Protein 3WUY (pdb70)

Structure (mmCIF, N/CA/C/O backbone):
data_3WUY
#
_entry.id   3WUY
#
_cell.length_a   113.545
_cell.length_b   113.545
_cell.length_c   161.009
_cell.angle_alpha   90.00
_cell.angle_beta   90.00
_cell.angle_gamma   120.00
#
_symmetry.space_group_name_H-M   'P 65'
#
loop_
_entity.id
_entity.type
_entity.pdbx_description
1 polymer Nitrilase
2 water water
#
loop_
_atom_site.group_PDB
_atom_site.id
_atom_site.type_symbol
_atom_site.label_atom_id
_atom_site.label_alt_id
_atom_site.label_comp_id
_atom_site.label_asym_id
_atom_site.label_entity_id
_atom_site.label_seq_id
_atom_site.pdbx_PDB_ins_code
_atom_site.Cartn_x
_atom_site.Cartn_y
_atom_site.Cartn_z
_atom_site.occupancy
_atom_site.B_iso_or_equiv
_atom_site.auth_seq_id
_atom_site.auth_comp_id
_atom_site.auth_asym_id
_atom_site.auth_atom_id
_atom_site.pdbx_PDB_model_num
ATOM 1 N N . ILE A 1 8 ? -18.856 -32.954 -31.044 1.00 129.87 5 ILE A N 1
ATOM 2 C CA . ILE A 1 8 ? -20.130 -32.200 -30.779 1.00 139.87 5 ILE A CA 1
ATOM 3 C C . ILE A 1 8 ? -20.074 -31.447 -29.397 1.00 142.24 5 ILE A C 1
ATOM 4 O O . ILE A 1 8 ? -18.995 -30.955 -28.993 1.00 123.43 5 ILE A O 1
ATOM 9 N N . MET A 1 9 ? -21.221 -31.297 -28.714 1.00 144.62 6 MET A N 1
ATOM 10 C CA . MET A 1 9 ? -21.275 -30.842 -27.299 1.00 138.58 6 MET A CA 1
ATOM 11 C C . MET A 1 9 ? -21.801 -32.039 -26.460 1.00 123.61 6 MET A C 1
ATOM 12 O O . MET A 1 9 ? -22.254 -33.062 -27.024 1.00 101.49 6 MET A O 1
ATOM 17 N N . LEU A 1 10 ? -21.792 -31.854 -25.131 1.00 113.13 7 LEU A N 1
ATOM 18 C CA . LEU A 1 10 ? -21.676 -32.923 -24.111 1.00 100.49 7 LEU A CA 1
ATOM 19 C C . LEU A 1 10 ? -22.973 -33.633 -23.736 1.00 93.94 7 LEU A C 1
ATOM 20 O O . LEU A 1 10 ? -23.881 -33.051 -23.175 1.00 101.21 7 LEU A O 1
ATOM 25 N N . ASN A 1 11 ? -23.012 -34.926 -23.951 1.00 87.19 8 ASN A N 1
ATOM 26 C CA . ASN A 1 11 ? -24.255 -35.638 -23.946 1.00 87.26 8 ASN A CA 1
ATOM 27 C C . ASN A 1 11 ? -24.079 -36.992 -23.263 1.00 80.93 8 ASN A C 1
ATOM 28 O O . ASN A 1 11 ? -23.167 -37.722 -23.576 1.00 78.75 8 ASN A O 1
ATOM 33 N N . TYR A 1 12 ? -24.981 -37.299 -22.335 1.00 79.50 9 TYR A N 1
ATOM 34 C CA . TYR A 1 12 ? -24.919 -38.485 -21.479 1.00 73.38 9 TYR A CA 1
ATOM 35 C C . TYR A 1 12 ? -26.008 -39.531 -21.775 1.00 73.71 9 TYR A C 1
ATOM 36 O O . TYR A 1 12 ? -26.369 -40.317 -20.911 1.00 75.33 9 TYR A O 1
ATOM 45 N N . THR A 1 13 ? -26.532 -39.542 -22.986 1.00 74.18 10 THR A N 1
ATOM 46 C CA . THR A 1 13 ? -27.617 -40.465 -23.338 1.00 75.49 10 THR A CA 1
ATOM 47 C C . THR A 1 13 ? -27.080 -41.622 -24.196 1.00 72.08 10 THR A C 1
ATOM 48 O O . THR A 1 13 ? -27.784 -42.591 -24.503 1.00 67.23 10 THR A O 1
ATOM 52 N N . LYS A 1 14 ? -25.811 -41.505 -24.566 1.00 70.54 11 LYS A N 1
ATOM 53 C CA . LYS A 1 14 ? -25.165 -42.492 -25.395 1.00 71.26 11 LYS A CA 1
ATOM 54 C C . LYS A 1 14 ? -24.971 -43.786 -24.660 1.00 68.72 11 LYS A C 1
ATOM 55 O O . LYS A 1 14 ? -24.962 -43.849 -23.448 1.00 71.15 11 LYS A O 1
ATOM 61 N N . ASN A 1 15 ? -24.813 -44.831 -25.443 1.00 67.80 12 ASN A N 1
ATOM 62 C CA . ASN A 1 15 ? -24.363 -46.091 -24.962 1.00 64.38 12 ASN A CA 1
ATOM 63 C C . ASN A 1 15 ? -23.430 -46.673 -26.023 1.00 60.65 12 ASN A C 1
ATOM 64 O O . ASN A 1 15 ? -23.793 -46.859 -27.167 1.00 63.12 12 ASN A O 1
ATOM 69 N N . ILE A 1 16 ? -22.212 -46.949 -25.627 1.00 59.33 13 ILE A N 1
ATOM 70 C CA . ILE A 1 16 ? -21.148 -47.125 -26.577 1.00 59.68 13 ILE A CA 1
ATOM 71 C C . ILE A 1 16 ? -20.410 -48.415 -26.367 1.00 57.49 13 ILE A C 1
ATOM 72 O O . ILE A 1 16 ? -20.092 -48.778 -25.238 1.00 59.78 13 ILE A O 1
ATOM 77 N N . ARG A 1 17 ? -20.144 -49.101 -27.472 1.00 54.16 14 ARG A N 1
ATOM 78 C CA . ARG A 1 17 ? -19.458 -50.350 -27.389 1.00 52.40 14 ARG A CA 1
ATOM 79 C C . ARG A 1 17 ? -17.988 -50.106 -27.621 1.00 48.12 14 ARG A C 1
ATOM 80 O O . ARG A 1 17 ? -17.566 -49.716 -28.726 1.00 43.96 14 ARG A O 1
ATOM 88 N N . ALA A 1 18 ? -17.210 -50.352 -26.573 1.00 47.47 15 ALA A N 1
ATOM 89 C CA . ALA A 1 18 ? -15.785 -50.083 -26.628 1.00 50.97 15 ALA A CA 1
ATOM 90 C C . ALA A 1 18 ? -14.993 -51.353 -26.499 1.00 53.17 15 ALA A C 1
ATOM 91 O O . ALA A 1 18 ? -15.483 -52.342 -25.930 1.00 56.91 15 ALA A O 1
ATOM 93 N N . ALA A 1 19 ? -13.765 -51.306 -27.014 1.00 50.52 16 ALA A N 1
ATOM 94 C CA . ALA A 1 19 ? -12.853 -52.412 -26.917 1.00 50.18 16 ALA A CA 1
ATOM 95 C C . ALA A 1 19 ? -11.427 -52.003 -26.592 1.00 51.60 16 ALA A C 1
ATOM 96 O O . ALA A 1 19 ? -10.870 -51.027 -27.136 1.00 49.88 16 ALA A O 1
ATOM 98 N N . ALA A 1 20 ? -10.822 -52.806 -25.732 1.00 51.76 17 ALA A N 1
ATOM 99 C CA . ALA A 1 20 ? -9.405 -52.693 -25.421 1.00 48.77 17 ALA A CA 1
ATOM 100 C C . ALA A 1 20 ? -8.728 -53.900 -26.043 1.00 45.70 17 ALA A C 1
ATOM 101 O O . ALA A 1 20 ? -9.145 -55.021 -25.826 1.00 44.17 17 ALA A O 1
ATOM 103 N N . ALA A 1 21 ? -7.686 -53.670 -26.821 1.00 45.58 18 ALA A N 1
ATOM 104 C CA . ALA A 1 21 ? -6.990 -54.750 -27.545 1.00 46.21 18 ALA A CA 1
ATOM 105 C C . ALA A 1 21 ? -5.623 -55.072 -26.934 1.00 47.62 18 ALA A C 1
ATOM 106 O O . ALA A 1 21 ? -4.712 -54.252 -27.018 1.00 43.41 18 ALA A O 1
ATOM 108 N N . GLN A 1 22 ? -5.494 -5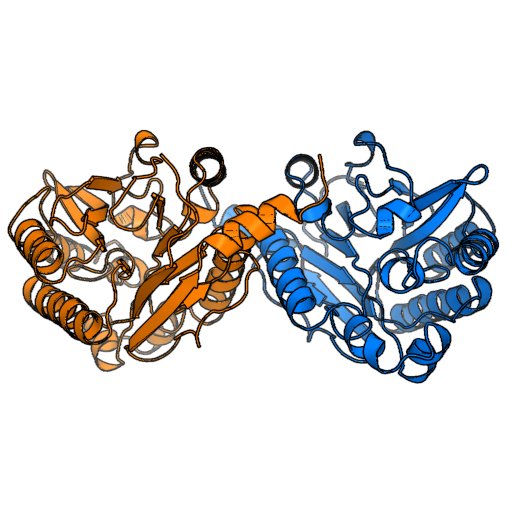6.268 -26.355 1.00 51.72 19 GLN A N 1
ATOM 109 C CA . GLN A 1 22 ? -4.189 -56.862 -26.067 1.00 52.85 19 GLN A CA 1
ATOM 110 C C . GLN A 1 22 ? -3.757 -57.687 -27.262 1.00 53.70 19 GLN A C 1
ATOM 111 O O . GLN A 1 22 ? -4.316 -58.751 -27.532 1.00 48.91 19 GLN A O 1
ATOM 117 N N . ILE A 1 23 ? -2.750 -57.200 -27.976 1.00 54.88 20 ILE A N 1
ATOM 118 C CA . ILE A 1 23 ? -2.127 -58.024 -28.997 1.00 58.49 20 ILE A CA 1
ATOM 119 C C . ILE A 1 23 ? -0.631 -57.981 -28.937 1.00 56.63 20 ILE A C 1
ATOM 120 O O . ILE A 1 23 ? -0.056 -57.084 -28.355 1.00 55.82 20 ILE A O 1
ATOM 125 N N . SER A 1 24 ? -0.020 -58.958 -29.590 1.00 56.79 21 SER A N 1
ATOM 126 C CA . SER A 1 24 ? 1.419 -58.986 -29.738 1.00 54.12 21 SER A CA 1
ATOM 127 C C . SER A 1 24 ? 1.763 -58.342 -31.094 1.00 49.76 21 SER A C 1
ATOM 128 O O . SER A 1 24 ? 1.063 -58.521 -32.066 1.00 47.06 21 SER A O 1
ATOM 131 N N . PRO A 1 25 ? 2.817 -57.543 -31.149 1.00 50.28 22 PRO A N 1
ATOM 132 C CA . PRO A 1 25 ? 3.235 -56.921 -32.411 1.00 52.02 22 PRO A CA 1
ATOM 133 C C . PRO A 1 25 ? 4.009 -57.914 -33.227 1.00 52.58 22 PRO A C 1
ATOM 134 O O . PRO A 1 25 ? 4.092 -59.051 -32.823 1.00 53.19 22 PRO A O 1
ATOM 138 N N . VAL A 1 26 ? 4.532 -57.491 -34.374 1.00 54.97 23 VAL A N 1
ATOM 139 C CA . VAL A 1 26 ? 5.414 -58.316 -35.188 1.00 57.65 23 VAL A CA 1
ATOM 140 C C . VAL A 1 26 ? 6.798 -57.772 -35.072 1.00 58.25 23 VAL A C 1
ATOM 141 O O . VAL A 1 26 ? 7.037 -56.625 -35.438 1.00 52.55 23 VAL A O 1
ATOM 145 N N . LEU A 1 27 ? 7.708 -58.620 -34.598 1.00 65.44 24 LEU A N 1
ATOM 146 C CA . LEU A 1 27 ? 9.007 -58.137 -34.163 1.00 64.63 24 LEU A CA 1
ATOM 147 C C . LEU A 1 27 ? 9.955 -57.975 -35.316 1.00 64.18 24 LEU A C 1
ATOM 148 O O . LEU A 1 27 ? 10.540 -58.907 -35.828 1.00 56.58 24 LEU A O 1
ATOM 153 N N . PHE A 1 28 ? 9.750 -56.768 -35.815 1.00 65.26 25 PHE A N 1
ATOM 154 C CA . PHE A 1 28 ? 10.683 -55.735 -36.215 1.00 61.80 25 PHE A CA 1
ATOM 155 C C . PHE A 1 28 ? 10.177 -55.179 -37.541 1.00 59.96 25 PHE A C 1
ATOM 156 O O . PHE A 1 28 ? 10.937 -54.761 -38.398 1.00 69.59 25 PHE A O 1
ATOM 164 N N . SER A 1 29 ? 8.856 -55.130 -37.643 1.00 55.04 26 SER A N 1
ATOM 165 C CA . SER A 1 29 ? 8.187 -54.835 -38.874 1.00 57.36 26 SER A CA 1
ATOM 166 C C . SER A 1 29 ? 6.983 -53.945 -38.640 1.00 57.33 26 SER A C 1
ATOM 167 O O . SER A 1 29 ? 5.925 -54.378 -38.144 1.00 54.69 26 SER A O 1
ATOM 170 N N . GLN A 1 30 ? 7.154 -52.683 -39.002 1.00 58.47 27 GLN A N 1
ATOM 171 C CA . GLN A 1 30 ? 6.049 -51.752 -38.959 1.00 56.84 27 GLN A CA 1
ATOM 172 C C . GLN A 1 30 ? 4.863 -52.344 -39.709 1.00 54.96 27 GLN A C 1
ATOM 173 O O . GLN A 1 30 ? 3.764 -52.357 -39.218 1.00 50.38 27 GLN A O 1
ATOM 179 N N . GLN A 1 31 ? 5.131 -52.839 -40.897 1.00 58.24 28 GLN A N 1
ATOM 180 C CA . GLN A 1 31 ? 4.111 -53.377 -41.748 1.00 62.22 28 GLN A CA 1
ATOM 181 C C . GLN A 1 31 ? 3.399 -54.610 -41.175 1.00 63.27 28 GLN A C 1
ATOM 182 O O . GLN A 1 31 ? 2.163 -54.723 -41.299 1.00 66.67 28 GLN A O 1
ATOM 188 N N . GLY A 1 32 ? 4.160 -55.522 -40.576 1.00 58.11 29 GLY A N 1
ATOM 189 C CA . GLY A 1 32 ? 3.576 -56.700 -40.026 1.00 56.91 29 GLY A CA 1
ATOM 190 C C . GLY A 1 32 ? 2.674 -56.316 -38.881 1.00 58.01 29 GLY A C 1
ATOM 191 O O . GLY A 1 32 ? 1.568 -56.819 -38.731 1.00 66.26 29 GLY A O 1
ATOM 192 N N . THR A 1 33 ? 3.143 -55.426 -38.037 1.00 58.83 30 THR A N 1
ATOM 193 C CA . THR A 1 33 ? 2.350 -54.999 -36.887 1.00 57.41 30 THR A CA 1
ATOM 194 C C . THR A 1 33 ? 1.079 -54.253 -37.336 1.00 57.67 30 THR A C 1
ATOM 195 O O . THR A 1 33 ? -0.019 -54.449 -36.833 1.00 56.21 30 THR A O 1
ATOM 199 N N . MET A 1 34 ? 1.263 -53.395 -38.311 1.00 58.35 31 MET A N 1
ATOM 200 C CA . MET A 1 34 ? 0.185 -52.690 -38.895 1.00 58.59 31 MET A CA 1
ATOM 201 C C . MET A 1 34 ? -0.882 -53.670 -39.437 1.00 58.03 31 MET A C 1
ATOM 202 O O . MET A 1 34 ? -2.083 -53.376 -39.350 1.00 55.26 31 MET A O 1
ATOM 207 N N . GLU A 1 35 ? -0.479 -54.825 -39.981 1.00 59.82 32 GLU A N 1
ATOM 208 C CA . GLU A 1 35 ? -1.488 -55.789 -40.470 1.00 62.33 32 GLU A CA 1
ATOM 209 C C . GLU A 1 35 ? -2.308 -56.280 -39.301 1.00 61.00 32 GLU A C 1
ATOM 210 O O . GLU A 1 35 ? -3.529 -56.353 -39.383 1.00 60.04 32 GLU A O 1
ATOM 216 N N . LYS A 1 36 ? -1.667 -56.539 -38.174 1.00 59.27 33 LYS A N 1
ATOM 217 C CA . LYS A 1 36 ? -2.430 -56.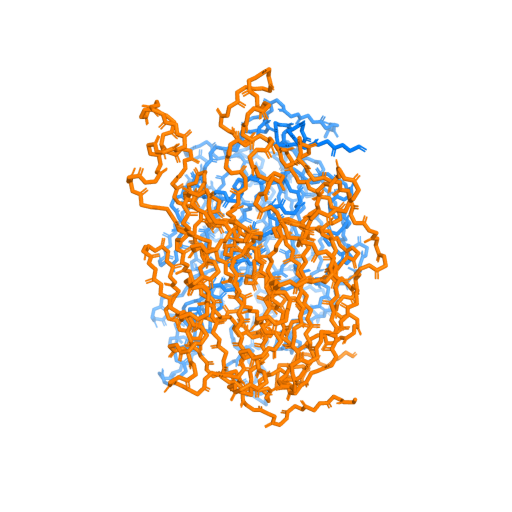998 -36.996 1.00 60.52 33 LYS A CA 1
ATOM 218 C C . LYS A 1 36 ? -3.407 -55.948 -36.467 1.00 58.01 33 LYS A C 1
ATOM 219 O O . LYS A 1 36 ? -4.526 -56.264 -36.080 1.00 57.68 33 LYS A O 1
ATOM 225 N N . VAL A 1 37 ? -2.969 -54.700 -36.448 1.00 54.81 34 VAL A N 1
ATOM 226 C CA . VAL A 1 37 ? -3.832 -53.613 -36.061 1.00 53.96 34 VAL A CA 1
ATOM 227 C C . VAL A 1 37 ? -5.103 -53.505 -36.916 1.00 53.65 34 VAL A C 1
ATOM 228 O O . VAL A 1 37 ? -6.220 -53.388 -36.405 1.00 48.88 34 VAL A O 1
ATOM 232 N N . LEU A 1 38 ? -4.922 -53.563 -38.223 1.00 54.50 35 LEU A N 1
ATOM 233 C CA . LEU A 1 38 ? -6.051 -53.417 -39.109 1.00 55.98 35 LEU A CA 1
ATOM 234 C C . LEU A 1 38 ? -6.986 -54.619 -38.935 1.00 58.90 35 LEU A C 1
ATOM 235 O O . LEU A 1 38 ? -8.232 -54.504 -38.951 1.00 58.52 35 LEU A O 1
ATOM 240 N N . ASP A 1 39 ? -6.381 -55.772 -38.710 1.00 57.42 36 ASP A N 1
ATOM 241 C CA . ASP A 1 39 ? -7.155 -56.951 -38.486 1.00 58.86 36 ASP A CA 1
ATOM 242 C C . ASP A 1 39 ? -7.978 -56.849 -37.217 1.00 59.35 36 ASP A C 1
ATOM 243 O O . ASP A 1 39 ? -9.119 -57.348 -37.136 1.00 62.48 36 ASP A O 1
ATOM 248 N N . ALA A 1 40 ? -7.364 -56.253 -36.200 1.00 53.16 37 ALA A N 1
ATOM 249 C CA . ALA A 1 40 ? -8.016 -56.072 -34.929 1.00 50.12 37 ALA A CA 1
ATOM 250 C C . ALA A 1 40 ? -9.240 -55.186 -35.108 1.00 51.72 37 ALA A C 1
ATOM 251 O O . ALA A 1 40 ? -10.335 -55.459 -34.606 1.00 53.82 37 ALA A O 1
ATOM 253 N N . ILE A 1 41 ? -9.069 -54.117 -35.853 1.00 52.99 38 ILE A N 1
ATOM 254 C CA . ILE A 1 41 ? -10.154 -53.180 -36.014 1.00 54.50 38 ILE A CA 1
ATOM 255 C C . ILE A 1 41 ? -11.296 -53.887 -36.675 1.00 57.89 38 ILE A C 1
ATOM 256 O O . ILE A 1 41 ? -12.441 -53.774 -36.267 1.00 62.10 38 ILE A O 1
ATOM 261 N N . ALA A 1 42 ? -10.960 -54.617 -37.722 1.00 60.77 39 ALA A N 1
ATOM 262 C CA . ALA A 1 42 ? -11.935 -55.333 -38.478 1.00 62.05 39 ALA A CA 1
ATOM 263 C C . ALA A 1 42 ? -12.605 -56.386 -37.610 1.00 61.92 39 ALA A C 1
ATOM 264 O O . ALA A 1 42 ? -13.821 -56.501 -37.603 1.00 65.51 39 ALA A O 1
ATOM 266 N N . ASN A 1 43 ? -11.845 -57.174 -36.880 1.00 62.99 40 ASN A N 1
ATOM 267 C CA . ASN A 1 43 ? -12.509 -58.160 -36.039 1.00 71.57 40 ASN A CA 1
ATOM 268 C C . ASN A 1 43 ? -13.475 -57.503 -35.088 1.00 64.32 40 ASN A C 1
ATOM 269 O O . ASN A 1 43 ? -14.536 -58.052 -34.784 1.00 65.30 40 ASN A O 1
ATOM 274 N N . ALA A 1 44 ? -13.082 -56.353 -34.587 1.00 53.70 41 ALA A N 1
ATOM 275 C CA . ALA A 1 44 ? -13.895 -55.691 -33.621 1.00 52.32 41 ALA A CA 1
ATOM 276 C C . ALA A 1 44 ? -15.162 -55.118 -34.262 1.00 52.92 41 ALA A C 1
ATOM 277 O O . ALA A 1 44 ? -16.223 -55.099 -33.638 1.00 53.87 41 ALA A O 1
ATOM 279 N N . ALA A 1 45 ? -15.029 -54.583 -35.465 1.00 51.21 42 ALA A N 1
ATOM 280 C CA . ALA A 1 45 ? -16.166 -54.099 -36.186 1.00 52.69 42 ALA A CA 1
ATOM 281 C C . ALA A 1 45 ? -17.203 -55.186 -36.265 1.00 55.12 42 ALA A C 1
ATOM 282 O O . ALA A 1 45 ? -18.378 -54.905 -36.100 1.00 54.98 42 ALA A O 1
ATOM 284 N N . LYS A 1 46 ? -16.764 -56.434 -36.459 1.00 57.53 43 LYS A N 1
ATOM 285 C CA . LYS A 1 46 ? -17.683 -57.576 -36.487 1.00 59.38 43 LYS A CA 1
ATOM 286 C C . LYS A 1 46 ? -18.595 -57.630 -35.304 1.00 59.20 43 LYS A C 1
ATOM 287 O O . LYS A 1 46 ? -19.649 -58.170 -35.415 1.00 61.74 43 LYS A O 1
ATOM 293 N N . LYS A 1 47 ? -18.194 -57.079 -34.172 1.00 59.83 44 LYS A N 1
ATOM 294 C CA . LYS A 1 47 ? -19.015 -57.119 -32.979 1.00 61.67 44 LYS A CA 1
ATOM 295 C C . LYS A 1 47 ? -19.621 -55.775 -32.631 1.00 62.77 44 LYS A C 1
ATOM 296 O O . LYS A 1 47 ? -20.119 -55.590 -31.511 1.00 61.04 44 LYS A O 1
ATOM 302 N N . GLY A 1 48 ? -19.614 -54.849 -33.595 1.00 64.16 45 GLY A N 1
ATOM 303 C CA . GLY A 1 48 ? -20.214 -53.524 -33.419 1.00 63.48 45 GLY A CA 1
ATOM 304 C C . GLY A 1 48 ? -19.462 -52.656 -32.429 1.00 62.09 45 GLY A C 1
ATOM 305 O O . GLY A 1 48 ? -20.056 -51.962 -31.644 1.00 66.39 45 GLY A O 1
ATOM 306 N N . VAL A 1 49 ? -18.152 -52.744 -32.414 1.00 59.77 46 VAL A N 1
ATOM 307 C CA . VAL A 1 49 ? -17.365 -51.882 -31.587 1.00 59.11 46 VAL A CA 1
ATOM 308 C C . VAL A 1 49 ? -17.306 -50.520 -32.264 1.00 61.62 46 VAL A C 1
ATOM 309 O O . VAL A 1 49 ? -17.129 -50.463 -33.481 1.00 64.10 46 VAL A O 1
ATOM 313 N N . GLU A 1 50 ? -17.451 -49.432 -31.495 1.00 58.89 47 GLU A N 1
ATOM 314 C CA . GLU A 1 50 ? -17.402 -48.079 -32.060 1.00 57.96 47 GLU A CA 1
ATOM 315 C C . GLU A 1 50 ? -16.200 -47.308 -31.553 1.00 57.86 47 GLU A C 1
ATOM 316 O O . GLU A 1 50 ? -15.934 -46.197 -32.014 1.00 65.81 47 GLU A O 1
ATOM 322 N N . LEU A 1 51 ? -15.469 -47.883 -30.607 1.00 56.07 48 LEU A N 1
ATOM 323 C CA . LEU A 1 51 ? -14.224 -47.285 -30.121 1.00 54.52 48 LEU A CA 1
ATOM 324 C C . LEU A 1 51 ? -13.224 -48.318 -29.643 1.00 54.54 48 LEU A C 1
ATOM 325 O O . LEU A 1 51 ? -13.577 -49.262 -28.903 1.00 54.04 48 LEU A O 1
ATOM 330 N N . ILE A 1 52 ? -11.966 -48.112 -30.012 1.00 52.26 49 ILE A N 1
ATOM 331 C CA . ILE A 1 52 ? -10.959 -49.089 -29.708 1.00 50.89 49 ILE A CA 1
ATOM 332 C C . ILE A 1 52 ? -9.677 -48.408 -29.326 1.00 46.98 49 ILE A C 1
ATOM 333 O O . ILE A 1 52 ? -9.259 -47.434 -29.948 1.00 48.82 49 ILE A O 1
ATOM 338 N N . VAL A 1 53 ? -9.011 -49.021 -28.370 1.00 46.31 50 VAL A N 1
ATOM 339 C CA . VAL A 1 53 ? -7.767 -48.542 -27.801 1.00 45.69 50 VAL A CA 1
ATOM 340 C C . VAL A 1 53 ? -6.696 -49.634 -27.856 1.00 45.16 50 VAL A C 1
ATOM 341 O O . VAL A 1 53 ? -6.892 -50.762 -27.366 1.00 47.20 50 VAL A O 1
ATOM 345 N N . PHE A 1 54 ? -5.552 -49.291 -28.416 1.00 44.31 51 PHE A N 1
ATOM 346 C CA . PHE A 1 54 ? -4.446 -50.220 -28.539 1.00 43.18 51 PHE A CA 1
ATOM 347 C C . PHE A 1 54 ? -3.408 -49.998 -27.456 1.00 45.27 51 PHE A C 1
ATOM 348 O O . PHE A 1 54 ? -3.480 -48.995 -26.708 1.00 43.40 51 PHE A O 1
ATOM 356 N N . PRO A 1 55 ? -2.417 -50.899 -27.364 1.00 44.19 52 PRO A N 1
ATOM 357 C CA . PRO A 1 55 ? -1.414 -50.700 -26.337 1.00 44.60 52 PRO A CA 1
ATOM 358 C C . PRO A 1 55 ? -0.472 -49.497 -26.567 1.00 44.82 52 PRO A C 1
ATOM 359 O O . PRO A 1 55 ? -0.504 -48.874 -27.655 1.00 46.76 52 PRO A O 1
ATOM 363 N N . GLU A 1 56 ? 0.307 -49.191 -25.513 1.00 44.82 53 GLU A N 1
ATOM 364 C CA . GLU A 1 56 ? 1.330 -48.145 -25.504 1.00 45.50 53 GLU A CA 1
ATOM 365 C C . GLU A 1 56 ? 2.333 -48.408 -26.638 1.00 46.35 53 GLU A C 1
ATOM 366 O O . GLU A 1 56 ? 2.935 -49.480 -26.744 1.00 48.53 53 GLU A O 1
ATOM 372 N N . THR A 1 57 ? 2.443 -47.426 -27.523 1.00 48.67 54 THR A N 1
ATOM 373 C CA . THR A 1 57 ? 3.517 -47.353 -28.491 1.00 44.47 54 THR A CA 1
ATOM 374 C C . THR A 1 57 ? 3.613 -48.645 -29.269 1.00 43.38 54 THR A C 1
ATOM 375 O O . THR A 1 57 ? 4.684 -49.160 -29.574 1.00 47.02 54 THR A O 1
ATOM 379 N N . PHE A 1 58 ? 2.464 -49.175 -29.625 1.00 41.74 55 PHE A N 1
ATOM 380 C CA . PHE A 1 58 ? 2.401 -50.512 -30.173 1.00 43.58 55 PHE A CA 1
ATOM 381 C C . PHE A 1 58 ? 2.976 -50.625 -31.545 1.00 48.17 55 PHE A C 1
ATOM 382 O O . PHE A 1 58 ? 3.251 -51.720 -31.999 1.00 54.79 55 PHE A O 1
ATOM 390 N N . VAL A 1 59 ? 3.160 -49.505 -32.213 1.00 51.55 56 VAL A N 1
ATOM 391 C CA . VAL A 1 59 ? 3.566 -49.546 -33.589 1.00 53.40 56 VAL A CA 1
ATOM 392 C C . VAL A 1 59 ? 4.926 -48.969 -33.968 1.00 57.40 56 VAL A C 1
ATOM 393 O O . VAL A 1 59 ? 5.102 -47.736 -33.958 1.00 63.90 56 VAL A O 1
ATOM 397 N N . PRO A 1 60 ? 5.936 -49.818 -33.938 1.00 55.76 57 PRO A N 1
ATOM 398 C CA . PRO A 1 60 ? 5.981 -50.994 -34.746 1.00 55.17 57 PRO A CA 1
ATOM 399 C C . PRO A 1 60 ? 5.988 -52.011 -33.628 1.00 50.20 57 PRO A C 1
ATOM 400 O O . PRO A 1 60 ? 5.582 -53.120 -33.807 1.00 49.52 57 PRO A O 1
ATOM 404 N N . TYR A 1 61 ? 6.351 -51.555 -32.441 1.00 46.38 58 TYR A N 1
ATOM 405 C CA . TYR A 1 61 ? 6.541 -52.419 -31.316 1.00 47.67 58 TYR A CA 1
ATOM 406 C C . TYR A 1 61 ? 7.018 -51.533 -30.147 1.00 45.28 58 TYR A C 1
ATOM 407 O O . TYR A 1 61 ? 7.611 -50.510 -30.367 1.00 48.23 58 TYR A O 1
ATOM 416 N N . TYR A 1 62 ? 6.727 -51.892 -28.908 1.00 43.84 59 TYR A N 1
ATOM 417 C CA . TYR A 1 62 ? 7.258 -51.133 -27.772 1.00 42.61 59 TYR A CA 1
ATOM 418 C C . TYR A 1 62 ? 8.750 -51.370 -27.697 1.00 41.60 59 TYR A C 1
ATOM 419 O O . TYR A 1 62 ? 9.194 -52.424 -28.030 1.00 41.41 59 TYR A O 1
ATOM 428 N N . PRO A 1 63 ? 9.536 -50.403 -27.224 1.00 41.36 60 PRO A N 1
ATOM 429 C CA . PRO A 1 63 ? 10.987 -50.620 -27.192 1.00 40.96 60 PRO A CA 1
ATOM 430 C C . PRO A 1 63 ? 11.469 -51.386 -25.981 1.00 41.49 60 PRO A C 1
ATOM 431 O O . PRO A 1 63 ? 12.222 -50.858 -25.140 1.00 40.10 60 PRO A O 1
ATOM 435 N N . TYR A 1 64 ? 11.113 -52.665 -25.949 1.00 43.24 61 TYR A N 1
ATOM 436 C CA . TYR A 1 64 ? 11.631 -53.574 -24.936 1.00 44.95 61 TYR A CA 1
ATOM 437 C C . TYR A 1 64 ? 13.187 -53.547 -24.856 1.00 46.48 61 TYR A C 1
ATOM 438 O O . TYR A 1 64 ? 13.787 -53.612 -23.778 1.00 42.55 61 TYR A O 1
ATOM 447 N N . PHE A 1 65 ? 13.837 -53.354 -25.996 1.00 50.38 62 PHE A N 1
ATOM 448 C CA . PHE A 1 65 ? 15.295 -53.347 -26.020 1.00 52.41 62 PHE A CA 1
ATOM 449 C C . PHE A 1 65 ? 15.895 -52.370 -25.071 1.00 51.64 62 PHE A C 1
ATOM 450 O O . PHE A 1 65 ? 17.002 -52.611 -24.552 1.00 54.00 62 PHE A O 1
ATOM 458 N N . SER A 1 66 ? 15.220 -51.247 -24.864 1.00 49.86 63 SER A N 1
ATOM 459 C CA . SER A 1 66 ? 15.818 -50.222 -23.995 1.00 52.82 63 SER A CA 1
ATOM 460 C C . SER A 1 66 ? 15.840 -50.646 -22.534 1.00 55.21 63 SER A C 1
ATOM 461 O O . SER A 1 66 ? 16.603 -50.107 -21.772 1.00 54.52 63 SER A O 1
ATOM 464 N N . PHE A 1 67 ? 14.958 -51.576 -22.146 1.00 56.07 64 PHE A N 1
ATOM 465 C CA . PHE A 1 67 ? 14.891 -52.058 -20.778 1.00 56.20 64 PHE A CA 1
ATOM 466 C C . PHE A 1 67 ? 15.996 -53.062 -20.491 1.00 59.42 64 PHE A C 1
ATOM 467 O O . PHE A 1 67 ? 16.518 -53.136 -19.387 1.00 60.15 64 PHE A O 1
ATOM 475 N N . VAL A 1 68 ? 16.404 -53.752 -21.538 1.00 60.07 65 VAL A N 1
ATOM 476 C CA . VAL A 1 68 ? 17.018 -55.062 -21.458 1.00 62.73 65 VAL A CA 1
ATOM 477 C C . VAL A 1 68 ? 18.490 -55.103 -21.952 1.00 63.01 65 VAL A C 1
ATOM 478 O O . VAL A 1 68 ? 19.288 -55.890 -21.456 1.00 66.95 65 VAL A O 1
ATOM 482 N N . GLU A 1 69 ? 18.831 -54.288 -22.947 1.00 59.52 66 GLU A N 1
ATOM 483 C CA . GLU A 1 69 ? 20.198 -54.190 -23.456 1.00 57.59 66 GLU A CA 1
ATOM 484 C C . GLU A 1 69 ? 20.982 -53.091 -22.742 1.00 56.47 66 GLU A C 1
ATOM 485 O O . GLU A 1 69 ? 20.449 -52.012 -22.454 1.00 57.45 66 GLU A O 1
ATOM 491 N N . PRO A 1 70 ? 22.264 -53.326 -22.504 1.00 58.68 67 PRO A N 1
ATOM 492 C CA . PRO A 1 70 ? 23.130 -52.221 -22.038 1.00 62.23 67 PRO A CA 1
ATOM 493 C C . PRO A 1 70 ? 23.199 -51.077 -23.052 1.00 65.66 67 PRO A C 1
ATOM 494 O O . PRO A 1 70 ? 23.019 -51.318 -24.273 1.00 63.94 67 PRO A O 1
ATOM 498 N N . PRO A 1 71 ? 23.441 -49.833 -22.560 1.00 66.08 68 PRO A N 1
ATOM 499 C CA . PRO A 1 71 ? 23.290 -48.735 -23.463 1.00 60.93 68 PRO A CA 1
ATOM 500 C C . PRO A 1 71 ? 24.274 -48.804 -24.514 1.00 58.22 68 PRO A C 1
ATOM 501 O O . PRO A 1 71 ? 24.006 -48.390 -25.624 1.00 56.10 68 PRO A O 1
ATOM 505 N N . VAL A 1 72 ? 25.446 -49.277 -24.157 1.00 60.98 69 VAL A N 1
ATOM 506 C CA . VAL A 1 72 ? 26.557 -49.242 -25.102 1.00 62.13 69 VAL A CA 1
ATOM 507 C C . VAL A 1 72 ? 26.232 -50.102 -26.306 1.00 63.52 69 VAL A C 1
ATOM 508 O O . VAL A 1 72 ? 26.739 -49.849 -27.366 1.00 61.30 69 VAL A O 1
ATOM 512 N N . LEU A 1 73 ? 25.301 -51.063 -26.171 1.00 65.95 70 LEU A N 1
ATOM 513 C CA . LEU A 1 73 ? 24.916 -51.932 -27.299 1.00 64.11 70 LEU A CA 1
ATOM 514 C C . LEU A 1 73 ? 23.538 -51.688 -27.847 1.00 64.20 70 LEU A C 1
ATOM 515 O O . LEU A 1 73 ? 23.059 -52.504 -28.575 1.00 70.75 70 LEU A O 1
ATOM 520 N N . MET A 1 74 ? 22.888 -50.577 -27.517 1.00 64.01 71 MET A N 1
ATOM 521 C CA . MET A 1 74 ? 21.525 -50.323 -27.996 1.00 60.46 71 MET A CA 1
ATOM 522 C C . MET A 1 74 ? 21.412 -49.813 -29.435 1.00 59.60 71 MET A C 1
ATOM 523 O O . MET A 1 74 ? 20.300 -49.719 -29.966 1.00 57.67 71 MET A O 1
ATOM 528 N N . GLY A 1 75 ? 22.542 -49.468 -30.057 1.00 60.51 72 GLY A N 1
ATOM 529 C CA . GLY A 1 75 ? 22.547 -48.822 -31.362 1.00 60.31 72 GLY A CA 1
ATOM 530 C C . GLY A 1 75 ? 21.778 -49.551 -32.438 1.00 61.34 72 GLY A C 1
ATOM 531 O O . GLY A 1 75 ? 20.932 -48.931 -33.079 1.00 62.68 72 GLY A O 1
ATOM 532 N N . LYS A 1 76 ? 22.041 -50.848 -32.640 1.00 61.65 73 LYS A N 1
ATOM 533 C CA . LYS A 1 76 ? 21.323 -51.588 -33.680 1.00 62.28 73 LYS A CA 1
ATOM 534 C C . LYS A 1 76 ? 19.885 -51.616 -33.386 1.00 58.64 73 LYS A C 1
ATOM 535 O O . LYS A 1 76 ? 19.098 -51.374 -34.269 1.00 59.08 73 LYS A O 1
ATOM 541 N N . SER A 1 77 ? 19.506 -51.894 -32.155 1.00 57.50 74 SER A N 1
ATOM 542 C CA . SER A 1 77 ? 18.081 -51.878 -31.884 1.00 58.54 74 SER A CA 1
ATOM 543 C C . SER A 1 77 ? 17.505 -50.486 -32.062 1.00 57.48 74 SER A C 1
ATOM 544 O O . SER A 1 77 ? 16.397 -50.330 -32.576 1.00 55.02 74 SER A O 1
ATOM 547 N N . HIS A 1 78 ? 18.244 -49.469 -31.644 1.00 58.24 75 HIS A N 1
ATOM 548 C CA . HIS A 1 78 ? 17.714 -48.124 -31.785 1.00 61.53 75 HIS A CA 1
ATOM 549 C C . HIS A 1 78 ? 17.509 -47.760 -33.236 1.00 58.99 75 HIS A C 1
ATOM 550 O O . HIS A 1 78 ? 16.485 -47.218 -33.605 1.00 57.35 75 HIS A O 1
ATOM 557 N N . LEU A 1 79 ? 18.501 -48.049 -34.049 1.00 58.73 76 LEU A N 1
ATOM 558 C CA . LEU A 1 79 ? 18.415 -47.720 -35.445 1.00 61.53 76 LEU A CA 1
ATOM 559 C C . LEU A 1 79 ? 17.231 -48.370 -36.095 1.00 59.68 76 LEU A C 1
ATOM 560 O O . LEU A 1 79 ? 16.506 -47.754 -36.868 1.00 59.47 76 LEU A O 1
ATOM 565 N N . LYS A 1 80 ? 17.053 -49.636 -35.759 1.00 59.03 77 LYS A N 1
ATOM 566 C CA . LYS A 1 80 ? 16.045 -50.463 -36.351 1.00 56.30 77 LYS A CA 1
ATOM 567 C C . LYS A 1 80 ? 14.683 -49.884 -36.116 1.00 53.23 77 LYS A C 1
ATOM 568 O O . LYS A 1 80 ? 13.876 -49.737 -37.038 1.00 51.22 77 LYS A O 1
ATOM 574 N N . LEU A 1 81 ? 14.433 -49.568 -34.854 1.00 52.48 78 LEU A N 1
ATOM 575 C CA . LEU A 1 81 ? 13.198 -48.928 -34.459 1.00 50.35 78 LEU A CA 1
ATOM 576 C C . LEU A 1 81 ? 12.994 -47.667 -35.224 1.00 50.58 78 LEU A C 1
ATOM 577 O O . LEU A 1 81 ? 11.907 -47.416 -35.710 1.00 50.94 78 LEU A O 1
ATOM 582 N N . TYR A 1 82 ? 14.025 -46.856 -35.331 1.00 52.81 79 TYR A N 1
ATOM 583 C CA . TYR A 1 82 ? 13.865 -45.664 -36.108 1.00 58.30 79 TYR A CA 1
ATOM 584 C C . TYR A 1 82 ? 13.409 -46.032 -37.519 1.00 60.88 79 TYR A C 1
ATOM 585 O O . TYR A 1 82 ? 12.581 -45.347 -38.107 1.00 58.90 79 TYR A O 1
ATOM 594 N N . GLN A 1 83 ? 13.945 -47.107 -38.070 1.00 63.06 80 GLN A N 1
ATOM 595 C CA . GLN A 1 83 ? 13.593 -47.451 -39.412 1.00 66.85 80 GLN A CA 1
ATOM 596 C C . GLN A 1 83 ? 12.159 -47.893 -39.518 1.00 62.06 80 GLN A C 1
ATOM 597 O O . GLN A 1 83 ? 11.513 -47.607 -40.494 1.00 62.46 80 GLN A O 1
ATOM 603 N N . GLU A 1 84 ? 11.631 -48.538 -38.500 1.00 60.29 81 GLU A N 1
ATOM 604 C CA . GLU A 1 84 ? 10.234 -48.927 -38.519 1.00 61.29 81 GLU A CA 1
ATOM 605 C C . GLU A 1 84 ? 9.275 -47.927 -37.875 1.00 60.07 81 GLU A C 1
ATOM 606 O O . GLU A 1 84 ? 8.071 -48.189 -37.759 1.00 60.56 81 GLU A O 1
ATOM 612 N N . ALA A 1 85 ? 9.793 -46.794 -37.432 1.00 60.22 82 ALA A N 1
ATOM 613 C CA . ALA A 1 85 ? 8.957 -45.813 -36.738 1.00 60.05 82 ALA A CA 1
ATOM 614 C C . ALA A 1 85 ? 8.037 -45.109 -37.719 1.00 59.78 82 ALA A C 1
ATOM 615 O O . ALA A 1 85 ? 8.201 -45.232 -38.923 1.00 63.82 82 ALA A O 1
ATOM 617 N N . VAL A 1 86 ? 7.078 -44.377 -37.161 1.00 55.83 83 VAL A N 1
ATOM 618 C CA . VAL A 1 86 ? 5.955 -43.827 -37.887 1.00 53.64 83 VAL A CA 1
ATOM 619 C C . VAL A 1 86 ? 6.017 -42.337 -38.061 1.00 55.48 83 VAL A C 1
ATOM 620 O O . VAL A 1 86 ? 6.072 -41.618 -37.086 1.00 57.55 83 VAL A O 1
ATOM 624 N N . THR A 1 87 ? 5.917 -41.876 -39.299 1.00 58.96 84 THR A N 1
ATOM 625 C CA . THR A 1 87 ? 5.930 -40.465 -39.589 1.00 61.64 84 THR A CA 1
ATOM 626 C C . THR A 1 87 ? 4.658 -39.703 -39.286 1.00 69.90 84 THR A C 1
ATOM 627 O O . THR A 1 87 ? 3.559 -40.169 -39.617 1.00 58.59 84 THR A O 1
ATOM 631 N N . VAL A 1 88 ? 4.931 -38.501 -38.695 1.00 87.45 85 VAL A N 1
ATOM 632 C CA . VAL A 1 88 ? 4.051 -37.302 -38.434 1.00 87.32 85 VAL A CA 1
ATOM 633 C C . VAL A 1 88 ? 2.642 -37.627 -38.840 1.00 72.65 85 VAL A C 1
ATOM 634 O O . VAL A 1 88 ? 1.955 -38.175 -37.977 1.00 61.72 85 VAL A O 1
ATOM 638 N N . PRO A 1 89 ? 2.227 -37.302 -40.102 1.00 69.72 86 PRO A N 1
ATOM 639 C CA . PRO A 1 89 ? 1.287 -38.156 -40.894 1.00 72.19 86 PRO A CA 1
ATOM 640 C C . PRO A 1 89 ? 1.922 -38.904 -42.104 1.00 72.52 86 PRO A C 1
ATOM 641 O O . PRO A 1 89 ? 2.768 -38.329 -42.798 1.00 72.22 86 PRO A O 1
ATOM 645 N N . GLY A 1 90 ? 1.493 -40.144 -42.368 1.00 70.11 87 GLY A N 1
ATOM 646 C CA . GLY A 1 90 ? 1.940 -40.868 -43.570 1.00 70.87 87 GLY A CA 1
ATOM 647 C C . GLY A 1 90 ? 1.137 -42.111 -43.865 1.00 70.47 87 GLY A C 1
ATOM 648 O O . GLY A 1 90 ? -0.051 -42.177 -43.552 1.00 70.08 87 GLY A O 1
ATOM 649 N N . LYS A 1 91 ? 1.786 -43.088 -44.489 1.00 73.38 88 LYS A N 1
ATOM 650 C CA . LYS A 1 91 ? 1.146 -44.386 -44.812 1.00 77.14 88 LYS A CA 1
ATOM 651 C C . LYS A 1 91 ? 0.276 -44.869 -43.660 1.00 74.72 88 LYS A C 1
ATOM 652 O O . LYS A 1 91 ? -0.872 -45.239 -43.847 1.00 74.39 88 LYS A O 1
ATOM 658 N N . VAL A 1 92 ? 0.836 -44.844 -42.462 1.00 69.28 89 VAL A N 1
ATOM 659 C CA . VAL A 1 92 ? 0.166 -45.435 -41.308 1.00 67.53 89 VAL A CA 1
ATOM 660 C C . VAL A 1 92 ? -1.123 -44.706 -40.937 1.00 64.23 89 VAL A C 1
ATOM 661 O O . VAL A 1 92 ? -2.167 -45.277 -40.694 1.00 62.00 89 VAL A O 1
ATOM 665 N N . THR A 1 93 ? -0.976 -43.411 -40.851 1.00 66.63 90 THR A N 1
ATOM 666 C CA . THR A 1 93 ? -2.053 -42.486 -40.662 1.00 64.36 90 THR A CA 1
ATOM 667 C C . THR A 1 93 ? -3.187 -42.665 -41.629 1.00 65.21 90 THR A C 1
ATOM 668 O O . THR A 1 93 ? -4.347 -42.706 -41.206 1.00 62.42 90 THR A O 1
ATOM 672 N N . GLN A 1 94 ? -2.858 -42.770 -42.915 1.00 65.26 91 GLN A N 1
ATOM 673 C CA . GLN A 1 94 ? -3.899 -42.866 -43.912 1.00 69.02 91 GLN A CA 1
ATOM 674 C C . GLN A 1 94 ? -4.598 -44.189 -43.797 1.00 67.49 91 GLN A C 1
ATOM 675 O O . GLN A 1 94 ? -5.818 -44.268 -43.933 1.00 69.28 91 GLN A O 1
ATOM 681 N N . ALA A 1 95 ? -3.818 -45.228 -43.520 1.00 65.15 92 ALA A N 1
ATOM 682 C CA . ALA A 1 95 ? -4.341 -46.580 -43.434 1.00 62.14 92 ALA A CA 1
ATOM 683 C C . ALA A 1 95 ? -5.326 -46.660 -42.310 1.00 60.13 92 ALA A C 1
ATOM 684 O O . ALA A 1 95 ? -6.367 -47.323 -42.420 1.00 63.60 92 ALA A O 1
ATOM 686 N N . ILE A 1 96 ? -5.006 -45.978 -41.227 1.00 56.25 93 ILE A N 1
ATOM 687 C CA . ILE A 1 96 ? -5.862 -46.023 -40.078 1.00 58.29 93 ILE A CA 1
ATOM 688 C C . ILE A 1 96 ? -7.090 -45.134 -40.262 1.00 58.12 93 ILE A C 1
ATOM 689 O O . ILE A 1 96 ? -8.237 -45.537 -39.970 1.00 56.85 93 ILE A O 1
ATOM 694 N N . ALA A 1 97 ? -6.844 -43.925 -40.734 1.00 58.36 94 ALA A N 1
ATOM 695 C CA . ALA A 1 97 ? -7.913 -43.016 -41.071 1.00 60.03 94 ALA A CA 1
ATOM 696 C C . ALA A 1 97 ? -8.952 -43.751 -41.927 1.00 61.15 94 ALA A C 1
ATOM 697 O O . ALA A 1 97 ? -10.171 -43.600 -41.717 1.00 58.65 94 ALA A O 1
ATOM 699 N N . GLN A 1 98 ? -8.480 -44.606 -42.835 1.00 62.38 95 GLN A N 1
ATOM 700 C CA . GLN A 1 98 ? -9.419 -45.356 -43.631 1.00 67.65 95 GLN A CA 1
ATOM 701 C C . GLN A 1 98 ? -10.140 -46.491 -42.896 1.00 65.32 95 GLN A C 1
ATOM 702 O O . GLN A 1 98 ? -11.345 -46.684 -43.048 1.00 64.50 95 GLN A O 1
ATOM 708 N N . ALA A 1 99 ? -9.414 -47.274 -42.122 1.00 62.41 96 ALA A N 1
ATOM 709 C CA . ALA A 1 99 ? -10.088 -48.325 -41.383 1.00 61.87 96 ALA A CA 1
ATOM 710 C C . ALA A 1 99 ? -11.205 -47.675 -40.532 1.00 62.82 96 ALA A C 1
ATOM 711 O O . ALA A 1 99 ? -12.355 -48.145 -40.510 1.00 62.04 96 ALA A O 1
ATOM 713 N N . ALA A 1 100 ? -10.842 -46.576 -39.857 1.00 59.35 97 ALA A N 1
ATOM 714 C CA . ALA A 1 100 ? -11.743 -45.871 -38.990 1.00 57.44 97 ALA A CA 1
ATOM 715 C C . ALA A 1 100 ? -12.984 -45.410 -39.737 1.00 57.64 97 ALA A C 1
ATOM 716 O O . ALA A 1 100 ? -14.126 -45.610 -39.282 1.00 55.04 97 ALA A O 1
ATOM 718 N N . LYS A 1 101 ? -12.751 -44.769 -40.864 1.00 57.93 98 LYS A N 1
ATOM 719 C CA . LYS A 1 101 ? -13.859 -44.271 -41.649 1.00 63.47 98 LYS A CA 1
ATOM 720 C C . LYS A 1 101 ? -14.797 -45.392 -42.095 1.00 64.13 98 LYS A C 1
ATOM 721 O O . LYS A 1 101 ? -16.015 -45.270 -42.055 1.00 66.25 98 LYS A O 1
ATOM 727 N N . THR A 1 102 ? -14.179 -46.473 -42.523 1.00 65.03 99 THR A N 1
ATOM 728 C CA . THR A 1 102 ? -14.839 -47.609 -43.129 1.00 66.34 99 THR A CA 1
ATOM 729 C C . THR A 1 102 ? -15.705 -48.309 -42.116 1.00 65.03 99 THR A C 1
ATOM 730 O O . THR A 1 102 ? -16.805 -48.730 -42.431 1.00 68.79 99 THR A O 1
ATOM 734 N N . HIS A 1 103 ? -15.215 -48.436 -40.896 1.00 61.67 100 HIS A N 1
ATOM 735 C CA . HIS A 1 103 ? -15.928 -49.212 -39.905 1.00 62.92 100 HIS A CA 1
ATOM 736 C C . HIS A 1 103 ? -16.683 -48.307 -38.985 1.00 61.97 100 HIS A C 1
ATOM 737 O O . HIS A 1 103 ? -17.191 -48.750 -37.972 1.00 61.10 100 HIS A O 1
ATOM 744 N N . GLY A 1 104 ? -16.751 -47.031 -39.338 1.00 64.82 101 GLY A N 1
ATOM 745 C CA . GLY A 1 104 ? -17.283 -46.008 -38.447 1.00 64.98 101 GLY A CA 1
ATOM 746 C C . GLY A 1 104 ? -16.754 -46.145 -37.033 1.00 63.66 101 GLY A C 1
ATOM 747 O O . GLY A 1 104 ? -17.531 -46.177 -36.109 1.00 64.06 101 GLY A O 1
ATOM 748 N N . MET A 1 105 ? -15.436 -46.239 -36.860 1.00 62.49 102 MET A N 1
ATOM 749 C CA . MET A 1 105 ? -14.876 -46.510 -35.538 1.00 61.77 102 MET A CA 1
ATOM 750 C C . MET A 1 105 ? -13.950 -45.420 -35.075 1.00 60.22 102 MET A C 1
ATOM 751 O O . MET A 1 105 ? -13.259 -44.793 -35.874 1.00 64.18 102 MET A O 1
ATOM 756 N N . VAL A 1 106 ? -13.942 -45.200 -33.772 1.00 54.46 103 VAL A N 1
ATOM 757 C CA . VAL A 1 106 ? -13.020 -44.288 -33.208 1.00 51.27 103 VAL A CA 1
ATOM 758 C C . VAL A 1 106 ? -11.870 -45.147 -32.741 1.00 51.34 103 VAL A C 1
ATOM 759 O O . VAL A 1 106 ? -12.067 -46.190 -32.102 1.00 48.66 103 VAL A O 1
ATOM 763 N N . VAL A 1 107 ? -10.668 -44.692 -33.076 1.00 51.82 104 VAL A N 1
ATOM 764 C CA . VAL A 1 107 ? -9.479 -45.461 -32.870 1.00 53.68 104 VAL A CA 1
ATOM 765 C C . VAL A 1 107 ? -8.459 -44.674 -32.099 1.00 50.19 104 VAL A C 1
ATOM 766 O O . VAL A 1 107 ? -8.086 -43.561 -32.463 1.00 51.41 104 VAL A O 1
ATOM 770 N N . VAL A 1 108 ? -7.961 -45.304 -31.060 1.00 47.82 105 VAL A N 1
ATOM 771 C CA . VAL A 1 108 ? -6.937 -44.715 -30.273 1.00 50.54 105 VAL A CA 1
ATOM 772 C C . VAL A 1 108 ? -5.653 -45.542 -30.357 1.00 50.33 105 VAL A C 1
ATOM 773 O O . VAL A 1 108 ? -5.599 -46.675 -29.874 1.00 46.37 105 VAL A O 1
ATOM 777 N N . LEU A 1 109 ? -4.625 -44.932 -30.941 1.00 47.92 106 LEU A N 1
ATOM 778 C CA . LEU A 1 109 ? -3.479 -45.656 -31.305 1.00 47.67 106 LEU A CA 1
ATOM 779 C C . LEU A 1 109 ? -2.206 -44.983 -30.826 1.00 51.64 106 LEU A C 1
ATOM 780 O O . LEU A 1 109 ? -1.962 -43.829 -31.102 1.00 54.21 106 LEU A O 1
ATOM 785 N N . GLY A 1 110 ? -1.392 -45.745 -30.099 1.00 54.90 107 GLY A N 1
ATOM 786 C CA . GLY A 1 110 ? -0.074 -45.310 -29.763 1.00 53.37 107 GLY A CA 1
ATOM 787 C C . GLY A 1 110 ? 0.947 -45.846 -30.744 1.00 53.85 107 GLY A C 1
ATOM 788 O O . GLY A 1 110 ? 0.897 -47.000 -31.181 1.00 56.97 107 GLY A O 1
ATOM 789 N N . VAL A 1 111 ? 1.947 -45.015 -30.950 1.00 53.46 108 VAL A N 1
ATOM 790 C CA . VAL A 1 111 ? 2.859 -45.082 -32.042 1.00 52.78 108 VAL A CA 1
ATOM 791 C C . VAL A 1 111 ? 4.210 -44.410 -31.645 1.00 51.45 108 VAL A C 1
ATOM 792 O O . VAL A 1 111 ? 4.222 -43.317 -31.039 1.00 45.68 108 VAL A O 1
ATOM 796 N N . ASN A 1 112 ? 5.321 -45.077 -31.981 1.00 48.54 109 ASN A N 1
ATOM 797 C CA . ASN A 1 112 ? 6.639 -44.449 -31.940 1.00 47.53 109 ASN A CA 1
ATOM 798 C C . ASN A 1 112 ? 6.728 -43.547 -33.142 1.00 48.38 109 ASN A C 1
ATOM 799 O O . ASN A 1 112 ? 6.915 -43.995 -34.273 1.00 47.27 109 ASN A O 1
ATOM 804 N N . GLU A 1 113 ? 6.557 -42.261 -32.917 1.00 51.46 110 GLU A N 1
ATOM 805 C CA . GLU A 1 113 ? 6.590 -41.290 -34.016 1.00 50.34 110 GLU A CA 1
ATOM 806 C C . GLU A 1 113 ? 8.046 -40.896 -34.320 1.00 53.45 110 GLU A C 1
ATOM 807 O O . GLU A 1 113 ? 8.820 -40.583 -33.389 1.00 52.11 110 GLU A O 1
ATOM 813 N N . ARG A 1 114 ? 8.426 -40.876 -35.596 1.00 54.86 111 ARG A N 1
ATOM 814 C CA . ARG A 1 114 ? 9.644 -40.169 -35.954 1.00 57.58 111 ARG A CA 1
ATOM 815 C C . ARG A 1 114 ? 9.352 -38.794 -36.514 1.00 60.81 111 ARG A C 1
ATOM 816 O O . ARG A 1 114 ? 8.330 -38.553 -37.203 1.00 60.39 111 ARG A O 1
ATOM 824 N N . GLU A 1 115 ? 10.228 -37.879 -36.103 1.00 61.59 112 GLU A N 1
ATOM 825 C CA . GLU A 1 115 ? 10.348 -36.572 -36.684 1.00 66.31 112 GLU A CA 1
ATOM 826 C C . GLU A 1 115 ? 11.845 -36.178 -36.641 1.00 69.07 112 GLU A C 1
ATOM 827 O O . GLU A 1 115 ? 12.436 -36.163 -35.575 1.00 68.30 112 GLU A O 1
ATOM 833 N N . GLU A 1 116 ? 12.447 -35.921 -37.806 1.00 73.24 113 GLU A N 1
ATOM 834 C CA . GLU A 1 116 ? 13.800 -35.390 -37.902 1.00 79.40 113 GLU A CA 1
ATOM 835 C C . GLU A 1 116 ? 14.819 -36.109 -37.023 1.00 74.64 113 GLU A C 1
ATOM 836 O O . GLU A 1 116 ? 15.457 -35.483 -36.170 1.00 74.36 113 GLU A O 1
ATOM 842 N N . GLY A 1 117 ? 14.962 -37.418 -37.214 1.00 69.08 114 GLY A N 1
ATOM 843 C CA . GLY A 1 117 ? 15.920 -38.204 -36.432 1.00 66.47 114 GLY A CA 1
ATOM 844 C C . GLY A 1 117 ? 15.692 -38.218 -34.923 1.00 63.78 114 GLY A C 1
ATOM 845 O O . GLY A 1 117 ? 16.594 -38.528 -34.134 1.00 68.87 114 GLY A O 1
ATOM 846 N N . SER A 1 118 ? 14.484 -37.880 -34.511 1.00 61.18 115 SER A N 1
ATOM 847 C CA . SER A 1 118 ? 14.062 -38.047 -33.135 1.00 59.21 115 SER A CA 1
ATOM 848 C C . SER A 1 118 ? 12.828 -38.919 -33.035 1.00 55.74 115 SER A C 1
ATOM 849 O O . SER A 1 118 ? 12.058 -38.964 -33.956 1.00 56.00 115 SER A O 1
ATOM 852 N N . LEU A 1 119 ? 12.642 -39.576 -31.893 1.00 54.78 116 LEU A N 1
ATOM 853 C CA . LEU A 1 119 ? 11.472 -40.424 -31.644 1.00 52.30 116 LEU A CA 1
ATOM 854 C C . LEU A 1 119 ? 10.593 -39.952 -30.480 1.00 51.67 116 LEU A C 1
ATOM 855 O O . LEU A 1 119 ? 11.054 -39.440 -29.464 1.00 48.78 116 LEU A O 1
ATOM 860 N N . TYR A 1 120 ? 9.295 -40.139 -30.640 1.00 53.12 117 TYR A N 1
ATOM 861 C CA . TYR A 1 120 ? 8.378 -39.774 -29.593 1.00 52.14 117 TYR A CA 1
ATOM 862 C C . TYR A 1 120 ? 7.381 -40.868 -29.398 1.00 48.63 117 TYR A C 1
ATOM 863 O O . TYR A 1 120 ? 7.157 -41.678 -30.263 1.00 46.34 117 TYR A O 1
ATOM 872 N N . ASN A 1 121 ? 6.850 -40.919 -28.204 1.00 52.58 118 ASN A N 1
ATOM 873 C CA . ASN A 1 121 ? 5.689 -41.749 -27.897 1.00 52.70 118 ASN A CA 1
ATOM 874 C C . ASN A 1 121 ? 4.438 -40.882 -28.154 1.00 49.69 118 ASN A C 1
ATOM 875 O O . ASN A 1 121 ? 4.207 -39.880 -27.496 1.00 45.91 118 ASN A O 1
ATOM 880 N N . THR A 1 122 ? 3.649 -41.255 -29.134 1.00 47.00 119 THR A N 1
ATOM 881 C CA . THR A 1 122 ? 2.628 -40.356 -29.598 1.00 48.09 119 THR A CA 1
ATOM 882 C C . THR A 1 122 ? 1.303 -41.050 -29.599 1.00 45.34 119 THR A C 1
ATOM 883 O O . THR A 1 122 ? 1.179 -42.148 -30.100 1.00 47.84 119 THR A O 1
ATOM 887 N N . GLN A 1 123 ? 0.303 -40.419 -29.023 1.00 45.23 120 GLN A N 1
ATOM 888 C CA . GLN A 1 123 ? -1.020 -40.997 -29.010 1.00 45.54 120 GLN A CA 1
ATOM 889 C C . GLN A 1 123 ? -1.816 -40.310 -30.090 1.00 45.34 120 GLN A C 1
ATOM 890 O O . GLN A 1 123 ? -1.827 -39.084 -30.191 1.00 49.95 120 GLN A O 1
ATOM 896 N N . LEU A 1 124 ? -2.500 -41.097 -30.883 1.00 42.84 121 LEU A N 1
ATOM 897 C CA . LEU A 1 124 ? -3.273 -40.563 -31.962 1.00 46.53 121 LEU A CA 1
ATOM 898 C C . LEU A 1 124 ? -4.704 -40.990 -31.835 1.00 49.93 121 LEU A C 1
ATOM 899 O O . LEU A 1 124 ? -4.985 -42.165 -31.486 1.00 50.28 121 LEU A O 1
ATOM 904 N N . ILE A 1 125 ? -5.607 -40.046 -32.103 1.00 52.11 122 ILE A N 1
ATOM 905 C CA . ILE A 1 125 ? -7.015 -40.364 -32.075 1.00 52.86 122 ILE A CA 1
ATOM 906 C C . ILE A 1 125 ? -7.724 -40.017 -33.349 1.00 52.82 122 ILE A C 1
ATOM 907 O O . ILE A 1 125 ? -7.727 -38.868 -33.793 1.00 52.64 122 ILE A O 1
ATOM 912 N N . PHE A 1 126 ? -8.376 -41.037 -33.879 1.00 50.34 123 PHE A N 1
ATOM 913 C CA . PHE A 1 126 ? -9.108 -40.915 -35.091 1.00 53.96 123 PHE A CA 1
ATOM 914 C C . PHE A 1 126 ? -10.604 -40.997 -34.850 1.00 54.28 123 PHE A C 1
ATOM 915 O O . PHE A 1 126 ? -11.092 -41.900 -34.171 1.00 51.81 123 PHE A O 1
ATOM 923 N N . ASP A 1 127 ? -11.332 -40.059 -35.427 1.00 56.28 124 ASP A N 1
ATOM 924 C CA . ASP A 1 127 ? -12.766 -40.073 -35.295 1.00 60.12 124 ASP A CA 1
ATOM 925 C C . ASP A 1 127 ? -13.361 -41.038 -36.320 1.00 60.23 124 ASP A C 1
ATOM 926 O O . ASP A 1 127 ? -12.688 -41.429 -37.286 1.00 63.47 124 ASP A O 1
ATOM 931 N N . ALA A 1 128 ? -14.628 -41.409 -36.108 1.00 58.65 125 ALA A N 1
ATOM 932 C CA . ALA A 1 128 ? -15.339 -42.341 -36.980 1.00 56.91 125 ALA A CA 1
ATOM 933 C C . ALA A 1 128 ? -15.435 -41.896 -38.426 1.00 60.25 125 ALA A C 1
ATOM 934 O O . ALA A 1 128 ? -15.718 -42.712 -39.278 1.00 64.64 125 ALA A O 1
ATOM 936 N N . ASP A 1 129 ? -15.220 -40.618 -38.705 1.00 62.80 126 ASP A N 1
ATOM 937 C CA . ASP A 1 129 ? -15.155 -40.117 -40.089 1.00 67.89 126 ASP A CA 1
ATOM 938 C C . ASP A 1 129 ? -13.748 -40.246 -40.671 1.00 66.48 126 ASP A C 1
ATOM 939 O O . ASP A 1 129 ? -13.497 -39.910 -41.828 1.00 67.56 126 ASP A O 1
ATOM 944 N N . GLY A 1 130 ? -12.838 -40.749 -39.852 1.00 64.90 127 GLY A N 1
ATOM 945 C CA . GLY A 1 130 ? -11.472 -41.035 -40.281 1.00 64.26 127 GLY A CA 1
ATOM 946 C C . GLY A 1 130 ? -10.558 -39.863 -40.088 1.00 62.75 127 GLY A C 1
ATOM 947 O O . GLY A 1 130 ? -9.384 -39.947 -40.455 1.00 63.89 127 GLY A O 1
ATOM 948 N N . ALA A 1 131 ? -11.098 -38.767 -39.532 1.00 61.78 128 ALA A N 1
ATOM 949 C CA . ALA A 1 131 ? -10.303 -37.586 -39.178 1.00 60.39 128 ALA A CA 1
ATOM 950 C C . ALA A 1 131 ? -9.443 -37.841 -37.952 1.00 58.02 128 ALA A C 1
ATOM 951 O O . ALA A 1 131 ? -9.843 -38.524 -37.017 1.00 54.21 128 ALA A O 1
ATOM 953 N N . LEU A 1 132 ? -8.228 -37.313 -38.018 1.00 59.72 129 LEU A N 1
ATOM 954 C CA . LEU A 1 132 ? -7.275 -37.376 -36.939 1.00 55.67 129 LEU A CA 1
ATOM 955 C C . LEU A 1 132 ? -7.543 -36.157 -36.154 1.00 55.37 129 LEU A C 1
ATOM 956 O O . LEU A 1 132 ? -7.253 -35.067 -36.594 1.00 58.70 129 LEU A O 1
ATOM 961 N N . VAL A 1 133 ? -8.073 -36.340 -34.976 1.00 55.67 130 VAL A N 1
ATOM 962 C CA . VAL A 1 133 ? -8.611 -35.235 -34.197 1.00 57.91 130 VAL A CA 1
ATOM 963 C C . VAL A 1 133 ? -7.782 -34.988 -32.926 1.00 58.13 130 VAL A C 1
ATOM 964 O O . VAL A 1 133 ? -8.010 -34.025 -32.233 1.00 59.99 130 VAL A O 1
ATOM 968 N N . LEU A 1 134 ? -6.828 -35.861 -32.611 1.00 58.54 131 LEU A N 1
ATOM 969 C CA . LEU A 1 134 ? -5.886 -35.574 -31.538 1.00 58.34 131 LEU A CA 1
ATOM 970 C C . LEU A 1 134 ? -4.530 -36.194 -31.774 1.00 57.06 131 LEU A C 1
ATOM 971 O O . LEU A 1 134 ? -4.432 -37.371 -32.132 1.00 57.52 131 LEU A O 1
ATOM 976 N N . LYS A 1 135 ? -3.495 -35.393 -31.545 1.00 55.53 132 LYS A N 1
ATOM 977 C CA . LYS A 1 135 ? -2.119 -35.867 -31.534 1.00 53.80 132 LYS A CA 1
ATOM 978 C C . LYS A 1 135 ? -1.426 -35.330 -30.273 1.00 54.14 132 LYS A C 1
ATOM 979 O O . LYS A 1 135 ? -1.398 -34.142 -30.071 1.00 54.62 132 LYS A O 1
ATOM 985 N N . ARG A 1 136 ? -0.920 -36.204 -29.403 1.00 54.78 133 ARG A N 1
ATOM 986 C CA . ARG A 1 136 ? -0.090 -35.782 -28.248 1.00 54.37 133 ARG A CA 1
ATOM 987 C C . ARG A 1 136 ? 1.051 -36.774 -28.076 1.00 53.61 133 ARG A C 1
ATOM 988 O O . ARG A 1 136 ? 1.016 -37.915 -28.539 1.00 49.42 133 ARG A O 1
ATOM 996 N N . ARG A 1 137 ? 2.055 -36.281 -27.364 1.00 57.49 134 ARG A N 1
ATOM 997 C CA . ARG A 1 137 ? 3.262 -36.981 -27.011 1.00 50.34 134 ARG A CA 1
ATOM 998 C C . ARG A 1 137 ? 3.318 -37.172 -25.492 1.00 49.48 134 ARG A C 1
ATOM 999 O O . ARG A 1 137 ? 3.047 -36.273 -24.729 1.00 57.03 134 ARG A O 1
ATOM 1007 N N . LYS A 1 138 ? 3.627 -38.367 -25.046 1.00 52.32 135 LYS A N 1
ATOM 1008 C CA . LYS A 1 138 ? 3.937 -38.579 -23.640 1.00 51.63 135 LYS A CA 1
ATOM 1009 C C . LYS A 1 138 ? 4.926 -37.485 -23.196 1.00 52.41 135 LYS A C 1
ATOM 1010 O O . LYS A 1 138 ? 5.937 -37.198 -23.857 1.00 57.61 135 LYS A O 1
ATOM 1016 N N . ILE A 1 139 ? 4.634 -36.930 -22.040 1.00 50.51 136 ILE A N 1
ATOM 1017 C CA . ILE A 1 139 ? 5.344 -35.810 -21.525 1.00 51.95 136 ILE A CA 1
ATOM 1018 C C . ILE A 1 139 ? 6.633 -36.236 -20.854 1.00 54.11 136 ILE A C 1
ATOM 1019 O O . ILE A 1 139 ? 7.650 -35.574 -20.984 1.00 62.23 136 ILE A O 1
ATOM 1024 N N . THR A 1 140 ? 6.573 -37.295 -20.080 1.00 54.97 137 THR A N 1
ATOM 1025 C CA . THR A 1 140 ? 7.734 -37.787 -19.411 1.00 58.70 137 THR A CA 1
ATOM 1026 C C . THR A 1 140 ? 7.859 -39.259 -19.676 1.00 58.12 137 THR A C 1
ATOM 1027 O O . THR A 1 140 ? 7.205 -40.054 -19.027 1.00 59.73 137 THR A O 1
ATOM 1031 N N . PRO A 1 141 ? 8.696 -39.626 -20.631 1.00 58.79 138 PRO A N 1
ATOM 1032 C CA . PRO A 1 141 ? 9.178 -40.982 -20.741 1.00 59.23 138 PRO A CA 1
ATOM 1033 C C . PRO A 1 141 ? 9.791 -41.370 -19.451 1.00 58.67 138 PRO A C 1
ATOM 1034 O O . PRO A 1 141 ? 10.526 -40.563 -18.875 1.00 61.08 138 PRO A O 1
ATOM 1038 N N . THR A 1 142 ? 9.540 -42.583 -18.999 1.00 56.11 139 THR A N 1
ATOM 1039 C CA . THR A 1 142 ? 10.075 -42.970 -17.696 1.00 60.40 139 THR A CA 1
ATOM 1040 C C . THR A 1 142 ? 11.206 -43.946 -17.824 1.00 54.75 139 THR A C 1
ATOM 1041 O O . THR A 1 142 ? 11.202 -44.794 -18.676 1.00 58.90 139 THR A O 1
ATOM 1045 N N . TYR A 1 143 ? 12.161 -43.805 -16.935 1.00 56.77 140 TYR A N 1
ATOM 1046 C CA . TYR A 1 143 ? 13.251 -44.748 -16.738 1.00 57.20 140 TYR A CA 1
ATOM 1047 C C . TYR A 1 143 ? 14.005 -45.014 -18.022 1.00 54.21 140 TYR A C 1
ATOM 1048 O O . TYR A 1 143 ? 14.552 -44.125 -18.601 1.00 57.99 140 TYR A O 1
ATOM 1057 N N . HIS A 1 144 ? 14.015 -46.249 -18.476 1.00 55.29 141 HIS A N 1
ATOM 1058 C CA . HIS A 1 144 ? 14.695 -46.647 -19.711 1.00 53.68 141 HIS A CA 1
ATOM 1059 C C . HIS A 1 144 ? 14.149 -45.962 -20.972 1.00 49.79 141 HIS A C 1
ATOM 1060 O O . HIS A 1 144 ? 14.811 -45.894 -21.992 1.00 49.70 141 HIS A O 1
ATOM 1067 N N . GLU A 1 145 ? 12.905 -45.541 -20.926 1.00 47.99 142 GLU A N 1
ATOM 1068 C CA . GLU A 1 145 ? 12.330 -44.856 -22.057 1.00 49.11 142 GLU A CA 1
ATOM 1069 C C . GLU A 1 145 ? 13.108 -43.594 -22.390 1.00 51.57 142 GLU A C 1
ATOM 1070 O O . GLU A 1 145 ? 13.164 -43.204 -23.539 1.00 52.20 142 GLU A O 1
ATOM 1076 N N . ARG A 1 146 ? 13.755 -42.988 -21.404 1.00 55.95 143 ARG A N 1
ATOM 1077 C CA . ARG A 1 146 ? 14.591 -41.809 -21.644 1.00 58.34 143 ARG A CA 1
ATOM 1078 C C . ARG A 1 146 ? 15.736 -42.023 -22.600 1.00 57.06 143 ARG A C 1
ATOM 1079 O O . ARG A 1 146 ? 16.326 -41.091 -23.029 1.00 62.91 143 ARG A O 1
ATOM 1087 N N . MET A 1 147 ? 16.051 -43.253 -22.941 1.00 59.01 144 MET A N 1
ATOM 1088 C CA . MET A 1 147 ? 17.098 -43.557 -23.920 1.00 60.95 144 MET A CA 1
ATOM 1089 C C . MET A 1 147 ? 16.563 -43.520 -25.339 1.00 62.03 144 MET A C 1
ATOM 1090 O O . MET A 1 147 ? 17.282 -43.835 -26.270 1.00 63.71 144 MET A O 1
ATOM 1095 N N . VAL A 1 148 ? 15.285 -43.212 -25.503 1.00 62.58 145 VAL A N 1
ATOM 1096 C CA . VAL A 1 148 ? 14.614 -43.474 -26.759 1.00 59.96 145 VAL A CA 1
ATOM 1097 C C . VAL A 1 148 ? 13.776 -42.316 -27.213 1.00 56.19 145 VAL A C 1
ATOM 1098 O O . VAL A 1 148 ? 13.945 -41.841 -28.326 1.00 57.12 145 VAL A O 1
ATOM 1102 N N . TRP A 1 149 ? 12.880 -41.869 -26.342 1.00 51.65 146 TRP A N 1
ATOM 1103 C CA . TRP A 1 149 ? 11.921 -40.846 -26.683 1.00 51.09 146 TRP A CA 1
ATOM 1104 C C . TRP A 1 149 ? 12.272 -39.475 -26.116 1.00 50.65 146 TRP A C 1
ATOM 1105 O O . TRP A 1 149 ? 12.805 -39.395 -25.035 1.00 50.66 146 TRP A O 1
ATOM 1116 N N . GLY A 1 150 ? 11.988 -38.410 -26.871 1.00 50.79 147 GLY A N 1
ATOM 1117 C CA . GLY A 1 150 ? 11.944 -37.064 -26.330 1.00 52.57 147 GLY A CA 1
ATOM 1118 C C . GLY A 1 150 ? 10.674 -36.768 -25.578 1.00 53.99 147 GLY A C 1
ATOM 1119 O O . GLY A 1 150 ? 9.788 -37.611 -25.503 1.00 60.97 147 GLY A O 1
ATOM 1120 N N . GLN A 1 151 ? 10.556 -35.558 -25.052 1.00 57.98 148 GLN A N 1
ATOM 1121 C CA . GLN A 1 151 ? 9.398 -35.172 -24.233 1.00 58.66 148 GLN A CA 1
ATOM 1122 C C . GLN A 1 151 ? 8.302 -34.533 -25.027 1.00 58.96 148 GLN A C 1
ATOM 1123 O O . GLN A 1 151 ? 8.545 -33.950 -26.040 1.00 66.17 148 GLN A O 1
ATOM 1129 N N . GLY A 1 152 ? 7.068 -34.689 -24.598 1.00 59.59 149 GLY A N 1
ATOM 1130 C CA . GLY A 1 152 ? 5.984 -33.955 -25.203 1.00 63.14 149 GLY A CA 1
ATOM 1131 C C . GLY A 1 152 ? 5.937 -32.600 -24.535 1.00 65.13 149 GLY A C 1
ATOM 1132 O O . GLY A 1 152 ? 6.691 -32.391 -23.605 1.00 68.04 149 GLY A O 1
ATOM 1133 N N . ASP A 1 153 ? 5.084 -31.699 -25.033 1.00 68.48 150 ASP A N 1
ATOM 1134 C CA . ASP A 1 153 ? 4.662 -30.507 -24.298 1.00 77.96 150 AS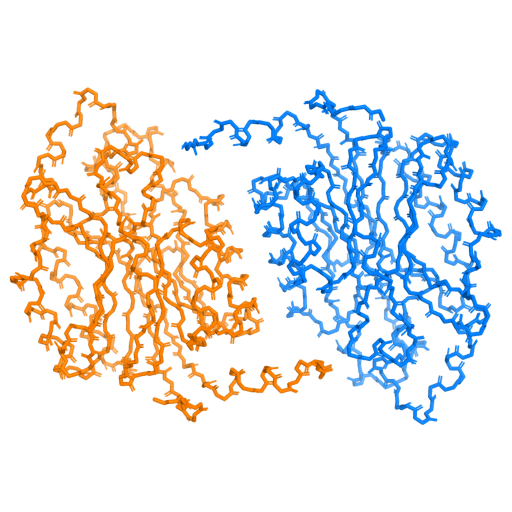P A CA 1
ATOM 1135 C C . ASP A 1 153 ? 3.536 -30.897 -23.359 1.00 80.19 150 ASP A C 1
ATOM 1136 O O . ASP A 1 153 ? 2.866 -31.931 -23.536 1.00 83.74 150 ASP A O 1
ATOM 1141 N N . GLY A 1 154 ? 3.348 -30.074 -22.343 1.00 87.20 151 GLY A N 1
ATOM 1142 C CA . GLY A 1 154 ? 2.114 -30.070 -21.571 1.00 92.39 151 GLY A CA 1
ATOM 1143 C C . GLY A 1 154 ? 0.922 -29.407 -22.282 1.00 98.63 151 GLY A C 1
ATOM 1144 O O . GLY A 1 154 ? -0.186 -29.438 -21.779 1.00 99.36 151 GLY A O 1
ATOM 1145 N N . ALA A 1 155 ? 1.104 -28.793 -23.445 1.00 107.09 152 ALA A N 1
ATOM 1146 C CA . ALA A 1 155 ? -0.071 -28.355 -24.211 1.00 110.23 152 ALA A CA 1
ATOM 1147 C C . ALA A 1 155 ? -0.832 -29.565 -24.757 1.00 107.76 152 ALA A C 1
ATOM 1148 O O . ALA A 1 155 ? -1.869 -29.411 -25.382 1.00 112.45 152 ALA A O 1
ATOM 1150 N N . GLY A 1 156 ? -0.321 -30.770 -24.497 1.00 103.83 153 GLY A N 1
ATOM 1151 C CA . GLY A 1 156 ? -0.924 -32.015 -24.978 1.00 99.22 153 GLY A CA 1
ATOM 1152 C C . GLY A 1 156 ? -2.094 -32.514 -24.160 1.00 89.36 153 GLY A C 1
ATOM 1153 O O . GLY A 1 156 ? -2.815 -33.420 -24.583 1.00 91.16 153 GLY A O 1
ATOM 1154 N N . LEU A 1 157 ? -2.325 -31.875 -23.023 1.00 86.49 154 LEU A N 1
ATOM 1155 C CA . LEU A 1 157 ? -3.369 -32.276 -22.077 1.00 80.54 154 LEU A CA 1
ATOM 1156 C C . LEU A 1 157 ? -4.792 -31.845 -22.409 1.00 77.47 154 LEU A C 1
ATOM 1157 O O . LEU A 1 157 ? -5.523 -31.404 -21.548 1.00 83.05 154 LEU A O 1
ATOM 1162 N N . ARG A 1 158 ? -5.232 -32.000 -23.636 1.00 73.55 155 ARG A N 1
ATOM 1163 C CA . ARG A 1 158 ? -6.605 -31.663 -23.885 1.00 72.37 155 ARG A CA 1
ATOM 1164 C C . ARG A 1 158 ? -7.404 -32.935 -24.205 1.00 65.77 155 ARG A C 1
ATOM 1165 O O . ARG A 1 158 ? -6.828 -33.992 -24.519 1.00 64.82 155 ARG A O 1
ATOM 1173 N N . THR A 1 159 ? -8.725 -32.829 -24.046 1.00 61.60 156 THR A N 1
ATOM 1174 C CA . THR A 1 159 ? -9.688 -33.861 -24.420 1.00 55.83 156 THR A CA 1
ATOM 1175 C C . THR A 1 159 ? -10.157 -33.603 -25.849 1.00 55.81 156 THR A C 1
ATOM 1176 O O . THR A 1 159 ? -9.789 -32.607 -26.455 1.00 57.80 156 THR A O 1
ATOM 1180 N N . VAL A 1 160 ? -10.949 -34.506 -26.404 1.00 53.28 157 VAL A N 1
ATOM 1181 C CA . VAL A 1 160 ? -11.479 -34.309 -27.743 1.00 54.30 157 VAL A CA 1
ATOM 1182 C C . VAL A 1 160 ? -12.875 -34.790 -27.796 1.00 55.78 157 VAL A C 1
ATOM 1183 O O . VAL A 1 160 ? -13.183 -35.864 -27.286 1.00 54.38 157 VAL A O 1
ATOM 1187 N N . ASP A 1 161 ? -13.725 -34.015 -28.449 1.00 59.04 158 ASP A N 1
ATOM 1188 C CA . ASP A 1 161 ? -15.045 -34.498 -28.718 1.00 58.19 158 ASP A CA 1
ATOM 1189 C C . ASP A 1 161 ? -15.007 -35.352 -29.961 1.00 58.21 158 ASP A C 1
ATOM 1190 O O . ASP A 1 161 ? -14.361 -35.038 -30.956 1.00 59.82 158 ASP A O 1
ATOM 1195 N N . THR A 1 162 ? -15.714 -36.459 -29.853 1.00 58.38 159 THR A N 1
ATOM 1196 C CA . THR A 1 162 ? -15.632 -37.545 -30.750 1.00 57.19 159 THR A CA 1
ATOM 1197 C C . THR A 1 162 ? -17.028 -38.081 -31.036 1.00 59.38 159 THR A C 1
ATOM 1198 O O . THR A 1 162 ? -17.953 -37.864 -30.271 1.00 62.01 159 THR A O 1
ATOM 1202 N N . THR A 1 163 ? -17.202 -38.793 -32.133 1.00 62.00 160 THR A N 1
ATOM 1203 C CA . THR A 1 163 ? -18.484 -39.450 -32.431 1.00 61.46 160 THR A CA 1
ATOM 1204 C C . THR A 1 163 ? -19.042 -40.214 -31.238 1.00 58.52 160 THR A C 1
ATOM 1205 O O . THR A 1 163 ? -20.257 -40.340 -31.091 1.00 60.38 160 THR A O 1
ATOM 1209 N N . VAL A 1 164 ? -18.151 -40.717 -30.399 1.00 57.71 161 VAL A N 1
ATOM 1210 C CA . VAL A 1 164 ? -18.525 -41.577 -29.257 1.00 61.13 161 VAL A CA 1
ATOM 1211 C C . VAL A 1 164 ? -18.465 -40.830 -27.896 1.00 64.82 161 VAL A C 1
ATOM 1212 O O . VAL A 1 164 ? -18.516 -41.446 -26.832 1.00 63.08 161 VAL A O 1
ATOM 1216 N N . GLY A 1 165 ? -18.280 -39.518 -27.907 1.00 65.44 162 GLY A N 1
ATOM 1217 C CA . GLY A 1 165 ? -18.174 -38.777 -26.653 1.00 61.53 162 GLY A CA 1
ATOM 1218 C C . GLY A 1 165 ? -16.828 -38.123 -26.506 1.00 56.32 162 GLY A C 1
ATOM 1219 O O . GLY A 1 165 ? -16.041 -38.061 -27.434 1.00 55.57 162 GLY A O 1
ATOM 1220 N N . ARG A 1 166 ? -16.581 -37.617 -25.325 1.00 53.37 163 ARG A N 1
ATOM 1221 C CA . ARG A 1 166 ? -15.390 -36.878 -25.095 1.00 52.37 163 ARG A CA 1
ATOM 1222 C C . ARG A 1 166 ? -14.288 -37.743 -24.488 1.00 51.01 163 ARG A C 1
ATOM 1223 O O . ARG A 1 166 ? -14.429 -38.248 -23.381 1.00 49.26 163 ARG A O 1
ATOM 1231 N N . LEU A 1 167 ? -13.168 -37.852 -25.191 1.00 52.22 164 LEU A N 1
ATOM 1232 C CA . LEU A 1 167 ? -12.062 -38.706 -24.775 1.00 51.14 164 LEU A CA 1
ATOM 1233 C C . LEU A 1 167 ? -10.864 -37.966 -24.229 1.00 52.25 164 LEU A C 1
ATOM 1234 O O . LEU A 1 167 ? -10.620 -36.806 -24.578 1.00 51.02 164 LEU A O 1
ATOM 1239 N N . GLY A 1 168 ? -10.158 -38.669 -23.342 1.00 53.44 165 GLY A N 1
ATOM 1240 C CA . GLY A 1 168 ? -8.889 -38.249 -22.756 1.00 55.90 165 GLY A CA 1
ATOM 1241 C C . GLY A 1 168 ? -7.949 -39.440 -22.855 1.00 56.78 165 GLY A C 1
ATOM 1242 O O . GLY A 1 168 ? -8.402 -40.587 -22.831 1.00 55.99 165 GLY A O 1
ATOM 1243 N N . ALA A 1 169 ? -6.646 -39.186 -23.006 1.00 58.80 166 ALA A N 1
ATOM 1244 C CA . ALA A 1 169 ? -5.667 -40.299 -23.109 1.00 51.81 166 ALA A CA 1
ATOM 1245 C C . ALA A 1 169 ? -4.357 -39.996 -22.393 1.00 48.76 166 ALA A C 1
ATOM 1246 O O . ALA A 1 169 ? -3.844 -38.885 -22.477 1.00 53.32 166 ALA A O 1
ATOM 1248 N N . LEU A 1 170 ? -3.832 -40.977 -21.682 1.00 44.19 167 LEU A N 1
ATOM 1249 C CA . LEU A 1 170 ? -2.518 -40.852 -21.102 1.00 45.02 167 LEU A CA 1
ATOM 1250 C C . LEU A 1 170 ? -1.789 -42.147 -21.232 1.00 46.88 167 LEU A C 1
ATOM 1251 O O . LEU A 1 170 ? -2.392 -43.191 -21.456 1.00 46.59 167 LEU A O 1
ATOM 1256 N N . ALA A 1 171 ? -0.461 -42.047 -21.127 1.00 51.16 168 ALA A N 1
ATOM 1257 C CA . ALA A 1 171 ? 0.438 -43.188 -21.279 1.00 46.48 168 ALA A CA 1
ATOM 1258 C C . ALA A 1 171 ? 1.139 -43.495 -19.945 1.00 45.53 168 ALA A C 1
ATOM 1259 O O . ALA A 1 171 ? 1.759 -42.639 -19.341 1.00 43.08 168 ALA A O 1
ATOM 1261 N N . CYS A 1 172 ? 0.944 -44.710 -19.460 1.00 44.18 169 CYS A N 1
ATOM 1262 C CA . CYS A 1 172 ? 1.699 -45.241 -18.354 1.00 45.41 169 CYS A CA 1
ATOM 1263 C C . CYS A 1 172 ? 1.695 -44.278 -17.176 1.00 43.07 169 CYS A C 1
ATOM 1264 O O . CYS A 1 172 ? 0.647 -43.886 -16.774 1.00 39.26 169 CYS A O 1
ATOM 1267 N N . TRP A 1 173 ? 2.836 -43.841 -16.638 1.00 45.53 170 TRP A N 1
ATOM 1268 C CA . TRP A 1 173 ? 2.790 -43.050 -15.411 1.00 44.04 170 TRP A CA 1
ATOM 1269 C C . TRP A 1 173 ? 2.436 -41.588 -15.591 1.00 42.96 170 TRP A C 1
ATOM 1270 O O . TRP A 1 173 ? 2.351 -40.816 -14.613 1.00 41.04 170 TRP A O 1
ATOM 1281 N N . GLU A 1 174 ? 2.090 -41.208 -16.807 1.00 41.91 171 GLU A N 1
ATOM 1282 C CA . GLU A 1 174 ? 1.452 -39.914 -16.966 1.0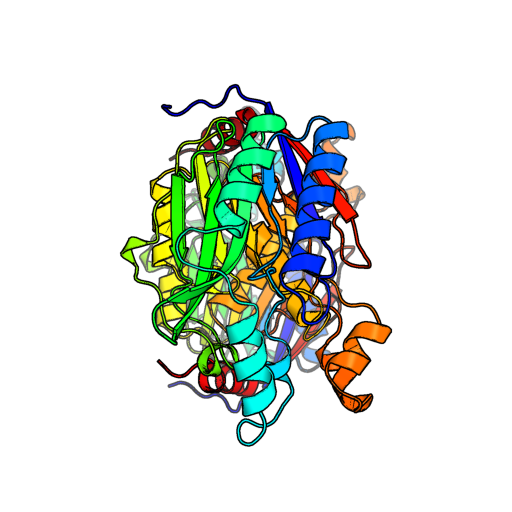0 44.21 171 GLU A CA 1
ATOM 1283 C C . GLU A 1 174 ? 0.280 -39.801 -16.005 1.00 44.01 171 GLU A C 1
ATOM 1284 O O . GLU A 1 174 ? -0.026 -38.715 -15.499 1.00 48.41 171 GLU A O 1
ATOM 1290 N N . HIS A 1 175 ? -0.332 -40.937 -15.706 1.00 42.19 172 HIS A N 1
ATOM 1291 C CA . HIS A 1 175 ? -1.389 -40.981 -14.711 1.00 43.74 172 HIS A CA 1
ATOM 1292 C C . HIS A 1 175 ? -0.990 -40.518 -13.314 1.00 43.92 172 HIS A C 1
ATOM 1293 O O . HIS A 1 175 ? -1.850 -40.247 -12.536 1.00 43.16 172 HIS A O 1
ATOM 1300 N N . TYR A 1 176 ? 0.287 -40.403 -12.976 1.00 46.30 173 TYR A N 1
ATOM 1301 C CA . TYR A 1 176 ? 0.625 -39.862 -11.644 1.00 50.26 173 TYR A CA 1
ATOM 1302 C C . TYR A 1 176 ? 0.918 -38.414 -11.689 1.00 55.08 173 TYR A C 1
ATOM 1303 O O . TYR A 1 176 ? 1.189 -37.821 -10.671 1.00 58.93 173 TYR A O 1
ATOM 1312 N N . ASN A 1 177 ? 0.847 -37.836 -12.872 1.00 57.73 174 ASN A N 1
ATOM 1313 C CA . ASN A 1 177 ? 1.048 -36.423 -13.006 1.00 59.86 174 ASN A CA 1
ATOM 1314 C C . ASN A 1 177 ? -0.231 -35.634 -12.698 1.00 59.56 174 ASN A C 1
ATOM 1315 O O . ASN A 1 177 ? -1.182 -35.661 -13.463 1.00 67.07 174 ASN A O 1
ATOM 1320 N N . PRO A 1 178 ? -0.232 -34.875 -11.613 1.00 53.91 175 PRO A N 1
ATOM 1321 C CA . PRO A 1 178 ? -1.476 -34.283 -11.174 1.00 54.76 175 PRO A CA 1
ATOM 1322 C C . PRO A 1 178 ? -2.009 -33.232 -12.101 1.00 59.25 175 PRO A C 1
ATOM 1323 O O . PRO A 1 178 ? -3.216 -33.000 -12.116 1.00 64.07 175 PRO A O 1
ATOM 1327 N N . LEU A 1 179 ? -1.151 -32.555 -12.847 1.00 66.38 176 LEU A N 1
ATOM 1328 C CA . LEU A 1 179 ? -1.659 -31.534 -13.788 1.00 74.17 176 LEU A CA 1
ATOM 1329 C C . LEU A 1 179 ? -2.537 -32.210 -14.845 1.00 71.52 176 LEU A C 1
ATOM 1330 O O . LEU A 1 179 ? -3.656 -31.775 -15.121 1.00 71.99 176 LEU A O 1
ATOM 1335 N N . ALA A 1 180 ? -2.050 -33.321 -15.374 1.00 69.16 177 ALA A N 1
ATOM 1336 C CA . ALA A 1 180 ? -2.814 -34.057 -16.363 1.00 71.01 177 ALA A CA 1
ATOM 1337 C C . ALA A 1 180 ? -4.132 -34.570 -15.825 1.00 67.60 177 ALA A C 1
ATOM 1338 O O . ALA A 1 180 ? -5.105 -34.625 -16.527 1.00 74.07 177 ALA A O 1
ATOM 1340 N N . ARG A 1 181 ? -4.161 -34.985 -14.592 1.00 68.04 178 ARG A N 1
ATOM 1341 C CA . ARG A 1 181 ? -5.373 -35.583 -14.088 1.00 71.11 178 ARG A CA 1
ATOM 1342 C C . ARG A 1 181 ? -6.485 -34.560 -13.956 1.00 68.18 178 ARG A C 1
ATOM 1343 O O . ARG A 1 181 ? -7.575 -34.746 -14.464 1.00 73.26 178 ARG A O 1
ATOM 1351 N N . TYR A 1 182 ? -6.174 -33.471 -13.302 1.00 65.90 179 TYR A N 1
ATOM 1352 C CA . TYR A 1 182 ? -7.128 -32.417 -13.137 1.00 71.97 179 TYR A CA 1
ATOM 1353 C C . TYR A 1 182 ? -7.505 -31.800 -14.495 1.00 70.75 179 TYR A C 1
ATOM 1354 O O . TYR A 1 182 ? -8.625 -31.308 -14.679 1.00 67.15 179 TYR A O 1
ATOM 1363 N N . ALA A 1 183 ? -6.553 -31.771 -15.423 1.00 67.91 180 ALA A N 1
ATOM 1364 C CA . ALA A 1 183 ? -6.812 -31.155 -16.705 1.00 63.64 180 ALA A CA 1
ATOM 1365 C C . ALA A 1 183 ? -7.942 -31.926 -17.347 1.00 60.94 180 ALA A C 1
ATOM 1366 O O . ALA A 1 183 ? -8.953 -31.333 -17.692 1.00 63.05 180 ALA A O 1
ATOM 1368 N N . LEU A 1 184 ? -7.804 -33.240 -17.430 1.00 53.54 181 LEU A N 1
ATOM 1369 C CA . LEU A 1 184 ? -8.838 -34.044 -18.029 1.00 55.01 181 LEU A CA 1
ATOM 1370 C C . LEU A 1 184 ? -10.125 -34.030 -17.226 1.00 63.55 181 LEU A C 1
ATOM 1371 O O . LEU A 1 184 ? -11.210 -33.894 -17.796 1.00 71.14 181 LEU A O 1
ATOM 1376 N N . MET A 1 185 ? -10.028 -34.124 -15.906 1.00 67.81 182 MET A N 1
ATOM 1377 C CA . MET A 1 185 ? -11.236 -34.053 -15.064 1.00 70.24 182 MET A CA 1
ATOM 1378 C C . MET A 1 185 ? -11.974 -32.769 -15.188 1.00 62.29 182 MET A C 1
ATOM 1379 O O . MET A 1 185 ? -13.172 -32.780 -15.144 1.00 61.15 182 MET A O 1
ATOM 1384 N N . ALA A 1 186 ? -11.256 -31.663 -15.334 1.00 62.64 183 ALA A N 1
ATOM 1385 C CA . ALA A 1 186 ? -11.885 -30.338 -15.395 1.00 61.64 183 ALA A CA 1
ATOM 1386 C C . ALA A 1 186 ? -12.675 -30.240 -16.664 1.00 63.63 183 ALA A C 1
ATOM 1387 O O . ALA A 1 186 ? -13.743 -29.626 -16.668 1.00 68.46 183 ALA A O 1
ATOM 1389 N N . GLN A 1 187 ? -12.192 -30.918 -17.719 1.00 60.20 184 GLN A N 1
ATOM 1390 C CA . GLN A 1 187 ? -12.882 -30.966 -19.005 1.00 57.25 184 GLN A CA 1
ATOM 1391 C C . GLN A 1 187 ? -13.880 -32.109 -19.114 1.00 58.64 184 GLN A C 1
ATOM 1392 O O . GLN A 1 187 ? -14.349 -32.418 -20.206 1.00 62.84 184 GLN A O 1
ATOM 1398 N N . HIS A 1 188 ? -14.208 -32.756 -18.012 1.00 58.55 185 HIS A N 1
ATOM 1399 C CA . HIS A 1 188 ? -15.284 -33.741 -18.007 1.00 59.63 185 HIS A CA 1
ATOM 1400 C C . HIS A 1 188 ? -15.107 -34.883 -18.995 1.00 55.50 185 HIS A C 1
ATOM 1401 O O . HIS A 1 188 ? -16.051 -35.390 -19.538 1.00 54.92 185 HIS A O 1
ATOM 1408 N N . GLU A 1 189 ? -13.890 -35.337 -19.162 1.00 55.07 186 GLU A N 1
ATOM 1409 C CA . GLU A 1 189 ? -13.647 -36.474 -20.021 1.00 55.04 186 GLU A CA 1
ATOM 1410 C C . GLU A 1 189 ? -14.634 -37.553 -19.641 1.00 51.75 186 GLU A C 1
ATOM 1411 O O . GLU A 1 189 ? -14.796 -37.846 -18.486 1.00 51.61 186 GLU A O 1
ATOM 1417 N N . GLN A 1 190 ? -15.278 -38.146 -20.626 1.00 50.66 187 GLN A N 1
ATOM 1418 C CA . GLN A 1 190 ? -16.300 -39.158 -20.386 1.00 51.19 187 GLN A CA 1
ATOM 1419 C C . GLN A 1 190 ? -15.696 -40.552 -20.427 1.00 48.49 187 GLN A C 1
ATOM 1420 O O . GLN A 1 190 ? -16.040 -41.412 -19.642 1.00 48.87 187 GLN A O 1
ATOM 1426 N N . ILE A 1 191 ? -14.849 -40.794 -21.416 1.00 47.28 188 ILE A N 1
ATOM 1427 C CA . ILE A 1 191 ? -14.124 -42.024 -21.483 1.00 47.21 188 ILE A CA 1
ATOM 1428 C C . ILE A 1 191 ? -12.631 -41.745 -21.525 1.00 46.49 188 ILE A C 1
ATOM 1429 O O . ILE A 1 191 ? -12.112 -41.104 -22.448 1.00 41.49 188 ILE A O 1
ATOM 1434 N N . HIS A 1 192 ? -11.941 -42.271 -20.519 1.00 49.42 189 HIS A N 1
ATOM 1435 C CA . HIS A 1 192 ? -10.516 -42.145 -20.438 1.00 48.38 189 HIS A CA 1
ATOM 1436 C C . HIS A 1 192 ? -9.805 -43.363 -20.985 1.00 45.26 189 HIS A C 1
ATOM 1437 O O . HIS A 1 192 ? -10.112 -44.478 -20.617 1.00 42.81 189 HIS A O 1
ATOM 1444 N N . CYS A 1 193 ? -8.833 -43.127 -21.847 1.00 46.24 190 CYS A N 1
ATOM 1445 C CA . CYS A 1 193 ? -8.078 -44.192 -22.464 1.00 47.98 190 CYS A CA 1
ATOM 1446 C C . CYS A 1 193 ? -6.645 -44.266 -21.965 1.00 46.24 190 CYS A C 1
ATOM 1447 O O . CYS A 1 193 ? -5.859 -43.382 -22.216 1.00 48.69 190 CYS A O 1
ATOM 1450 N N . GLY A 1 194 ? -6.290 -45.334 -21.284 1.00 45.56 191 GLY A N 1
ATOM 1451 C CA . GLY A 1 194 ? -4.904 -45.511 -20.844 1.00 45.53 191 GLY A CA 1
ATOM 1452 C C . GLY A 1 194 ? -4.173 -46.503 -21.709 1.00 41.86 191 GLY A C 1
ATOM 1453 O O . GLY A 1 194 ? -4.790 -47.383 -22.259 1.00 43.98 191 GLY A O 1
ATOM 1454 N N . GLN A 1 195 ? -2.865 -46.356 -21.831 1.00 41.78 192 GLN A N 1
ATOM 1455 C CA . GLN A 1 195 ? -2.054 -47.315 -22.565 1.00 41.61 192 GLN A CA 1
ATOM 1456 C C . GLN A 1 195 ? -0.818 -47.600 -21.780 1.00 40.88 192 GLN A C 1
ATOM 1457 O O . GLN A 1 195 ? -0.173 -46.703 -21.341 1.00 49.19 192 GLN A O 1
ATOM 1463 N N . PHE A 1 196 ? -0.483 -48.853 -21.621 1.00 41.22 193 PHE A N 1
ATOM 1464 C CA . PHE A 1 196 ? 0.759 -49.265 -21.013 1.00 41.89 193 PHE A CA 1
ATOM 1465 C C . PHE A 1 196 ? 1.435 -50.263 -21.958 1.00 42.88 193 PHE A C 1
ATOM 1466 O O . PHE A 1 196 ? 0.811 -50.688 -22.931 1.00 42.81 193 PHE A O 1
ATOM 1474 N N . PRO A 1 197 ? 2.700 -50.639 -21.697 1.00 42.75 194 PRO A N 1
ATOM 1475 C CA . PRO A 1 197 ? 3.469 -51.419 -22.655 1.00 47.49 194 PRO A CA 1
ATOM 1476 C C . PRO A 1 197 ? 3.020 -52.875 -22.771 1.00 51.33 194 PRO A C 1
ATOM 1477 O O . PRO A 1 197 ? 2.806 -53.346 -23.880 1.00 55.87 194 PRO A O 1
ATOM 1481 N N . GLY A 1 198 ? 2.870 -53.563 -21.650 1.00 50.05 195 GLY A N 1
ATOM 1482 C CA . GLY A 1 198 ? 2.498 -54.960 -21.692 1.00 51.49 195 GLY A CA 1
ATOM 1483 C C . GLY A 1 198 ? 3.743 -55.814 -21.605 1.00 55.09 195 GLY A C 1
ATOM 1484 O O . GLY A 1 198 ? 4.793 -55.412 -22.067 1.00 52.60 195 GLY A O 1
ATOM 1485 N N . SER A 1 199 ? 3.606 -56.998 -21.008 1.00 57.00 196 SER A N 1
ATOM 1486 C CA . SER A 1 199 ? 4.590 -58.056 -21.088 1.00 57.83 196 SER A CA 1
ATOM 1487 C C . SER A 1 199 ? 5.941 -57.619 -20.545 1.00 57.74 196 SER A C 1
ATOM 1488 O O . SER A 1 199 ? 6.941 -57.611 -21.251 1.00 62.79 196 SER A O 1
ATOM 1491 N N . MET A 1 200 ? 5.980 -57.200 -19.290 1.00 60.31 197 MET A N 1
ATOM 1492 C CA . MET A 1 200 ? 7.168 -56.544 -18.772 1.00 58.13 197 MET A CA 1
ATOM 1493 C C . MET A 1 200 ? 7.098 -56.373 -17.253 1.00 51.06 197 MET A C 1
ATOM 1494 O O . MET A 1 200 ? 6.042 -56.170 -16.726 1.00 47.06 197 MET A O 1
ATOM 1499 N N . VAL A 1 201 ? 8.220 -56.567 -16.561 1.00 53.08 198 VAL A N 1
ATOM 1500 C CA . VAL A 1 201 ? 8.341 -56.481 -15.071 1.00 53.04 198 VAL A CA 1
ATOM 1501 C C . VAL A 1 201 ? 7.613 -57.535 -14.223 1.00 53.68 198 VAL A C 1
ATOM 1502 O O . VAL A 1 201 ? 8.241 -58.159 -13.382 1.00 59.48 198 VAL A O 1
ATOM 1506 N N . GLY A 1 202 ? 6.306 -57.712 -14.372 1.00 49.15 199 GLY A N 1
ATOM 1507 C CA . GLY A 1 202 ? 5.637 -58.777 -13.649 1.00 48.26 199 GLY A CA 1
ATOM 1508 C C . GLY A 1 202 ? 4.321 -58.431 -13.022 1.00 48.01 199 GLY A C 1
ATOM 1509 O O . GLY A 1 202 ? 3.714 -57.449 -13.365 1.00 49.39 199 GLY A O 1
ATOM 1510 N N . GLN A 1 203 ? 3.913 -59.248 -12.068 1.00 52.27 200 GLN A N 1
ATOM 1511 C CA . GLN A 1 203 ? 2.713 -59.031 -11.313 1.00 53.57 200 GLN A CA 1
ATOM 1512 C C . GLN A 1 203 ? 2.675 -57.666 -10.679 1.00 52.70 200 GLN A C 1
ATOM 1513 O O . GLN A 1 203 ? 1.684 -56.968 -10.740 1.00 52.39 200 GLN A O 1
ATOM 1519 N N . ILE A 1 204 ? 3.770 -57.276 -10.079 1.00 54.93 201 ILE A N 1
ATOM 1520 C CA . ILE A 1 204 ? 3.844 -56.003 -9.411 1.00 57.72 201 ILE A CA 1
ATOM 1521 C C . ILE A 1 204 ? 3.352 -54.849 -10.298 1.00 56.43 201 ILE A C 1
ATOM 1522 O O . ILE A 1 204 ? 2.644 -53.956 -9.846 1.00 53.30 201 ILE A O 1
ATOM 1527 N N . PHE A 1 205 ? 3.716 -54.882 -11.570 1.00 55.42 202 PHE A N 1
ATOM 1528 C CA . PHE A 1 205 ? 3.428 -53.800 -12.472 1.00 51.92 202 PHE A CA 1
ATOM 1529 C C . PHE A 1 205 ? 1.951 -53.941 -12.844 1.00 51.98 202 PHE A C 1
ATOM 1530 O O . PHE A 1 205 ? 1.192 -52.967 -12.980 1.00 51.66 202 PHE A O 1
ATOM 1538 N N . ALA A 1 206 ? 1.520 -55.180 -12.956 1.00 48.87 203 ALA A N 1
ATOM 1539 C CA . ALA A 1 206 ? 0.156 -55.433 -13.260 1.00 44.42 203 ALA A CA 1
ATOM 1540 C C . ALA A 1 206 ? -0.732 -54.923 -12.113 1.00 47.19 203 ALA A C 1
ATOM 1541 O O . ALA A 1 206 ? -1.654 -54.157 -12.326 1.00 44.14 203 ALA A O 1
ATOM 1543 N N . ASP A 1 207 ? -0.430 -55.323 -10.886 1.00 53.12 204 ASP A N 1
ATOM 1544 C CA . ASP A 1 207 ? -1.191 -54.856 -9.731 1.00 54.69 204 ASP A CA 1
ATOM 1545 C C . ASP A 1 207 ? -1.218 -53.359 -9.720 1.00 53.41 204 ASP A C 1
ATOM 1546 O O . ASP A 1 207 ? -2.269 -52.740 -9.521 1.00 56.44 204 ASP A O 1
ATOM 1551 N N . GLN A 1 208 ? -0.073 -52.754 -9.988 1.00 50.48 205 GLN A N 1
ATOM 1552 C CA . GLN A 1 208 ? -0.030 -51.290 -10.048 1.00 47.58 205 GLN A CA 1
ATOM 1553 C C . GLN A 1 208 ? -0.844 -50.649 -11.130 1.00 45.30 205 GLN A C 1
ATOM 1554 O O . GLN A 1 208 ? -1.582 -49.732 -10.818 1.00 46.02 205 GLN A O 1
ATOM 1560 N N . MET A 1 209 ? -0.730 -51.106 -12.371 1.00 42.85 206 MET A N 1
ATOM 1561 C CA . MET A 1 209 ? -1.667 -50.636 -13.399 1.00 45.10 206 MET A CA 1
ATOM 1562 C C . MET A 1 209 ? -3.105 -50.664 -12.916 1.00 46.37 206 MET A C 1
ATOM 1563 O O . MET A 1 209 ? -3.801 -49.678 -13.002 1.00 48.14 206 MET A O 1
ATOM 1568 N N . GLU A 1 210 ? -3.559 -51.807 -12.430 1.00 46.68 207 GLU A N 1
ATOM 1569 C CA . GLU A 1 210 ? -4.957 -51.970 -12.159 1.00 46.32 207 GLU A CA 1
ATOM 1570 C C . GLU A 1 210 ? -5.338 -50.961 -11.108 1.00 46.68 207 GLU A C 1
ATOM 1571 O O . GLU A 1 210 ? -6.265 -50.181 -11.300 1.00 43.75 207 GLU A O 1
ATOM 1577 N N . VAL A 1 211 ? -4.634 -50.977 -9.984 1.00 45.77 208 VAL A N 1
ATOM 1578 C CA . VAL A 1 211 ? -4.944 -50.022 -8.944 1.00 47.20 208 VAL A CA 1
ATOM 1579 C C . VAL A 1 211 ? -4.962 -48.598 -9.508 1.00 46.83 208 VAL A C 1
ATOM 1580 O O . VAL A 1 211 ? -5.898 -47.853 -9.333 1.00 49.12 208 VAL A O 1
ATOM 1584 N N . THR A 1 212 ? -3.920 -48.228 -10.211 1.00 47.81 209 THR A N 1
ATOM 1585 C CA . THR A 1 212 ? -3.827 -46.901 -10.804 1.00 46.78 209 THR A CA 1
ATOM 1586 C C . THR A 1 212 ? -5.026 -46.522 -11.662 1.00 44.09 209 THR A C 1
ATOM 1587 O O . THR A 1 212 ? -5.659 -45.487 -11.432 1.00 49.66 209 THR A O 1
ATOM 1591 N N . MET A 1 213 ? -5.347 -47.355 -12.628 1.00 41.93 210 MET A N 1
ATOM 1592 C CA . MET A 1 213 ? -6.431 -47.077 -13.568 1.00 42.96 210 MET A CA 1
ATOM 1593 C C . MET A 1 213 ? -7.846 -47.193 -12.999 1.00 45.34 210 MET A C 1
ATOM 1594 O O . MET A 1 213 ? -8.755 -46.483 -13.402 1.00 54.30 210 MET A O 1
ATOM 1599 N N . ARG A 1 214 ? -8.069 -48.095 -12.087 1.00 45.26 211 ARG A N 1
ATOM 1600 C CA . ARG A 1 214 ? -9.367 -48.159 -11.461 1.00 48.45 211 ARG A CA 1
ATOM 1601 C C . ARG A 1 214 ? -9.590 -46.973 -10.542 1.00 48.37 211 ARG A C 1
ATOM 1602 O O . ARG A 1 214 ? -10.708 -46.511 -10.370 1.00 54.24 211 ARG A O 1
ATOM 1610 N N . HIS A 1 215 ? -8.545 -46.524 -9.881 1.00 45.51 212 HIS A N 1
ATOM 1611 C CA . HIS A 1 215 ? -8.646 -45.297 -9.119 1.00 46.39 212 HIS A CA 1
ATOM 1612 C C . HIS A 1 215 ? -8.922 -44.100 -10.044 1.00 47.80 212 HIS A C 1
ATOM 1613 O O . HIS A 1 215 ? -9.681 -43.178 -9.694 1.00 43.98 212 HIS A O 1
ATOM 1620 N N . HIS A 1 216 ? -8.310 -44.101 -11.232 1.00 46.94 213 HIS A N 1
ATOM 1621 C CA . HIS A 1 216 ? -8.642 -43.055 -12.155 1.00 45.64 213 HIS A CA 1
ATOM 1622 C C . HIS A 1 216 ? -10.129 -42.963 -12.370 1.00 45.46 213 HIS A C 1
ATOM 1623 O O . HIS A 1 216 ? -10.726 -41.907 -12.211 1.00 48.59 213 HIS A O 1
ATOM 1630 N N . ALA A 1 217 ? -10.729 -44.083 -12.729 1.00 44.08 214 ALA A N 1
ATOM 1631 C CA . ALA A 1 217 ? -12.170 -44.124 -12.911 1.00 45.94 214 ALA A CA 1
ATOM 1632 C C . ALA A 1 217 ? -12.857 -43.553 -11.701 1.00 46.28 214 ALA A C 1
ATOM 1633 O O . ALA A 1 217 ? -13.704 -42.714 -11.837 1.00 47.13 214 ALA A O 1
ATOM 1635 N N . LEU A 1 218 ? -12.487 -44.006 -10.513 1.00 45.86 215 LEU A N 1
ATOM 1636 C CA . LEU A 1 218 ? -13.177 -43.540 -9.318 1.00 50.25 215 LEU A CA 1
ATOM 1637 C C . LEU A 1 218 ? -13.123 -42.023 -9.065 1.00 50.61 215 LEU A C 1
ATOM 1638 O O . LEU A 1 218 ? -14.148 -41.399 -8.885 1.00 54.74 215 LEU A O 1
ATOM 1643 N N . GLU A 1 219 ? -11.937 -41.456 -9.082 1.00 50.31 216 GLU A N 1
ATOM 1644 C CA . GLU A 1 219 ? -11.713 -40.049 -8.846 1.00 50.37 216 GLU A CA 1
ATOM 1645 C C . GLU A 1 219 ? -12.349 -39.210 -9.944 1.00 50.06 216 GLU A C 1
ATOM 1646 O O . GLU A 1 219 ? -12.993 -38.214 -9.628 1.00 52.05 216 GLU A O 1
ATOM 1652 N N . SER A 1 220 ? -12.173 -39.599 -11.213 1.00 45.64 217 SER A N 1
ATOM 1653 C CA . SER A 1 220 ? -12.708 -38.839 -12.337 1.00 46.81 217 SER A CA 1
ATOM 1654 C C . SER A 1 220 ? -14.174 -39.042 -12.493 1.00 49.87 217 SER A C 1
ATOM 1655 O O . SER A 1 220 ? -14.824 -38.256 -13.107 1.00 54.37 217 SER A O 1
ATOM 1658 N N . GLY A 1 221 ? -14.688 -40.152 -11.995 1.00 54.23 218 GLY A N 1
ATOM 1659 C CA . GLY A 1 221 ? -16.071 -40.588 -12.243 1.00 54.03 218 GLY A CA 1
ATOM 1660 C C . GLY A 1 221 ? -16.368 -40.859 -13.704 1.00 51.13 218 GLY A C 1
ATOM 1661 O O . GLY A 1 221 ? -17.448 -40.603 -14.149 1.00 55.69 218 GLY A O 1
ATOM 1662 N N . CYS A 1 222 ? -15.409 -41.372 -14.450 1.00 49.65 219 CYS A N 1
ATOM 1663 C CA . CYS A 1 222 ? -15.580 -41.670 -15.865 1.00 50.19 219 CYS A CA 1
ATOM 1664 C C . CYS A 1 222 ? -15.360 -43.150 -16.200 1.00 48.71 219 CYS A C 1
ATOM 1665 O O . CYS A 1 222 ? -14.952 -43.942 -15.366 1.00 50.69 219 CYS A O 1
ATOM 1668 N N . PHE A 1 223 ? -15.652 -43.536 -17.425 1.00 48.42 220 PHE A N 1
ATOM 1669 C CA . PHE A 1 223 ? -15.222 -44.834 -17.878 1.00 49.73 220 PHE A CA 1
ATOM 1670 C C . PHE A 1 223 ? -13.732 -44.784 -18.136 1.00 47.97 220 PHE A C 1
ATOM 1671 O O . PHE A 1 223 ? -13.210 -43.767 -18.549 1.00 50.83 220 PHE A O 1
ATOM 1679 N N . VAL A 1 224 ? -13.067 -45.902 -17.892 1.00 48.35 221 VAL A N 1
ATOM 1680 C CA . VAL A 1 224 ? -11.658 -46.047 -18.180 1.00 46.63 221 VAL A CA 1
ATOM 1681 C C . VAL A 1 224 ? -11.452 -47.298 -19.015 1.00 45.78 221 VAL A C 1
ATOM 1682 O O . VAL A 1 224 ? -12.050 -48.331 -18.760 1.00 46.19 221 VAL A O 1
ATOM 1686 N N . ILE A 1 225 ? -10.586 -47.176 -19.998 1.00 46.67 222 ILE A N 1
ATOM 1687 C CA . ILE A 1 225 ? -10.242 -48.252 -20.894 1.00 47.58 222 ILE A CA 1
ATOM 1688 C C . ILE A 1 225 ? -8.744 -48.326 -20.944 1.00 50.92 222 ILE A C 1
ATOM 1689 O O . ILE A 1 225 ? -8.069 -47.338 -21.250 1.00 53.10 222 ILE A O 1
ATOM 1694 N N . ASN A 1 226 ? -8.216 -49.519 -20.747 1.00 51.35 223 ASN A N 1
ATOM 1695 C CA . ASN A 1 226 ? -6.796 -49.663 -20.665 1.00 47.17 223 ASN A CA 1
ATOM 1696 C C . ASN A 1 226 ? -6.296 -50.826 -21.482 1.00 48.61 223 ASN A C 1
ATOM 1697 O O . ASN A 1 226 ? -6.811 -51.951 -21.350 1.00 48.36 223 ASN A O 1
ATOM 1702 N N . ALA A 1 227 ? -5.263 -50.560 -22.287 1.00 48.79 224 ALA A N 1
ATOM 1703 C CA . ALA A 1 227 ? -4.664 -51.563 -23.181 1.00 48.69 224 ALA A CA 1
ATOM 1704 C C . ALA A 1 227 ? -3.174 -51.747 -22.995 1.00 48.54 224 ALA A C 1
ATOM 1705 O O . ALA A 1 227 ? -2.432 -50.815 -22.798 1.00 50.19 224 ALA A O 1
ATOM 1707 N N . THR A 1 228 ? -2.750 -52.983 -23.180 1.00 54.31 225 THR A N 1
ATOM 1708 C CA . THR A 1 228 ? -1.448 -53.467 -22.812 1.00 48.61 225 THR A CA 1
ATOM 1709 C C . THR A 1 228 ? -1.064 -54.466 -23.892 1.00 45.01 225 THR A C 1
ATOM 1710 O O . THR A 1 228 ? -1.889 -55.246 -24.339 1.00 44.50 225 THR A O 1
ATOM 1714 N N . GLY A 1 229 ? 0.179 -54.457 -24.332 1.00 47.42 226 GLY A N 1
ATOM 1715 C CA . GLY A 1 229 ? 0.654 -55.453 -25.310 1.00 47.14 226 GLY A CA 1
ATOM 1716 C C . GLY A 1 229 ? 0.906 -56.852 -24.749 1.00 45.80 226 GLY A C 1
ATOM 1717 O O . GLY A 1 229 ? 0.770 -57.116 -23.551 1.00 42.91 226 GLY A O 1
ATOM 1718 N N . TRP A 1 230 ? 1.288 -57.748 -25.641 1.00 47.40 227 TRP A N 1
ATOM 1719 C CA . TRP A 1 230 ? 1.605 -59.120 -25.271 1.00 47.84 227 TRP A CA 1
ATOM 1720 C C . TRP A 1 230 ? 2.829 -59.585 -26.063 1.00 50.77 227 TRP A C 1
ATOM 1721 O O . TRP A 1 230 ? 3.024 -59.138 -27.191 1.00 50.62 227 TRP A O 1
ATOM 1732 N N . LEU A 1 231 ? 3.657 -60.435 -25.439 1.00 53.39 228 LEU A N 1
ATOM 1733 C CA . LEU A 1 231 ? 4.745 -61.162 -26.108 1.00 53.31 228 LEU A CA 1
ATOM 1734 C C . LEU A 1 231 ? 4.662 -62.661 -25.841 1.00 57.34 228 LEU A C 1
ATOM 1735 O O . LEU A 1 231 ? 4.448 -63.112 -24.707 1.00 63.27 228 LEU A O 1
ATOM 1740 N N . THR A 1 232 ? 4.867 -63.411 -26.910 1.00 57.05 229 THR A N 1
ATOM 1741 C CA . THR A 1 232 ? 5.006 -64.853 -26.886 1.00 55.70 229 THR A CA 1
ATOM 1742 C C . THR A 1 232 ? 6.427 -65.207 -26.521 1.00 57.33 229 THR A C 1
ATOM 1743 O O . THR A 1 232 ? 7.345 -64.392 -26.675 1.00 56.32 229 THR A O 1
ATOM 1747 N N . ALA A 1 233 ? 6.617 -66.436 -26.050 1.00 59.21 230 ALA A N 1
ATOM 1748 C CA . ALA A 1 233 ? 7.946 -66.927 -25.671 1.00 57.93 230 ALA A CA 1
ATOM 1749 C C . ALA A 1 233 ? 8.922 -66.799 -26.812 1.00 59.33 230 ALA A C 1
ATOM 1750 O O . ALA A 1 233 ? 10.089 -66.469 -26.601 1.00 63.04 230 ALA A O 1
ATOM 1752 N N . GLU A 1 234 ? 8.446 -67.050 -28.021 1.00 58.61 231 GLU A N 1
ATOM 1753 C CA . GLU A 1 234 ? 9.297 -66.940 -29.178 1.00 61.93 231 GLU A CA 1
ATOM 1754 C C . GLU A 1 234 ? 9.792 -65.510 -29.328 1.00 61.23 231 GLU A C 1
ATOM 1755 O O . GLU A 1 234 ? 10.963 -65.265 -29.613 1.00 63.95 231 GLU A O 1
ATOM 1761 N N . GLN A 1 235 ? 8.902 -64.562 -29.111 1.00 59.39 232 GLN A N 1
ATOM 1762 C CA . GLN A 1 235 ? 9.261 -63.159 -29.213 1.00 58.81 232 GLN A CA 1
ATOM 1763 C C . GLN A 1 235 ? 10.221 -62.680 -28.152 1.00 57.12 232 GLN A C 1
ATOM 1764 O O . GLN A 1 235 ? 11.071 -61.843 -28.413 1.00 53.50 232 GLN A O 1
ATOM 1770 N N . LYS A 1 236 ? 1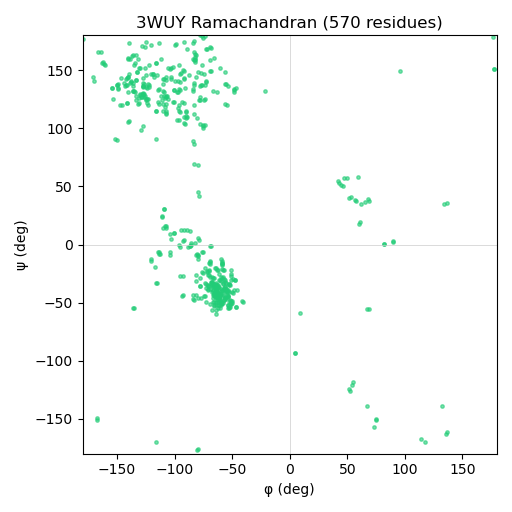0.098 -63.220 -26.953 1.00 56.27 233 LYS A N 1
ATOM 1771 C CA . LYS A 1 236 ? 11.064 -62.880 -25.950 1.00 56.39 233 LYS A CA 1
ATOM 1772 C C . LYS A 1 236 ? 12.486 -63.265 -26.398 1.00 58.58 233 LYS A C 1
ATOM 1773 O O . LYS A 1 236 ? 13.416 -62.483 -26.187 1.00 58.48 233 LYS A O 1
ATOM 1779 N N . LEU A 1 237 ? 12.650 -64.425 -27.038 1.00 60.68 234 LEU A N 1
ATOM 1780 C CA . LEU A 1 237 ? 13.963 -64.825 -27.584 1.00 65.93 234 LEU A CA 1
ATOM 1781 C C . LEU A 1 237 ? 14.475 -63.852 -28.615 1.00 62.89 234 LEU A C 1
ATOM 1782 O O . LEU A 1 237 ? 15.664 -63.495 -28.629 1.00 63.26 234 LEU A O 1
ATOM 1787 N N . GLN A 1 238 ? 13.564 -63.437 -29.483 1.00 59.59 235 GLN A N 1
ATOM 1788 C CA . GLN A 1 238 ? 13.858 -62.429 -30.485 1.00 58.22 235 GLN A CA 1
ATOM 1789 C C . GLN A 1 238 ? 14.484 -61.168 -29.879 1.00 58.97 235 GLN A C 1
ATOM 1790 O O . GLN A 1 238 ? 15.339 -60.551 -30.468 1.00 60.06 235 GLN A O 1
ATOM 1796 N N . ILE A 1 239 ? 14.049 -60.822 -28.678 1.00 58.81 236 ILE A N 1
ATOM 1797 C CA . ILE A 1 239 ? 14.557 -59.668 -27.968 1.00 55.45 236 ILE A CA 1
ATOM 1798 C C . ILE A 1 239 ? 15.869 -59.962 -27.215 1.00 56.32 236 ILE A C 1
ATOM 1799 O O . ILE A 1 239 ? 16.761 -59.169 -27.266 1.00 53.67 236 ILE A O 1
ATOM 1804 N N . THR A 1 240 ? 15.947 -61.055 -26.461 1.00 60.68 237 THR A N 1
ATOM 1805 C CA . THR A 1 240 ? 17.232 -61.521 -25.875 1.00 67.35 237 THR A CA 1
ATOM 1806 C C . THR A 1 240 ? 17.273 -63.000 -25.809 1.00 68.88 237 THR A C 1
ATOM 1807 O O . THR A 1 240 ? 16.293 -63.629 -25.431 1.00 68.62 237 THR A O 1
ATOM 1811 N N . THR A 1 241 ? 18.461 -63.526 -26.050 1.00 73.38 238 THR A N 1
ATOM 1812 C CA . THR A 1 241 ? 18.730 -64.953 -25.899 1.00 74.65 238 THR A CA 1
ATOM 1813 C C . THR A 1 241 ? 18.959 -65.329 -24.429 1.00 75.54 238 THR A C 1
ATOM 1814 O O . THR A 1 241 ? 18.891 -66.487 -24.092 1.00 82.36 238 THR A O 1
ATOM 1818 N N . ASP A 1 242 ? 19.137 -64.349 -23.552 1.00 71.87 239 ASP A N 1
ATOM 1819 C CA . ASP A 1 242 ? 19.315 -64.601 -22.143 1.00 72.28 239 ASP A CA 1
ATOM 1820 C C . ASP A 1 242 ? 18.004 -64.982 -21.459 1.00 71.16 239 ASP A C 1
ATOM 1821 O O . ASP A 1 242 ? 17.217 -64.134 -21.132 1.00 68.08 239 ASP A O 1
ATOM 1826 N N . GLU A 1 243 ? 17.761 -66.261 -21.225 1.00 79.85 240 GLU A N 1
ATOM 1827 C CA . GLU A 1 243 ? 16.513 -66.672 -20.564 1.00 81.46 240 GLU A CA 1
ATOM 1828 C C . GLU A 1 243 ? 16.381 -66.070 -19.187 1.00 80.41 240 GLU A C 1
ATOM 1829 O O . GLU A 1 243 ? 15.277 -65.771 -18.770 1.00 82.08 240 GLU A O 1
ATOM 1835 N N . LYS A 1 244 ? 17.485 -65.823 -18.501 1.00 83.44 241 LYS A N 1
ATOM 1836 C CA . LYS A 1 244 ? 17.405 -65.130 -17.217 1.00 87.89 241 LYS A CA 1
ATOM 1837 C C . LYS A 1 244 ? 16.719 -63.778 -17.312 1.00 86.48 241 LYS A C 1
ATOM 1838 O O . LYS A 1 244 ? 16.028 -63.375 -16.387 1.00 93.17 241 LYS A O 1
ATOM 1844 N N . MET A 1 245 ? 16.832 -63.098 -18.439 1.00 82.84 242 MET A N 1
ATOM 1845 C CA . MET A 1 245 ? 16.042 -61.877 -18.613 1.00 80.60 242 MET A CA 1
ATOM 1846 C C . MET A 1 245 ? 14.542 -62.058 -18.768 1.00 76.14 242 MET A C 1
ATOM 1847 O O . MET A 1 245 ? 13.825 -61.092 -18.688 1.00 77.92 242 MET A O 1
ATOM 1852 N N . HIS A 1 246 ? 14.047 -63.254 -19.019 1.00 78.70 243 HIS A N 1
ATOM 1853 C CA . HIS A 1 246 ? 12.687 -63.347 -19.549 1.00 80.07 243 HIS A CA 1
ATOM 1854 C C . HIS A 1 246 ? 11.584 -63.016 -18.538 1.00 74.18 243 HIS A C 1
ATOM 1855 O O . HIS A 1 246 ? 10.508 -62.583 -18.957 1.00 69.97 243 HIS A O 1
ATOM 1862 N N . GLN A 1 247 ? 11.867 -63.134 -17.239 1.00 74.25 244 GLN A N 1
ATOM 1863 C CA . GLN A 1 247 ? 10.961 -62.621 -16.199 1.00 78.81 244 GLN A CA 1
ATOM 1864 C C . GLN A 1 247 ? 10.736 -61.132 -16.367 1.00 71.21 244 GLN A C 1
ATOM 1865 O O . GLN A 1 247 ? 9.609 -60.603 -16.196 1.00 69.46 244 GLN A O 1
ATOM 1871 N N . ALA A 1 248 ? 11.809 -60.455 -16.722 1.00 59.97 245 ALA A N 1
ATOM 1872 C CA . ALA A 1 248 ? 11.719 -59.046 -16.960 1.00 54.16 245 ALA A CA 1
ATOM 1873 C C . ALA A 1 248 ? 10.845 -58.726 -18.121 1.00 52.60 245 ALA A C 1
ATOM 1874 O O . ALA A 1 248 ? 10.379 -57.594 -18.218 1.00 57.18 245 ALA A O 1
ATOM 1876 N N . LEU A 1 249 ? 10.600 -59.671 -19.015 1.00 53.35 246 LEU A N 1
ATOM 1877 C CA . LEU A 1 249 ? 9.689 -59.409 -20.158 1.00 54.10 246 LEU A CA 1
ATOM 1878 C C . LEU A 1 249 ? 8.346 -60.155 -20.049 1.00 53.42 246 LEU A C 1
ATOM 1879 O O . LEU A 1 249 ? 7.694 -60.483 -21.034 1.00 53.82 246 LEU A O 1
ATOM 1884 N N . SER A 1 250 ? 7.923 -60.369 -18.820 1.00 53.91 247 SER A N 1
ATOM 1885 C CA . SER A 1 250 ? 6.718 -61.093 -18.556 1.00 52.52 247 SER A CA 1
ATOM 1886 C C . SER A 1 250 ? 5.808 -60.354 -17.599 1.00 51.18 247 SER A C 1
ATOM 1887 O O . SER A 1 250 ? 6.292 -59.579 -16.748 1.00 50.66 247 SER A O 1
ATOM 1890 N N . GLY A 1 251 ? 4.503 -60.611 -17.729 1.00 48.36 248 GLY A N 1
ATOM 1891 C CA . GLY A 1 251 ? 3.522 -59.985 -16.849 1.00 49.00 248 GLY A CA 1
ATOM 1892 C C . GLY A 1 251 ? 3.308 -58.527 -17.208 1.00 47.11 248 GLY A C 1
ATOM 1893 O O . GLY A 1 251 ? 3.446 -58.142 -18.370 1.00 51.01 248 GLY A O 1
ATOM 1894 N N . GLY A 1 252 ? 2.969 -57.725 -16.211 1.00 43.83 249 GLY A N 1
ATOM 1895 C CA . GLY A 1 252 ? 2.464 -56.393 -16.436 1.00 43.70 249 GLY A CA 1
ATOM 1896 C C . GLY A 1 252 ? 1.455 -56.215 -17.579 1.00 45.94 249 GLY A C 1
ATOM 1897 O O . GLY A 1 252 ? 1.653 -55.354 -18.463 1.00 48.97 249 GLY A O 1
ATOM 1898 N N . CYS A 1 253 ? 0.379 -56.997 -17.549 1.00 46.79 250 CYS A N 1
ATOM 1899 C CA . CYS A 1 253 ? -0.649 -56.940 -18.579 1.00 47.87 250 CYS A CA 1
ATOM 1900 C C . CYS A 1 253 ? -1.997 -56.700 -17.917 1.00 51.45 250 CYS A C 1
ATOM 1901 O O . CYS A 1 253 ? -2.370 -57.421 -16.984 1.00 56.55 250 CYS A O 1
ATOM 1904 N N . TYR A 1 254 ? -2.707 -55.650 -18.327 1.00 48.67 251 TYR A N 1
ATOM 1905 C CA . TYR A 1 254 ? -4.040 -55.403 -17.769 1.00 44.72 251 TYR A CA 1
ATOM 1906 C C . TYR A 1 254 ? -4.769 -54.698 -18.819 1.00 42.30 251 TYR A C 1
ATOM 1907 O O . TYR A 1 254 ? -4.716 -53.471 -18.912 1.00 39.71 251 TYR A O 1
ATOM 1916 N N . THR A 1 255 ? -5.436 -55.491 -19.640 1.00 42.44 252 THR A N 1
ATOM 1917 C CA . THR A 1 255 ? -6.293 -54.957 -20.673 1.00 42.90 252 THR A CA 1
ATOM 1918 C C . THR A 1 255 ? -7.732 -55.086 -20.152 1.00 42.10 252 THR A C 1
ATOM 1919 O O . THR A 1 255 ? -8.158 -56.169 -19.759 1.00 40.91 252 THR A O 1
ATOM 1923 N N . ALA A 1 256 ? -8.437 -53.959 -20.078 1.00 39.33 253 ALA A N 1
ATOM 1924 C CA . ALA A 1 256 ? -9.567 -53.869 -19.158 1.00 43.27 253 ALA A CA 1
ATOM 1925 C C . ALA A 1 256 ? -10.498 -52.719 -19.468 1.00 45.05 253 ALA A C 1
ATOM 1926 O O . ALA A 1 256 ? -10.093 -51.769 -20.088 1.00 44.95 253 ALA A O 1
ATOM 1928 N N . ILE A 1 257 ? -11.753 -52.834 -19.025 1.00 48.70 254 ILE A N 1
ATOM 1929 C CA . ILE A 1 257 ? -12.709 -51.75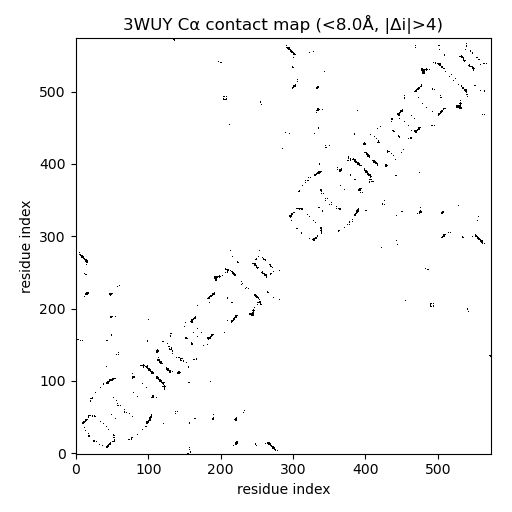5 -19.175 1.00 46.96 254 ILE A CA 1
ATOM 1930 C C . ILE A 1 257 ? -13.462 -51.531 -17.876 1.00 50.61 254 ILE A C 1
ATOM 1931 O O . ILE A 1 257 ? -14.087 -52.457 -17.328 1.00 52.99 254 ILE A O 1
ATOM 1936 N N . ILE A 1 258 ? -13.400 -50.285 -17.401 1.00 49.59 255 ILE A N 1
ATOM 1937 C CA . ILE A 1 258 ? -13.786 -49.975 -16.044 1.00 48.34 255 ILE A CA 1
ATOM 1938 C C . ILE A 1 258 ? -14.887 -48.935 -15.996 1.00 50.06 255 ILE A C 1
ATOM 1939 O O . ILE A 1 258 ? -14.805 -47.918 -16.662 1.00 46.26 255 ILE A O 1
ATOM 1944 N N . SER A 1 259 ? -15.887 -49.190 -15.149 1.00 51.21 256 SER A N 1
ATOM 1945 C CA . SER A 1 259 ? -16.987 -48.280 -14.963 1.00 51.94 256 SER A CA 1
ATOM 1946 C C . SER A 1 259 ? -16.647 -47.171 -13.983 1.00 52.26 256 SER A C 1
ATOM 1947 O O . SER A 1 259 ? -15.719 -47.286 -13.207 1.00 52.12 256 SER A O 1
ATOM 1950 N N . PRO A 1 260 ? -17.472 -46.123 -13.954 1.00 53.79 257 PRO A N 1
ATOM 1951 C CA . PRO A 1 260 ? -17.276 -45.012 -13.071 1.00 54.66 257 PRO A CA 1
ATOM 1952 C C . PRO A 1 260 ? -17.258 -45.355 -11.602 1.00 55.17 257 PRO A C 1
ATOM 1953 O O . PRO A 1 260 ? -16.687 -44.558 -10.797 1.00 57.97 257 PRO A O 1
ATOM 1957 N N . GLU A 1 261 ? -17.838 -46.500 -11.247 1.00 52.44 258 GLU A N 1
ATOM 1958 C CA . GLU A 1 261 ? -17.760 -46.983 -9.887 1.00 54.05 258 GLU A CA 1
ATOM 1959 C C . GLU A 1 261 ? -16.590 -47.883 -9.681 1.00 52.22 258 GLU A C 1
ATOM 1960 O O . GLU A 1 261 ? -16.563 -48.567 -8.679 1.00 54.35 258 GLU A O 1
ATOM 1966 N N . GLY A 1 262 ? -15.652 -47.942 -10.621 1.00 50.15 259 GLY A N 1
ATOM 1967 C CA . GLY A 1 262 ? -14.503 -48.843 -10.486 1.00 50.45 259 GLY A CA 1
ATOM 1968 C C . GLY A 1 262 ? -14.713 -50.307 -10.887 1.00 50.84 259 GLY A C 1
ATOM 1969 O O . GLY A 1 262 ? -13.776 -51.085 -10.821 1.00 49.34 259 GLY A O 1
ATOM 1970 N N . LYS A 1 263 ? -15.907 -50.681 -11.344 1.00 53.61 260 LYS A N 1
ATOM 1971 C CA . LYS A 1 263 ? -16.210 -52.079 -11.675 1.00 55.13 260 LYS A CA 1
ATOM 1972 C C . LYS A 1 263 ? -15.648 -52.420 -13.014 1.00 54.13 260 LYS A C 1
ATOM 1973 O O . LYS A 1 263 ? -15.652 -51.577 -13.921 1.00 48.43 260 LYS A O 1
ATOM 1979 N N . HIS A 1 264 ? -15.263 -53.703 -13.144 1.00 55.12 261 HIS A N 1
ATOM 1980 C CA . HIS A 1 264 ? -14.919 -54.305 -14.446 1.00 49.52 261 HIS A CA 1
ATOM 1981 C C . HIS A 1 264 ? -16.179 -54.566 -15.245 1.00 46.91 261 HIS A C 1
ATOM 1982 O O . HIS A 1 264 ? -17.070 -55.213 -14.762 1.00 47.11 261 HIS A O 1
ATOM 1989 N N . LEU A 1 265 ? -16.279 -54.042 -16.451 1.00 45.89 262 LEU A N 1
ATOM 1990 C CA . LEU A 1 265 ? -17.464 -54.308 -17.271 1.00 50.33 262 LEU A CA 1
ATOM 1991 C C . LEU A 1 265 ? -17.352 -55.550 -18.127 1.00 52.14 262 LEU A C 1
ATOM 1992 O O . LEU A 1 265 ? -18.283 -55.912 -18.816 1.00 59.55 262 LEU A O 1
ATOM 1997 N N . CYS A 1 266 ? -16.212 -56.205 -18.057 1.00 53.08 263 CYS A N 1
ATOM 1998 C CA . CYS A 1 266 ? -15.972 -57.449 -18.723 1.00 54.63 263 CYS A CA 1
ATOM 1999 C C . CYS A 1 266 ? -14.749 -58.069 -18.099 1.00 55.65 263 CYS A C 1
ATOM 2000 O O . CYS A 1 266 ? -13.989 -57.392 -17.387 1.00 63.30 263 CYS A O 1
ATOM 2003 N N . GLU A 1 267 ? -14.536 -59.347 -18.375 1.00 57.35 264 GLU A N 1
ATOM 2004 C CA . GLU A 1 267 ? -13.444 -60.031 -17.764 1.00 58.99 264 GLU A CA 1
ATOM 2005 C C . GLU A 1 267 ? -12.179 -59.379 -18.350 1.00 53.65 264 GLU A C 1
ATOM 2006 O O . GLU A 1 267 ? -12.139 -59.076 -19.545 1.00 52.27 264 GLU A O 1
ATOM 2012 N N . PRO A 1 268 ? -11.215 -59.018 -17.485 1.00 47.76 265 PRO A N 1
ATOM 2013 C CA . PRO A 1 268 ? -10.038 -58.365 -17.994 1.00 46.16 265 PRO A CA 1
ATOM 2014 C C . PRO A 1 268 ? -9.097 -59.374 -18.505 1.00 48.77 265 PRO A C 1
ATOM 2015 O O . PRO A 1 268 ? -9.126 -60.506 -18.046 1.00 57.86 265 PRO A O 1
ATOM 2019 N N . ILE A 1 269 ? -8.228 -58.946 -19.406 1.00 47.97 266 ILE A N 1
ATOM 2020 C CA . ILE A 1 269 ? -7.239 -59.808 -20.010 1.00 47.19 266 ILE A CA 1
ATOM 2021 C C . ILE A 1 269 ? -5.852 -59.520 -19.489 1.00 45.46 266 ILE A C 1
ATOM 2022 O O . ILE A 1 269 ? -5.380 -58.400 -19.575 1.00 50.10 266 ILE A O 1
ATOM 2027 N N . ALA A 1 270 ? -5.192 -60.565 -19.023 1.00 45.89 267 ALA A N 1
ATOM 2028 C CA . ALA A 1 270 ? -3.809 -60.540 -18.613 1.00 43.95 267 ALA A CA 1
ATOM 2029 C C . ALA A 1 270 ? -2.889 -61.497 -19.380 1.00 48.59 267 ALA A C 1
ATOM 2030 O O . ALA A 1 270 ? -1.675 -61.410 -19.263 1.00 57.14 267 ALA A O 1
ATOM 2032 N N . GLU A 1 271 ? -3.431 -62.428 -20.146 1.00 53.85 268 GLU A N 1
ATOM 2033 C CA . GLU A 1 271 ? -2.618 -63.458 -20.788 1.00 57.66 268 GLU A CA 1
ATOM 2034 C C . GLU A 1 271 ? -3.042 -63.657 -22.196 1.00 56.96 268 GLU A C 1
ATOM 2035 O O . GLU A 1 271 ? -4.221 -63.691 -22.503 1.00 67.81 268 GLU A O 1
ATOM 2041 N N . GLY A 1 272 ? -2.080 -63.811 -23.068 1.00 52.84 269 GLY A N 1
ATOM 2042 C CA . GLY A 1 272 ? -2.391 -64.010 -24.438 1.00 53.64 269 GLY A CA 1
ATOM 2043 C C . GLY A 1 272 ? -2.998 -62.760 -24.962 1.00 51.86 269 GLY A C 1
ATOM 2044 O O . GLY A 1 272 ? -2.616 -61.678 -24.612 1.00 49.11 269 GLY A O 1
ATOM 2045 N N . GLU A 1 273 ? -4.021 -62.914 -25.764 1.00 55.70 270 GLU A N 1
ATOM 2046 C CA . GLU A 1 273 ? -4.233 -61.951 -26.802 1.00 58.01 270 GLU A CA 1
ATOM 2047 C C . GLU A 1 273 ? -5.744 -61.910 -27.162 1.00 59.57 270 GLU A C 1
ATOM 2048 O O . GLU A 1 273 ? -6.354 -62.911 -27.418 1.00 64.87 270 GLU A O 1
ATOM 2054 N N . GLY A 1 274 ? -6.360 -60.740 -27.115 1.00 56.89 271 GLY A N 1
ATOM 2055 C CA . GLY A 1 274 ? -7.780 -60.668 -27.248 1.00 53.05 271 GLY A CA 1
ATOM 2056 C C . GLY A 1 274 ? -8.289 -59.249 -27.180 1.00 50.39 271 GLY A C 1
ATOM 2057 O O . GLY A 1 274 ? -7.505 -58.304 -27.021 1.00 45.24 271 GLY A O 1
ATOM 2058 N N . LEU A 1 275 ? -9.610 -59.125 -27.358 1.00 49.44 272 LEU A N 1
ATOM 2059 C CA . LEU A 1 275 ? -10.324 -57.878 -27.171 1.00 47.65 272 LEU A CA 1
ATOM 2060 C C . LEU A 1 275 ? -11.157 -57.939 -25.924 1.00 49.54 272 LEU A C 1
ATOM 2061 O O . LEU A 1 275 ? -12.041 -58.757 -25.833 1.00 56.24 272 LEU A O 1
ATOM 2066 N N . ALA A 1 276 ? -10.874 -57.062 -24.968 1.00 49.22 273 ALA A N 1
ATOM 2067 C CA . ALA A 1 276 ? -11.813 -56.771 -23.903 1.00 51.68 273 ALA A CA 1
ATOM 2068 C C . ALA A 1 276 ? -12.890 -55.824 -24.454 1.00 52.84 273 ALA A C 1
ATOM 2069 O O . ALA A 1 276 ? -12.563 -54.759 -25.004 1.00 55.20 273 ALA A O 1
ATOM 2071 N N . ILE A 1 277 ? -14.156 -56.224 -24.331 1.00 50.50 274 ILE A N 1
ATOM 2072 C CA . ILE A 1 277 ? -15.275 -55.491 -24.932 1.00 49.74 274 ILE A CA 1
ATOM 2073 C C . ILE A 1 277 ? -16.422 -55.305 -23.962 1.00 50.57 274 ILE A C 1
ATOM 2074 O O . ILE A 1 277 ? -16.771 -56.226 -23.234 1.00 54.99 274 ILE A O 1
ATOM 2079 N N . ALA A 1 278 ? -17.048 -54.141 -24.013 1.00 49.53 275 ALA A N 1
ATOM 2080 C CA . ALA A 1 278 ? -18.118 -53.825 -23.112 1.00 49.29 275 ALA A CA 1
ATOM 2081 C C . ALA A 1 278 ? -18.960 -52.688 -23.641 1.00 52.68 275 ALA A C 1
ATOM 2082 O O . ALA A 1 278 ? -18.502 -51.835 -24.420 1.00 50.36 275 ALA A O 1
ATOM 2084 N N . ASP A 1 279 ? -20.207 -52.678 -23.191 1.00 57.90 276 ASP A N 1
ATOM 2085 C CA . ASP A 1 279 ? -21.072 -51.562 -23.438 1.00 57.19 276 ASP A CA 1
ATOM 2086 C C . ASP A 1 279 ? -20.953 -50.582 -22.286 1.00 59.07 276 ASP A C 1
ATOM 2087 O O . ASP A 1 279 ? -21.152 -50.919 -21.122 1.00 62.48 276 ASP A O 1
ATOM 2092 N N . LEU A 1 280 ? -20.576 -49.364 -22.632 1.00 60.52 277 LEU A N 1
ATOM 2093 C CA . LEU A 1 280 ? -20.427 -48.269 -21.688 1.00 5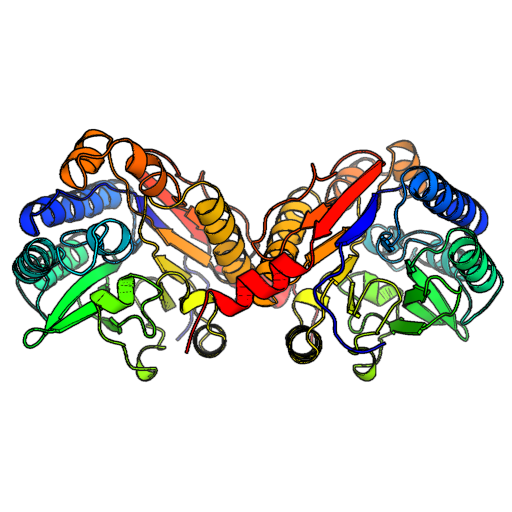9.15 277 LEU A CA 1
ATOM 2094 C C . LEU A 1 280 ? -21.719 -47.469 -21.716 1.00 61.20 277 LEU A C 1
ATOM 2095 O O . LEU A 1 280 ? -21.939 -46.723 -22.663 1.00 57.57 277 LEU A O 1
ATOM 2100 N N . ASP A 1 281 ? -22.533 -47.569 -20.665 1.00 58.93 278 ASP A N 1
ATOM 2101 C CA . ASP A 1 281 ? -23.755 -46.770 -20.592 1.00 60.95 278 ASP A CA 1
ATOM 2102 C C . ASP A 1 281 ? -23.568 -45.412 -19.892 1.00 58.68 278 ASP A C 1
ATOM 2103 O O . ASP A 1 281 ? -23.511 -45.336 -18.667 1.00 57.52 278 ASP A O 1
ATOM 2108 N N . PHE A 1 282 ? -23.507 -44.346 -20.692 1.00 57.86 279 PHE A N 1
ATOM 2109 C CA . PHE A 1 282 ? -23.146 -42.994 -20.218 1.00 57.80 279 PHE A CA 1
ATOM 2110 C C . PHE A 1 282 ? -24.003 -42.412 -19.118 1.00 59.19 279 PHE A C 1
ATOM 2111 O O . PHE A 1 282 ? -23.555 -41.509 -18.404 1.00 58.07 279 PHE A O 1
ATOM 2119 N N . SER A 1 283 ? -25.219 -42.916 -18.976 1.00 60.93 280 SER A N 1
ATOM 2120 C CA . SER A 1 283 ? -26.087 -42.418 -17.946 1.00 63.51 280 SER A CA 1
ATOM 2121 C C . SER A 1 283 ? -25.468 -42.773 -16.590 1.00 63.92 280 SER A C 1
ATOM 2122 O O . SER A 1 283 ? -25.670 -42.081 -15.598 1.00 66.23 280 SER A O 1
ATOM 2125 N N . LEU A 1 284 ? -24.712 -43.860 -16.555 1.00 63.95 281 LEU A N 1
ATOM 2126 C CA . LEU A 1 284 ? -23.896 -44.197 -15.380 1.00 65.57 281 LEU A CA 1
ATOM 2127 C C . LEU A 1 284 ? -22.969 -43.105 -14.913 1.00 60.93 281 LEU A C 1
ATOM 2128 O O . LEU A 1 284 ? -22.794 -42.937 -13.722 1.00 61.28 281 LEU A O 1
ATOM 2133 N N . ILE A 1 285 ? -22.348 -42.391 -15.831 1.00 56.76 282 ILE A N 1
ATOM 2134 C CA . ILE A 1 285 ? -21.534 -41.270 -15.406 1.00 59.14 282 ILE A CA 1
ATOM 2135 C C . ILE A 1 285 ? -22.329 -40.224 -14.594 1.00 65.38 282 ILE A C 1
ATOM 2136 O O . ILE A 1 285 ? -21.782 -39.583 -13.698 1.00 67.37 282 ILE A O 1
ATOM 2141 N N . ALA A 1 286 ? -23.600 -40.039 -14.933 1.00 70.26 283 ALA A N 1
ATOM 2142 C CA . ALA A 1 286 ? -24.388 -38.941 -14.413 1.00 75.10 283 ALA A CA 1
ATOM 2143 C C . ALA A 1 286 ? -25.138 -39.367 -13.171 1.00 85.46 283 ALA A C 1
ATOM 2144 O O . ALA A 1 286 ? -25.460 -38.532 -12.336 1.00 96.59 283 ALA A O 1
ATOM 2146 N N . LYS A 1 287 ? -25.437 -40.659 -13.056 1.00 88.93 284 LYS A N 1
ATOM 2147 C CA . LYS A 1 287 ? -26.026 -41.203 -11.838 1.00 91.18 284 LYS A CA 1
ATOM 2148 C C . LYS A 1 287 ? -25.011 -41.209 -10.720 1.00 88.67 284 LYS A C 1
ATOM 2149 O O . LYS A 1 287 ? -25.358 -41.133 -9.531 1.00 91.43 284 LYS A O 1
ATOM 2155 N N . ARG A 1 288 ? -23.756 -41.270 -11.115 1.00 83.32 285 ARG A N 1
ATOM 2156 C CA . ARG A 1 288 ? -22.688 -41.199 -10.175 1.00 88.28 285 ARG A CA 1
ATOM 2157 C C . ARG A 1 288 ? -22.647 -39.790 -9.567 1.00 92.34 285 ARG A C 1
ATOM 2158 O O . ARG A 1 288 ? -22.810 -39.644 -8.351 1.00 104.99 285 ARG A O 1
ATOM 2166 N N . LYS A 1 289 ? -22.530 -38.753 -10.398 1.00 96.68 286 LYS A N 1
ATOM 2167 C CA . LYS A 1 289 ? -22.333 -37.363 -9.898 1.00 99.41 286 LYS A CA 1
ATOM 2168 C C . LYS A 1 289 ? -23.486 -36.825 -9.086 1.00 96.64 286 LYS A C 1
ATOM 2169 O O . LYS A 1 289 ? -23.277 -36.090 -8.124 1.00 91.03 286 LYS A O 1
ATOM 2175 N N . ARG A 1 290 ? -24.690 -37.226 -9.477 1.00 97.00 287 ARG A N 1
ATOM 2176 C CA . ARG A 1 290 ? -25.914 -36.839 -8.810 1.00 103.78 287 ARG A CA 1
ATOM 2177 C C . ARG A 1 290 ? -26.074 -37.436 -7.414 1.00 111.90 287 ARG A C 1
ATOM 2178 O O . ARG A 1 290 ? -26.689 -36.810 -6.525 1.00 113.47 287 ARG A O 1
ATOM 2186 N N . MET A 1 291 ? -25.537 -38.646 -7.234 1.00 116.36 288 MET A N 1
ATOM 2187 C CA . MET A 1 291 ? -25.629 -39.355 -5.943 1.00 121.90 288 MET A CA 1
ATOM 2188 C C . MET A 1 291 ? -24.835 -38.727 -4.785 1.00 123.32 288 MET A C 1
ATOM 2189 O O . MET A 1 291 ? -25.235 -38.860 -3.626 1.00 124.63 288 MET A O 1
ATOM 2194 N N . MET A 1 292 ? -23.705 -38.099 -5.089 1.00 121.03 289 MET A N 1
ATOM 2195 C CA . MET A 1 292 ? -23.020 -37.191 -4.137 1.00 125.35 289 MET A CA 1
ATOM 2196 C C . MET A 1 292 ? -23.490 -35.705 -4.156 1.00 127.93 289 MET A C 1
ATOM 2197 O O . MET A 1 292 ? -23.852 -35.152 -5.209 1.00 128.82 289 MET A O 1
ATOM 2202 N N . ASP A 1 293 ? -23.470 -35.073 -2.979 1.00 128.30 290 ASP A N 1
ATOM 2203 C CA . ASP A 1 293 ? -23.886 -33.645 -2.813 1.00 134.76 290 ASP A CA 1
ATOM 2204 C C . ASP A 1 293 ? -22.784 -32.688 -2.366 1.00 134.23 290 ASP A C 1
ATOM 2205 O O . ASP A 1 293 ? -21.608 -33.088 -2.388 1.00 150.81 290 ASP A O 1
ATOM 2210 N N . SER A 1 294 ? -23.156 -31.436 -2.001 1.00 122.66 291 SER A N 1
ATOM 2211 C CA . SER A 1 294 ? -22.239 -30.460 -1.333 1.00 117.06 291 SER A CA 1
ATOM 2212 C C . SER A 1 294 ? -22.716 -29.026 -1.396 1.00 112.24 291 SER A C 1
ATOM 2213 O O . SER A 1 294 ? -22.131 -28.161 -0.740 1.00 106.91 291 SER A O 1
ATOM 2216 N N . MET B 1 9 ? 12.168 -34.668 13.555 1.00 113.35 6 MET B N 1
ATOM 2217 C CA . MET B 1 9 ? 13.051 -34.900 12.373 1.00 117.90 6 MET B CA 1
ATOM 2218 C C . MET B 1 9 ? 12.986 -36.361 11.936 1.00 113.93 6 MET B C 1
ATOM 2219 O O . MET B 1 9 ? 12.751 -37.271 12.748 1.00 99.00 6 MET B O 1
ATOM 2224 N N . LEU B 1 10 ? 13.217 -36.566 10.639 1.00 109.70 7 LEU B N 1
ATOM 2225 C CA . LEU B 1 10 ? 12.681 -37.727 9.963 1.00 100.30 7 LEU B CA 1
ATOM 2226 C C . LEU B 1 10 ? 13.715 -38.733 9.648 1.00 95.86 7 LEU B C 1
ATOM 2227 O O . LEU B 1 10 ? 14.703 -38.453 9.006 1.00 97.52 7 LEU B O 1
ATOM 2232 N N . ASN B 1 11 ? 13.431 -39.938 10.069 1.00 92.90 8 ASN B N 1
ATOM 2233 C CA . ASN B 1 11 ? 14.442 -40.928 10.136 1.00 94.07 8 ASN B CA 1
ATOM 2234 C C . ASN B 1 11 ? 13.914 -42.154 9.438 1.00 83.27 8 ASN B C 1
ATOM 2235 O O . ASN B 1 11 ? 12.839 -42.622 9.755 1.00 71.36 8 ASN B O 1
ATOM 2240 N N . TYR B 1 12 ? 14.723 -42.663 8.508 1.00 82.11 9 TYR B N 1
ATOM 2241 C CA . TYR B 1 12 ? 14.362 -43.757 7.625 1.00 77.05 9 TYR B CA 1
ATOM 2242 C C . TYR B 1 12 ? 15.111 -45.051 7.898 1.00 74.70 9 TYR B C 1
ATOM 2243 O O . TYR B 1 12 ? 15.236 -45.884 7.022 1.00 72.79 9 TYR B O 1
ATOM 2252 N N . THR B 1 13 ? 15.607 -45.238 9.110 1.00 78.57 10 THR B N 1
ATOM 2253 C CA . THR B 1 13 ? 16.393 -46.444 9.428 1.00 83.49 10 THR B CA 1
ATOM 2254 C C . THR B 1 13 ? 15.568 -47.440 10.247 1.00 82.15 10 THR B C 1
ATOM 2255 O O . THR B 1 13 ? 15.950 -48.587 10.454 1.00 80.55 10 THR B O 1
ATOM 2259 N N . LYS B 1 14 ? 14.406 -46.987 10.680 1.00 82.57 11 LYS B N 1
ATOM 2260 C CA . LYS B 1 14 ? 13.548 -47.794 11.498 1.00 80.64 11 LYS B CA 1
ATOM 2261 C C . LYS B 1 14 ? 13.043 -48.978 10.709 1.00 76.09 11 LYS B C 1
ATOM 2262 O O . LYS B 1 14 ? 12.995 -48.990 9.490 1.00 76.85 11 LYS B O 1
ATOM 2268 N N . ASN B 1 15 ? 12.606 -49.956 11.455 1.00 72.36 12 ASN B N 1
ATOM 2269 C CA . ASN B 1 15 ? 11.826 -51.010 10.937 1.00 67.98 12 ASN B CA 1
ATOM 2270 C C . ASN B 1 15 ? 10.770 -51.337 11.982 1.00 67.63 12 ASN B C 1
ATOM 2271 O O . ASN B 1 15 ? 11.068 -51.684 13.126 1.00 72.12 12 ASN B O 1
ATOM 2276 N N . ILE B 1 16 ? 9.521 -51.239 11.579 1.00 65.39 13 ILE B N 1
ATOM 2277 C CA . ILE B 1 16 ? 8.448 -51.184 12.528 1.00 64.54 13 ILE B CA 1
ATOM 2278 C C . ILE B 1 16 ? 7.409 -52.242 12.304 1.00 60.88 13 ILE B C 1
ATOM 2279 O O . ILE B 1 16 ? 7.006 -52.495 11.178 1.00 56.56 13 ILE B O 1
ATOM 2284 N N . ARG B 1 17 ? 6.994 -52.870 13.401 1.00 59.03 14 ARG B N 1
ATOM 2285 C CA . ARG B 1 17 ? 6.009 -53.912 13.310 1.00 58.98 14 ARG B CA 1
ATOM 2286 C C . ARG B 1 17 ? 4.655 -53.307 13.587 1.00 57.94 14 ARG B C 1
ATOM 2287 O O . ARG B 1 17 ? 4.362 -52.842 14.702 1.00 55.88 14 ARG B O 1
ATOM 2295 N N . ALA B 1 18 ? 3.826 -53.331 12.554 1.00 56.12 15 ALA B N 1
ATOM 2296 C CA . ALA B 1 18 ? 2.531 -52.726 12.625 1.00 53.62 15 ALA B CA 1
ATOM 2297 C C . ALA B 1 18 ? 1.453 -53.770 12.482 1.00 54.44 15 ALA B C 1
ATOM 2298 O O . ALA B 1 18 ? 1.667 -54.825 11.877 1.00 52.04 15 ALA B O 1
ATOM 2300 N N . ALA B 1 19 ? 0.281 -53.428 13.016 1.00 56.59 16 ALA B N 1
ATOM 2301 C CA . ALA B 1 19 ? -0.901 -54.257 12.901 1.00 57.77 16 ALA B CA 1
ATOM 2302 C C . ALA B 1 19 ? -2.192 -53.497 12.605 1.00 56.36 16 ALA B C 1
ATOM 2303 O O . ALA B 1 19 ? -2.456 -52.415 13.138 1.00 54.89 16 ALA B O 1
ATOM 2305 N N . ALA B 1 20 ? -2.996 -54.110 11.752 1.00 55.11 17 ALA B N 1
ATOM 2306 C CA . ALA B 1 20 ? -4.315 -53.637 11.438 1.00 52.65 17 ALA B CA 1
ATOM 2307 C C . ALA B 1 20 ? -5.284 -54.651 12.019 1.00 52.39 17 ALA B C 1
ATOM 2308 O O . ALA B 1 20 ? -5.166 -55.831 11.773 1.00 48.42 17 ALA B O 1
ATOM 2310 N N . ALA B 1 21 ? -6.242 -54.180 12.801 1.00 55.89 18 ALA B N 1
ATOM 2311 C CA . ALA B 1 21 ? -7.174 -55.058 13.517 1.00 55.07 18 ALA B CA 1
ATOM 2312 C C . ALA B 1 21 ? -8.561 -55.025 12.928 1.00 54.37 18 ALA B C 1
ATOM 2313 O O . ALA B 1 21 ? -9.245 -53.993 13.014 1.00 50.53 18 ALA B O 1
ATOM 2315 N N . GLN B 1 22 ? -8.982 -56.146 12.351 1.00 57.77 19 GLN B N 1
ATOM 2316 C CA . GLN B 1 22 ? -10.403 -56.368 12.047 1.00 57.63 19 GLN B CA 1
ATOM 2317 C C . GLN B 1 22 ? -11.043 -57.092 13.227 1.00 58.71 19 GLN B C 1
ATOM 2318 O O . GLN B 1 22 ? -10.756 -58.243 13.474 1.00 56.39 19 GLN B O 1
ATOM 2324 N N . ILE B 1 23 ? -11.903 -56.398 13.958 1.00 60.65 20 ILE B N 1
ATOM 2325 C CA . ILE B 1 23 ? -12.709 -57.046 14.974 1.00 61.70 20 ILE B CA 1
ATOM 2326 C C . ILE B 1 23 ? -14.147 -56.598 14.961 1.00 61.53 20 ILE B C 1
ATOM 2327 O O . ILE B 1 23 ? -14.492 -55.597 14.367 1.00 60.95 20 ILE B O 1
ATOM 2332 N N . SER B 1 24 ? -14.967 -57.407 15.615 1.00 64.43 21 SER B N 1
ATOM 2333 C CA . SER B 1 24 ? -16.373 -57.186 15.794 1.00 62.75 21 SER B CA 1
ATOM 2334 C C . SER B 1 24 ? -16.548 -56.421 17.099 1.00 59.49 21 SER B C 1
ATOM 2335 O O . SER B 1 24 ? -15.912 -56.753 18.065 1.00 58.94 21 SER B O 1
ATOM 2338 N N . PRO B 1 25 ? -17.369 -55.370 17.125 1.00 56.86 22 PRO B N 1
ATOM 2339 C CA . PRO B 1 25 ? -17.581 -54.668 18.378 1.00 60.86 22 PRO B CA 1
ATOM 2340 C C . PRO B 1 25 ? -18.589 -55.453 19.169 1.00 65.76 22 PRO B C 1
ATOM 2341 O O . PRO B 1 25 ? -18.999 -56.499 18.714 1.00 65.42 22 PRO B O 1
ATOM 2345 N N . VAL B 1 26 ? -18.984 -54.948 20.333 1.00 69.91 23 VAL B N 1
ATOM 2346 C CA . VAL B 1 26 ? -20.039 -55.584 21.080 1.00 75.03 23 VAL B CA 1
ATOM 2347 C C . VAL B 1 26 ? -21.253 -54.642 21.042 1.00 72.36 23 VAL B C 1
ATOM 2348 O O . VAL B 1 26 ? -21.171 -53.456 21.400 1.00 65.62 23 VAL B O 1
ATOM 2352 N N . LEU B 1 27 ? -22.368 -55.191 20.563 1.00 73.13 24 LEU B N 1
ATOM 2353 C CA . LEU B 1 27 ? -23.481 -54.368 20.150 1.00 67.92 24 LEU B CA 1
ATOM 2354 C C . LEU B 1 27 ? -24.328 -54.004 21.311 1.00 66.31 24 LEU B C 1
ATOM 2355 O O . LEU B 1 27 ? -25.129 -54.765 21.817 1.00 59.44 24 LEU B O 1
ATOM 2360 N N . PHE B 1 28 ? -23.835 -52.886 21.809 1.00 67.72 25 PHE B N 1
ATOM 2361 C CA . PHE B 1 28 ? -24.488 -51.655 22.240 1.00 65.18 25 PHE B CA 1
ATOM 2362 C C . PHE B 1 28 ? -23.882 -51.295 23.581 1.00 67.43 25 PHE B C 1
ATOM 2363 O O . PHE B 1 28 ? -24.495 -50.696 24.434 1.00 77.79 25 PHE B O 1
ATOM 2371 N N . SER B 1 29 ? -22.594 -51.600 23.691 1.00 66.52 26 SER B N 1
ATOM 2372 C CA . SER B 1 29 ? -21.862 -51.489 24.915 1.00 66.25 26 SER B CA 1
ATOM 2373 C C . SER B 1 29 ? -20.470 -50.926 24.679 1.00 66.06 26 SER B C 1
ATOM 2374 O O . SER B 1 29 ? -19.563 -51.597 24.162 1.00 60.86 26 SER B O 1
ATOM 2377 N N . GLN B 1 30 ? -20.304 -49.673 25.068 1.00 68.82 27 GLN B N 1
ATOM 2378 C CA . GLN B 1 30 ? -18.980 -49.058 25.025 1.00 66.52 27 GLN B CA 1
ATOM 2379 C C . GLN B 1 30 ? -18.013 -49.950 25.755 1.00 64.43 27 GLN B C 1
ATOM 2380 O O . GLN B 1 30 ? -16.957 -50.237 25.257 1.00 62.07 27 GLN B O 1
ATOM 2386 N N . GLN B 1 31 ? -18.398 -50.378 26.950 1.00 68.97 28 GLN B N 1
ATOM 2387 C CA . GLN B 1 31 ? -17.530 -51.167 27.799 1.00 69.98 28 GLN B CA 1
ATOM 2388 C C . GLN B 1 31 ? -17.143 -52.511 27.167 1.00 70.04 28 GLN B C 1
ATOM 2389 O O . GLN B 1 31 ? -15.995 -52.953 27.275 1.00 72.30 28 GLN B O 1
ATOM 2395 N N . GLY B 1 32 ? -18.109 -53.180 26.552 1.00 66.79 29 GLY B N 1
ATOM 2396 C CA . GLY B 1 32 ? -17.865 -54.486 25.974 1.00 64.16 29 GLY B CA 1
ATOM 2397 C C . GLY B 1 32 ? -16.940 -54.378 24.801 1.00 60.85 29 GLY B C 1
ATOM 2398 O O . GLY B 1 32 ? -16.034 -55.156 24.630 1.00 65.21 29 GLY B O 1
ATOM 2399 N N . THR B 1 33 ? -17.138 -53.364 24.007 1.00 60.39 30 THR B N 1
ATOM 2400 C CA . THR B 1 33 ? -16.261 -53.128 22.881 1.00 59.42 30 THR B CA 1
ATOM 2401 C C . THR B 1 33 ? -14.856 -52.759 23.353 1.00 60.88 30 THR B C 1
ATOM 2402 O O . THR B 1 33 ? -13.835 -53.228 22.834 1.00 62.69 30 THR B O 1
ATOM 2406 N N . MET B 1 34 ? -14.817 -51.902 24.350 1.00 62.12 31 MET B N 1
ATOM 2407 C CA . MET B 1 34 ? -13.583 -51.491 24.938 1.00 64.34 31 MET B CA 1
ATOM 2408 C C . MET B 1 34 ? -12.775 -52.705 25.447 1.00 64.99 31 MET B C 1
ATOM 2409 O O . MET B 1 34 ? -11.544 -52.749 25.350 1.00 62.66 31 MET B O 1
ATOM 2414 N N . GLU B 1 35 ? -13.465 -53.704 25.967 1.00 66.43 32 GLU B N 1
ATOM 2415 C CA . GLU B 1 35 ? -12.796 -54.891 26.428 1.00 70.67 32 GLU B CA 1
ATOM 2416 C C . GLU B 1 35 ? -12.095 -55.580 25.245 1.00 68.97 32 GLU B C 1
ATOM 2417 O O . GLU B 1 35 ? -10.943 -56.015 25.344 1.00 69.24 32 GLU B O 1
ATOM 2423 N N . LYS B 1 36 ? -12.757 -55.634 24.097 1.00 67.60 33 LYS B N 1
ATOM 2424 C CA . LYS B 1 36 ? -12.143 -56.274 22.917 1.00 66.01 33 LYS B CA 1
ATOM 2425 C C . LYS B 1 36 ? -10.946 -55.519 22.388 1.00 64.34 33 LYS B C 1
ATOM 2426 O O . LYS B 1 36 ? -9.932 -56.105 21.992 1.00 63.89 33 LYS B O 1
ATOM 2432 N N . VAL B 1 37 ? -11.053 -54.209 22.411 1.00 64.23 34 VAL B N 1
ATOM 2433 C CA . VAL B 1 37 ? -9.924 -53.390 22.046 1.00 65.78 34 VAL B CA 1
ATOM 2434 C C . VAL B 1 37 ? -8.674 -53.673 22.894 1.00 67.10 34 VAL B C 1
ATOM 2435 O O . VAL B 1 37 ? -7.558 -53.799 22.381 1.00 62.83 34 VAL B O 1
ATOM 2439 N N . LEU B 1 38 ? -8.862 -53.718 24.206 1.00 69.38 35 LEU B N 1
ATOM 2440 C CA . LEU B 1 38 ? -7.730 -53.871 25.098 1.00 71.74 35 LEU B CA 1
ATOM 2441 C C . LEU B 1 38 ? -7.122 -55.266 24.882 1.00 72.70 35 LEU B C 1
ATOM 2442 O O . LEU B 1 38 ? -5.908 -55.458 24.894 1.00 70.46 35 LEU B O 1
ATOM 2447 N N . ASP B 1 39 ? -7.989 -56.227 24.626 1.00 72.93 36 ASP B N 1
ATOM 2448 C CA . ASP B 1 39 ? -7.563 -57.571 24.340 1.00 74.90 36 ASP B CA 1
ATOM 2449 C C . ASP B 1 39 ? -6.756 -57.650 23.056 1.00 70.66 36 ASP B C 1
ATOM 2450 O O . ASP B 1 39 ? -5.759 -58.362 22.955 1.00 67.24 36 ASP B O 1
ATOM 2455 N N . ALA B 1 40 ? -7.204 -56.894 22.073 1.00 68.91 37 ALA B N 1
ATOM 2456 C CA . ALA B 1 40 ? -6.509 -56.797 20.818 1.00 66.60 37 ALA B CA 1
ATOM 2457 C C . ALA B 1 40 ? -5.078 -56.244 21.014 1.00 66.73 37 ALA B C 1
ATOM 2458 O O . ALA B 1 40 ? -4.091 -56.775 20.508 1.00 66.20 37 ALA B O 1
ATOM 2460 N N . ILE B 1 41 ? -4.966 -55.168 21.768 1.00 64.08 38 ILE B N 1
ATOM 2461 C CA . ILE B 1 41 ? -3.677 -54.555 21.966 1.00 61.52 38 ILE B CA 1
ATOM 2462 C C . ILE B 1 41 ? -2.750 -55.543 22.629 1.00 63.66 38 ILE B C 1
ATOM 2463 O O . ILE B 1 41 ? -1.629 -55.738 22.215 1.00 63.78 38 ILE B O 1
ATOM 2468 N N . ALA B 1 42 ? -3.266 -56.182 23.659 1.00 69.08 39 ALA B N 1
ATOM 2469 C CA . ALA B 1 42 ? -2.532 -57.169 24.403 1.00 70.68 39 ALA B CA 1
ATOM 2470 C C . ALA B 1 42 ? -2.142 -58.356 23.511 1.00 71.56 39 ALA B C 1
ATOM 2471 O O . ALA B 1 42 ? -0.979 -58.734 23.483 1.00 71.98 39 ALA B O 1
ATOM 2473 N N . ASN B 1 43 ? -3.076 -58.913 22.746 1.00 69.77 40 ASN B N 1
ATOM 2474 C CA . ASN B 1 43 ? -2.684 -59.977 21.835 1.00 69.89 40 ASN B CA 1
ATOM 2475 C C . ASN B 1 43 ? -1.599 -59.538 20.892 1.00 66.14 40 ASN B C 1
ATOM 2476 O O . ASN B 1 43 ? -0.691 -60.309 20.585 1.00 71.78 40 ASN B O 1
ATOM 2481 N N . ALA B 1 44 ? -1.664 -58.297 20.453 1.00 60.90 41 ALA B N 1
ATOM 2482 C CA . ALA B 1 44 ? -0.676 -57.789 19.497 1.00 60.98 41 ALA B CA 1
ATOM 2483 C C . ALA B 1 44 ? 0.677 -57.546 20.104 1.00 60.35 41 ALA B C 1
ATOM 2484 O O . ALA B 1 44 ? 1.703 -57.807 19.494 1.00 58.93 41 ALA B O 1
ATOM 2486 N N . ALA B 1 45 ? 0.674 -57.062 21.328 1.00 62.30 42 ALA B N 1
ATOM 2487 C CA . ALA B 1 45 ? 1.905 -56.927 22.053 1.00 63.44 42 ALA B CA 1
ATOM 2488 C C . ALA B 1 45 ? 2.628 -58.249 22.086 1.00 63.77 42 ALA B C 1
ATOM 2489 O O . ALA B 1 45 ? 3.830 -58.280 21.912 1.00 67.09 42 ALA B O 1
ATOM 2491 N N . LYS B 1 46 ? 1.905 -59.339 22.276 1.00 66.49 43 LYS B N 1
ATOM 2492 C CA . LYS B 1 46 ? 2.520 -60.662 22.273 1.00 72.03 43 LYS B CA 1
ATOM 2493 C C . LYS B 1 46 ? 3.381 -60.907 21.067 1.00 69.87 43 LYS B C 1
ATOM 2494 O O . LYS B 1 46 ? 4.244 -61.744 21.126 1.00 72.17 43 LYS B O 1
ATOM 2500 N N . LYS B 1 47 ? 3.125 -60.230 19.959 1.00 69.53 44 LYS B N 1
ATOM 2501 C CA . LYS B 1 47 ? 3.901 -60.448 18.731 1.00 70.05 44 LYS B CA 1
ATOM 2502 C C . LYS B 1 47 ? 4.840 -59.305 18.390 1.00 67.28 44 LYS B C 1
ATOM 2503 O O . LYS B 1 47 ? 5.344 -59.224 17.289 1.00 62.92 44 LYS B O 1
ATOM 2509 N N . GLY B 1 48 ? 5.080 -58.447 19.370 1.00 68.52 45 GLY B N 1
ATOM 2510 C CA . GLY B 1 48 ? 5.989 -57.341 19.221 1.00 68.00 45 GLY B CA 1
ATOM 2511 C C . GLY B 1 48 ? 5.476 -56.296 18.265 1.00 64.40 45 GLY B C 1
ATOM 2512 O O . GLY B 1 48 ? 6.222 -55.724 17.505 1.00 64.59 45 GLY B O 1
ATOM 2513 N N . VAL B 1 49 ? 4.195 -56.028 18.315 1.00 63.16 46 VAL B N 1
ATOM 2514 C CA . VAL B 1 49 ? 3.640 -54.951 17.537 1.00 62.08 46 VAL B CA 1
ATOM 2515 C C . VAL B 1 49 ? 3.946 -53.646 18.239 1.00 62.04 46 VAL B C 1
ATOM 2516 O O . VAL B 1 49 ? 3.791 -53.568 19.443 1.00 60.60 46 VAL B O 1
ATOM 2520 N N . GLU B 1 50 ? 4.361 -52.626 17.486 1.00 64.44 47 GLU B N 1
ATOM 2521 C CA . GLU B 1 50 ? 4.650 -51.298 18.066 1.00 65.44 47 GLU B CA 1
ATOM 2522 C C . GLU B 1 50 ? 3.667 -50.225 17.569 1.00 64.24 47 GLU B C 1
ATOM 2523 O O . GLU B 1 50 ? 3.695 -49.106 18.057 1.00 67.39 47 GLU B O 1
ATOM 2529 N N . LEU B 1 51 ? 2.807 -50.579 16.618 1.00 60.00 48 LEU B N 1
ATOM 2530 C CA . LEU B 1 51 ? 1.759 -49.690 16.163 1.00 57.89 48 LEU B CA 1
ATOM 2531 C C . LEU B 1 51 ? 0.516 -50.439 15.670 1.00 56.41 48 LEU B C 1
ATOM 2532 O O . LEU B 1 51 ? 0.605 -51.418 14.921 1.00 55.99 48 LEU B O 1
ATOM 2537 N N . ILE B 1 52 ? -0.648 -49.942 16.057 1.00 55.97 49 ILE B N 1
ATOM 2538 C CA . ILE B 1 52 ? -1.892 -50.627 15.766 1.00 54.41 49 ILE B CA 1
ATOM 2539 C C . ILE B 1 52 ? -2.982 -49.640 15.437 1.00 50.52 49 ILE B C 1
ATOM 2540 O O . ILE B 1 52 ? -3.098 -48.588 16.052 1.00 47.92 49 ILE B O 1
ATOM 2545 N N . VAL B 1 53 ? -3.798 -50.054 14.491 1.00 50.86 50 VAL B N 1
ATOM 2546 C CA . VAL B 1 53 ? -4.852 -49.267 13.928 1.00 52.45 50 VAL B CA 1
ATOM 2547 C C . VAL B 1 53 ? -6.142 -50.063 13.974 1.00 52.05 50 VAL B C 1
ATOM 2548 O O . VAL B 1 53 ? -6.241 -51.173 13.414 1.00 51.04 50 VAL B O 1
ATOM 2552 N N . PHE B 1 54 ? -7.148 -49.445 14.555 1.00 49.32 51 PHE B N 1
ATOM 2553 C CA . PHE B 1 54 ? -8.448 -50.043 14.637 1.00 49.25 51 PHE B CA 1
ATOM 2554 C C . PHE B 1 54 ? -9.400 -49.538 13.557 1.00 47.45 51 PHE B C 1
ATOM 2555 O O . PHE B 1 54 ? -9.087 -48.597 12.838 1.00 44.62 51 PHE B O 1
ATOM 2563 N N . PRO B 1 55 ? -10.590 -50.154 13.448 1.00 51.19 52 PRO B N 1
ATOM 2564 C CA . PRO B 1 55 ? -11.518 -49.683 12.438 1.00 51.61 52 PRO B CA 1
ATOM 2565 C C . PRO B 1 55 ? -12.105 -48.291 12.699 1.00 49.78 52 PRO B C 1
ATOM 2566 O O . PRO B 1 55 ? -11.935 -47.741 13.802 1.00 47.30 52 PRO B O 1
ATOM 2570 N N . GLU B 1 56 ? -12.784 -47.775 11.652 1.00 49.64 53 GLU B N 1
ATOM 2571 C CA . GLU B 1 56 ? -13.534 -46.511 11.663 1.00 50.22 53 GLU B CA 1
ATOM 2572 C C . GLU B 1 56 ? -14.552 -46.498 12.780 1.00 50.15 53 GLU B C 1
ATOM 2573 O O . GLU B 1 56 ? -15.412 -47.396 12.900 1.00 50.57 53 GLU B O 1
ATOM 2579 N N . THR B 1 57 ? -14.383 -45.518 13.654 1.00 54.14 54 THR B N 1
ATOM 2580 C CA . THR B 1 57 ? -15.400 -45.212 14.643 1.00 59.24 54 THR B CA 1
ATOM 2581 C C . THR B 1 57 ? -15.837 -46.477 15.424 1.00 56.32 54 THR B C 1
ATOM 2582 O O . THR B 1 57 ? -17.003 -46.693 15.738 1.00 54.08 54 THR B O 1
ATOM 2586 N N . PHE B 1 58 ? -14.856 -47.307 15.750 1.00 54.53 55 PHE B N 1
ATOM 2587 C CA . PHE B 1 58 ? -15.138 -48.632 16.264 1.00 54.29 55 PHE B CA 1
ATOM 2588 C C . PHE B 1 58 ? -15.730 -48.618 17.643 1.00 54.74 55 PHE B C 1
ATOM 2589 O O . PHE B 1 58 ? -16.273 -49.616 18.080 1.00 55.64 55 PHE B O 1
ATOM 2597 N N . VAL B 1 59 ? -15.609 -47.500 18.336 1.00 56.92 56 VAL B N 1
ATOM 2598 C CA . VAL B 1 59 ? -15.997 -47.473 19.726 1.00 60.64 56 VAL B CA 1
ATOM 2599 C C . VAL B 1 59 ? -17.234 -46.654 19.955 1.00 62.82 56 VAL B C 1
ATOM 2600 O O . VAL B 1 59 ? -17.198 -45.448 19.709 1.00 62.80 56 VAL B O 1
ATOM 2604 N N . PRO B 1 60 ? -18.090 -47.204 20.811 1.00 64.34 57 PRO B N 1
ATOM 2605 C CA . PRO B 1 60 ? -19.055 -48.278 20.896 1.00 62.31 57 PRO B CA 1
ATOM 2606 C C . PRO B 1 60 ? -19.016 -49.188 19.698 1.00 54.73 57 PRO B C 1
ATOM 2607 O O . PRO B 1 60 ? -18.834 -50.383 19.820 1.00 56.41 57 PRO B O 1
ATOM 2611 N N . TYR B 1 61 ? -19.238 -48.616 18.544 1.00 49.44 58 TYR B N 1
ATOM 2612 C CA . TYR B 1 61 ? -19.631 -49.403 17.399 1.00 49.33 58 TYR B CA 1
ATOM 2613 C C . TYR B 1 61 ? -19.873 -48.386 16.262 1.00 48.74 58 TYR B C 1
ATOM 2614 O O . TYR B 1 61 ? -20.184 -47.235 16.514 1.00 49.86 58 TYR B O 1
ATOM 2623 N N . TYR B 1 62 ? -19.681 -48.778 15.018 1.00 46.47 59 TYR B N 1
ATOM 2624 C CA . TYR B 1 62 ? -20.012 -47.880 13.913 1.00 45.21 59 TYR B CA 1
ATOM 2625 C C . TYR B 1 62 ? -21.509 -47.710 13.863 1.00 44.64 59 TYR B C 1
ATOM 2626 O O . TYR B 1 62 ? -22.215 -48.628 14.159 1.00 47.79 59 TYR B O 1
ATOM 2635 N N . PRO B 1 63 ? -22.015 -46.556 13.428 1.00 44.72 60 PRO B N 1
ATOM 2636 C CA . PRO B 1 63 ? -23.470 -46.402 13.335 1.00 45.34 60 PRO B CA 1
ATOM 2637 C C . PRO B 1 63 ? -24.162 -47.012 12.104 1.00 45.00 60 PRO B C 1
ATOM 2638 O O . PRO B 1 63 ? -24.753 -46.303 11.282 1.00 41.54 60 PRO B O 1
ATOM 2642 N N . TYR B 1 64 ? -24.156 -48.339 12.060 1.00 46.47 61 TYR B N 1
ATOM 2643 C CA . TYR B 1 64 ? -24.869 -49.060 11.046 1.00 49.28 61 TYR B CA 1
ATOM 2644 C C . TYR B 1 64 ? -26.350 -48.616 10.967 1.00 52.01 61 TYR B C 1
ATOM 2645 O O . TYR B 1 64 ? -26.960 -48.554 9.890 1.00 48.45 61 TYR B O 1
ATOM 2654 N N . PHE B 1 65 ? -26.926 -48.270 12.110 1.00 55.58 62 PHE B N 1
ATOM 2655 C CA . PHE B 1 65 ? -28.337 -47.906 12.132 1.00 57.55 62 PHE B CA 1
ATOM 2656 C C . PHE B 1 65 ? -28.663 -46.787 11.207 1.00 55.79 62 PHE B C 1
ATOM 2657 O O . PHE B 1 65 ? -29.783 -46.736 10.676 1.00 55.97 62 PHE B O 1
ATOM 2665 N N . SER B 1 66 ? -27.721 -45.866 11.020 1.00 55.23 63 SER B N 1
ATOM 2666 C CA . SER B 1 66 ? -28.008 -44.712 10.135 1.00 54.20 63 SER B CA 1
ATOM 2667 C C . SER B 1 66 ? -28.099 -45.117 8.669 1.00 53.82 63 SER B C 1
ATOM 2668 O O . SER B 1 66 ? -28.714 -44.418 7.904 1.00 57.74 63 SER B O 1
ATOM 2671 N N . PHE B 1 67 ? -27.504 -46.243 8.286 1.00 53.71 64 PHE B N 1
ATOM 2672 C CA . PHE B 1 67 ? -27.567 -46.725 6.919 1.00 56.45 64 PHE B CA 1
ATOM 2673 C C . PHE B 1 67 ? -28.858 -47.454 6.616 1.00 56.06 64 PHE B C 1
ATOM 2674 O O . PHE B 1 67 ? -29.370 -47.401 5.492 1.00 60.39 64 PHE B O 1
ATOM 2682 N N . VAL B 1 68 ? -29.442 -48.012 7.661 1.00 55.09 65 VAL B N 1
ATOM 2683 C CA . VAL B 1 68 ? -30.413 -49.094 7.573 1.00 55.87 65 VAL B CA 1
ATOM 2684 C C . VAL B 1 68 ? -31.840 -48.741 8.058 1.00 56.29 65 VAL B C 1
ATOM 2685 O O . VAL B 1 68 ? -32.805 -49.250 7.524 1.00 62.80 65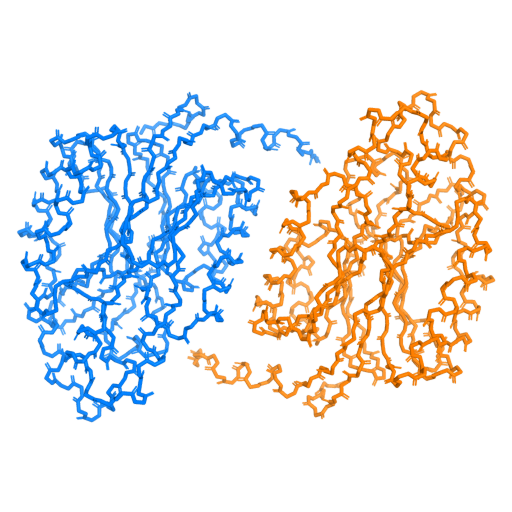 VAL B O 1
ATOM 2689 N N . GLU B 1 69 ? -31.973 -47.871 9.054 1.00 54.94 66 GLU B N 1
ATOM 2690 C CA . GLU B 1 69 ? -33.262 -47.425 9.547 1.00 55.56 66 GLU B CA 1
ATOM 2691 C C . GLU B 1 69 ? -33.713 -46.156 8.831 1.00 57.78 66 GLU B C 1
ATOM 2692 O O . GLU B 1 69 ? -32.914 -45.231 8.600 1.00 55.11 66 GLU B O 1
ATOM 2698 N N . PRO B 1 70 ? -35.026 -46.043 8.553 1.00 61.99 67 PRO B N 1
ATOM 2699 C CA . PRO B 1 70 ? -35.573 -44.717 8.176 1.00 62.87 67 PRO B CA 1
ATOM 2700 C C . PRO B 1 70 ? -35.319 -43.614 9.219 1.00 64.02 67 PRO B C 1
ATOM 2701 O O . PRO B 1 70 ? -35.262 -43.890 10.427 1.00 65.79 67 PRO B O 1
ATOM 2705 N N . PRO B 1 71 ? -35.170 -42.365 8.755 1.00 62.84 68 PRO B N 1
ATOM 2706 C CA . PRO B 1 71 ? -34.825 -41.334 9.671 1.00 58.35 68 PRO B CA 1
ATOM 2707 C C . PRO B 1 71 ? -35.838 -41.115 10.699 1.00 57.65 68 PRO B C 1
ATOM 2708 O O . PRO B 1 71 ? -35.477 -40.807 11.817 1.00 58.07 68 PRO B O 1
ATOM 2712 N N . VAL B 1 72 ? -37.102 -41.278 10.352 1.00 58.06 69 VAL B N 1
ATOM 2713 C CA . VAL B 1 72 ? -38.153 -41.051 11.365 1.00 58.95 69 VAL B CA 1
ATOM 2714 C C . VAL B 1 72 ? -37.988 -41.933 12.584 1.00 59.47 69 VAL B C 1
ATOM 2715 O O . VAL B 1 72 ? -38.467 -41.595 13.641 1.00 58.49 69 VAL B O 1
ATOM 2719 N N . LEU B 1 73 ? -37.385 -43.109 12.401 1.00 58.81 70 LEU B N 1
ATOM 2720 C CA . LEU B 1 73 ? -37.268 -44.060 13.479 1.00 58.43 70 LEU B CA 1
ATOM 2721 C C . LEU B 1 73 ? -35.882 -44.167 14.006 1.00 59.07 70 LEU B C 1
ATOM 2722 O O . LEU B 1 73 ? -35.619 -45.104 14.709 1.00 63.94 70 LEU B O 1
ATOM 2727 N N . MET B 1 74 ? -34.973 -43.240 13.697 1.00 58.53 71 MET B N 1
ATOM 2728 C CA . MET B 1 74 ? -33.585 -43.366 14.171 1.00 57.07 71 MET B CA 1
ATOM 2729 C C . MET B 1 74 ? -33.324 -42.909 15.608 1.00 56.08 71 MET B C 1
ATOM 2730 O O . MET B 1 74 ? -32.249 -43.164 16.147 1.00 54.23 71 MET B O 1
ATOM 2735 N N . GLY B 1 75 ? -34.308 -42.275 16.238 1.00 57.41 72 GLY B N 1
ATOM 2736 C CA . GLY B 1 75 ? -34.150 -41.696 17.559 1.00 57.90 72 GLY B CA 1
ATOM 2737 C C . GLY B 1 75 ? -33.630 -42.622 18.625 1.00 59.64 72 GLY B C 1
ATOM 2738 O O . GLY B 1 75 ? -32.654 -42.282 19.278 1.00 58.28 72 GLY B O 1
ATOM 2739 N N . LYS B 1 76 ? -34.246 -43.793 18.810 1.00 64.14 73 LYS B N 1
ATOM 2740 C CA . LYS B 1 76 ? -33.741 -44.711 19.836 1.00 69.28 73 LYS B CA 1
ATOM 2741 C C . LYS B 1 76 ? -32.338 -45.130 19.532 1.00 68.00 73 LYS B C 1
ATOM 2742 O O . LYS B 1 76 ? -31.524 -45.139 20.426 1.00 70.59 73 LYS B O 1
ATOM 2748 N N . SER B 1 77 ? -32.038 -45.491 18.290 1.00 64.24 74 SER B N 1
ATOM 2749 C CA . SER B 1 77 ? -30.668 -45.857 18.011 1.00 60.50 74 SER B CA 1
ATOM 2750 C C . SER B 1 77 ? -29.751 -44.676 18.221 1.00 56.29 74 SER B C 1
ATOM 2751 O O . SER B 1 77 ? -28.651 -44.830 18.728 1.00 57.10 74 SER B O 1
ATOM 2754 N N . HIS B 1 78 ? -30.178 -43.501 17.826 1.00 55.83 75 HIS B N 1
ATOM 2755 C CA . HIS B 1 78 ? -29.306 -42.361 17.978 1.00 59.07 75 HIS B CA 1
ATOM 2756 C C . HIS B 1 78 ? -29.020 -42.104 19.434 1.00 61.96 75 HIS B C 1
ATOM 2757 O O . HIS B 1 78 ? -27.898 -41.837 19.818 1.00 64.81 75 HIS B O 1
ATOM 2764 N N . LEU B 1 79 ? -30.050 -42.170 20.255 1.00 65.99 76 LEU B N 1
ATOM 2765 C CA . LEU B 1 79 ? -29.895 -41.894 21.670 1.00 67.19 76 LEU B CA 1
ATOM 2766 C C . LEU B 1 79 ? -28.942 -42.856 22.302 1.00 64.03 76 LEU B C 1
ATOM 2767 O O . LEU B 1 79 ? -28.071 -42.468 23.067 1.00 66.60 76 LEU B O 1
ATOM 2772 N N . LYS B 1 80 ? -29.107 -44.112 21.942 1.00 61.60 77 LYS B N 1
ATOM 2773 C CA . LYS B 1 80 ? -28.350 -45.190 22.503 1.00 60.21 77 LYS B CA 1
ATOM 2774 C C . LYS B 1 80 ? -26.873 -44.988 22.260 1.00 59.96 77 LYS B C 1
ATOM 2775 O O . LYS B 1 80 ? -26.047 -45.076 23.177 1.00 61.02 77 LYS B O 1
ATOM 2781 N N . LEU B 1 81 ? -26.548 -44.703 21.005 1.00 58.79 78 LEU B N 1
ATOM 2782 C CA . LEU B 1 81 ? -25.193 -44.358 20.626 1.00 56.56 78 LEU B CA 1
ATOM 2783 C C . LEU B 1 81 ? -24.671 -43.201 21.409 1.00 55.05 78 LEU B C 1
ATOM 2784 O O . LEU B 1 81 ? -23.564 -43.262 21.922 1.00 53.94 78 LEU B O 1
ATOM 2789 N N . TYR B 1 82 ? -25.459 -42.152 21.532 1.00 56.72 79 TYR B N 1
ATOM 2790 C CA . TYR B 1 82 ? -25.017 -41.069 22.373 1.00 60.75 79 TYR B CA 1
ATOM 2791 C C . TYR B 1 82 ? -24.681 -41.561 23.787 1.00 61.49 79 TYR B C 1
ATOM 2792 O O . TYR B 1 82 ? -23.671 -41.155 24.353 1.00 61.30 79 TYR B O 1
ATOM 2801 N N . GLN B 1 83 ? -25.468 -42.467 24.338 1.00 63.64 80 GLN B N 1
ATOM 2802 C CA . GLN B 1 83 ? -25.136 -42.945 25.663 1.00 71.48 80 GLN B CA 1
ATOM 2803 C C . GLN B 1 83 ? -23.832 -43.708 25.701 1.00 72.98 80 GLN B C 1
ATOM 2804 O O . GLN B 1 83 ? -23.129 -43.637 26.682 1.00 74.72 80 GLN B O 1
ATOM 2810 N N . GLU B 1 84 ? -23.526 -44.479 24.669 1.00 69.98 81 GLU B N 1
ATOM 2811 C CA . GLU B 1 84 ? -22.300 -45.232 24.677 1.00 66.97 81 GLU B CA 1
ATOM 2812 C C . GLU B 1 84 ? -21.124 -44.500 24.034 1.00 66.90 81 GLU B C 1
ATOM 2813 O O . GLU B 1 84 ? -20.029 -45.056 23.912 1.00 63.33 81 GLU B O 1
ATOM 2819 N N . ALA B 1 85 ? -21.335 -43.257 23.620 1.00 66.42 82 ALA B N 1
ATOM 2820 C CA . ALA B 1 85 ? -20.286 -42.513 22.946 1.00 64.94 82 ALA B CA 1
ATOM 2821 C C . ALA B 1 85 ? -19.209 -42.121 23.912 1.00 64.81 82 ALA B C 1
ATOM 2822 O O . ALA B 1 85 ? -19.395 -42.187 25.120 1.00 66.74 82 ALA B O 1
ATOM 2824 N N . VAL B 1 86 ? -18.099 -41.655 23.342 1.00 63.47 83 VAL B N 1
ATOM 2825 C CA . VAL B 1 86 ? -16.877 -41.398 24.070 1.00 62.02 83 VAL B CA 1
ATOM 2826 C C . VAL B 1 86 ? -16.573 -39.930 24.305 1.00 62.24 83 VAL B C 1
ATOM 2827 O O . VAL B 1 86 ? -16.426 -39.193 23.349 1.00 62.46 83 VAL B O 1
ATOM 2831 N N . THR B 1 87 ? -16.365 -39.547 25.562 1.00 63.36 84 THR B N 1
ATOM 2832 C CA . THR B 1 87 ? -15.967 -38.202 25.878 1.00 66.32 84 THR B CA 1
ATOM 2833 C C . THR B 1 87 ? -14.521 -37.781 25.572 1.00 71.35 84 THR B C 1
ATOM 2834 O O . THR B 1 87 ? -13.574 -38.509 25.867 1.00 57.92 84 THR B O 1
ATOM 2838 N N . VAL B 1 88 ? -14.483 -36.537 25.018 1.00 89.49 85 VAL B N 1
ATOM 2839 C CA . VAL B 1 88 ? -13.326 -35.592 24.785 1.00 94.25 85 VAL B CA 1
ATOM 2840 C C . VAL B 1 88 ? -12.064 -36.291 25.186 1.00 77.54 85 VAL B C 1
ATOM 2841 O O . VAL B 1 88 ? -11.540 -36.952 24.303 1.00 73.34 85 VAL B O 1
ATOM 2845 N N . PRO B 1 89 ? -11.578 -36.130 26.449 1.00 73.88 86 PRO B N 1
ATOM 2846 C CA . PRO B 1 89 ? -10.860 -37.209 27.187 1.00 75.51 86 PRO B CA 1
ATOM 2847 C C . PRO B 1 89 ? -11.649 -37.787 28.374 1.00 79.46 86 PRO B C 1
ATOM 2848 O O . PRO B 1 89 ? -12.338 -37.027 29.082 1.00 80.07 86 PRO B O 1
ATOM 2852 N N . GLY B 1 90 ? -11.552 -39.102 28.610 1.00 77.22 87 GLY B N 1
ATOM 2853 C CA . GLY B 1 90 ? -12.175 -39.704 29.813 1.00 78.59 87 GLY B CA 1
ATOM 2854 C C . GLY B 1 90 ? -11.726 -41.120 30.099 1.00 78.77 87 GLY B C 1
ATOM 2855 O O . GLY B 1 90 ? -10.602 -41.484 29.762 1.00 79.71 87 GLY B O 1
ATOM 2856 N N . LYS B 1 91 ? -12.618 -41.919 30.698 1.00 80.12 88 LYS B N 1
ATOM 2857 C CA . LYS B 1 91 ? -12.371 -43.352 30.976 1.00 80.88 88 LYS B CA 1
ATOM 2858 C C . LYS B 1 91 ? -11.646 -44.015 29.800 1.00 75.48 88 LYS B C 1
ATOM 2859 O O . LYS B 1 91 ? -10.624 -44.675 29.963 1.00 77.33 88 LYS B O 1
ATOM 2865 N N . VAL B 1 92 ? -12.168 -43.806 28.610 1.00 70.06 89 VAL B N 1
ATOM 2866 C CA . VAL B 1 92 ? -11.689 -44.520 27.448 1.00 68.99 89 VAL B CA 1
ATOM 2867 C C . VAL B 1 92 ? -10.259 -44.129 27.084 1.00 69.05 89 VAL B C 1
ATOM 2868 O O . VAL B 1 92 ? -9.387 -44.966 26.815 1.00 73.81 89 VAL B O 1
ATOM 2872 N N . THR B 1 93 ? -10.059 -42.839 27.022 1.00 66.64 90 THR B N 1
ATOM 2873 C CA . THR B 1 93 ? -8.771 -42.251 26.849 1.00 67.45 90 THR B CA 1
ATOM 2874 C C . THR B 1 93 ? -7.716 -42.772 27.806 1.00 72.47 90 THR B C 1
ATOM 2875 O O . THR B 1 93 ? -6.598 -43.098 27.377 1.00 73.33 90 THR B O 1
ATOM 2879 N N . GLN B 1 94 ? -8.049 -42.812 29.092 1.00 71.82 91 GLN B N 1
ATOM 2880 C CA . GLN B 1 94 ? -7.067 -43.166 30.069 1.00 74.61 91 GLN B CA 1
ATOM 2881 C C . GLN B 1 94 ? -6.740 -44.621 29.956 1.00 71.32 91 GLN B C 1
ATOM 2882 O O . GLN B 1 94 ? -5.570 -45.006 30.077 1.00 72.06 91 GLN B O 1
ATOM 2888 N N . ALA B 1 95 ? -7.768 -45.424 29.696 1.00 67.22 92 ALA B N 1
ATOM 2889 C CA . ALA B 1 95 ? -7.605 -46.867 29.559 1.00 67.14 92 ALA B CA 1
ATOM 2890 C C . ALA B 1 95 ? -6.654 -47.191 28.430 1.00 67.38 92 ALA B C 1
ATOM 2891 O O . ALA B 1 95 ? -5.817 -48.091 28.516 1.00 71.27 92 ALA B O 1
ATOM 2893 N N . ILE B 1 96 ? -6.758 -46.426 27.368 1.00 68.10 93 ILE B N 1
ATOM 2894 C CA . ILE B 1 96 ? -5.902 -46.670 26.227 1.00 68.71 93 ILE B CA 1
ATOM 2895 C C . ILE B 1 96 ? -4.517 -46.117 26.398 1.00 66.90 93 ILE B C 1
ATOM 2896 O O . ILE B 1 96 ? -3.541 -46.786 26.100 1.00 61.98 93 ILE B O 1
ATOM 2901 N N . ALA B 1 97 ? -4.463 -44.874 26.860 1.00 68.25 94 ALA B N 1
ATOM 2902 C CA . ALA B 1 97 ? -3.214 -44.257 27.206 1.00 70.55 94 ALA B CA 1
ATOM 2903 C C . ALA B 1 97 ? -2.388 -45.260 28.040 1.00 74.45 94 ALA B C 1
ATOM 2904 O O . ALA B 1 97 ? -1.165 -45.407 27.842 1.00 72.82 94 ALA B O 1
ATOM 2906 N N . GLN B 1 98 ? -3.058 -45.994 28.933 1.00 75.76 95 GLN B N 1
ATOM 2907 C CA . GLN B 1 98 ? -2.331 -46.971 29.731 1.00 76.22 95 GLN B CA 1
ATOM 2908 C C . GLN B 1 98 ? -1.925 -48.226 28.971 1.00 71.74 95 GLN B C 1
ATOM 2909 O O . GLN B 1 98 ? -0.806 -48.707 29.110 1.00 67.78 95 GLN B O 1
ATOM 2915 N N . ALA B 1 99 ? -2.829 -48.775 28.181 1.00 68.71 96 ALA B N 1
ATOM 2916 C CA . ALA B 1 99 ? -2.460 -49.941 27.409 1.00 67.68 96 ALA B CA 1
ATOM 2917 C C . ALA B 1 99 ? -1.228 -49.589 26.554 1.00 68.38 96 ALA B C 1
ATOM 2918 O O . ALA B 1 99 ? -0.230 -50.332 26.508 1.00 70.43 96 ALA B O 1
ATOM 2920 N N . ALA B 1 100 ? -1.288 -48.419 25.930 1.00 65.22 97 ALA B N 1
ATOM 2921 C CA . ALA B 1 100 ? -0.222 -47.943 25.057 1.00 64.28 97 ALA B CA 1
ATOM 2922 C C . ALA B 1 100 ? 1.106 -47.804 25.784 1.00 64.12 97 ALA B C 1
ATOM 2923 O O . ALA B 1 100 ? 2.138 -48.295 25.333 1.00 58.95 97 ALA B O 1
ATOM 2925 N N . LYS B 1 101 ? 1.058 -47.121 26.918 1.00 65.69 98 LYS B N 1
ATOM 2926 C CA . LYS B 1 101 ? 2.254 -46.960 27.734 1.00 69.52 98 LYS B CA 1
ATOM 2927 C C . LYS B 1 101 ? 2.864 -48.306 28.157 1.00 71.87 98 LYS B C 1
ATOM 2928 O O . LYS B 1 101 ? 4.074 -48.505 28.117 1.00 71.26 98 LYS B O 1
ATOM 2934 N N . THR B 1 102 ? 1.981 -49.210 28.556 1.00 74.41 99 THR B N 1
ATOM 2935 C CA . THR B 1 102 ? 2.329 -50.504 29.118 1.00 77.26 99 THR B CA 1
ATOM 2936 C C . THR B 1 102 ? 3.007 -51.382 28.084 1.00 73.61 99 THR B C 1
ATOM 2937 O O . THR B 1 102 ? 3.966 -52.078 28.370 1.00 73.97 99 THR B O 1
ATOM 2941 N N . HIS B 1 103 ? 2.484 -51.362 26.876 1.00 70.42 100 HIS B N 1
ATOM 2942 C CA . HIS B 1 103 ? 2.965 -52.273 25.868 1.00 68.85 100 HIS B CA 1
ATOM 2943 C C . HIS B 1 103 ? 3.927 -51.538 24.957 1.00 64.01 100 HIS B C 1
ATOM 2944 O O . HIS B 1 103 ? 4.325 -52.070 23.947 1.00 60.33 100 HIS B O 1
ATOM 2951 N N . GLY B 1 104 ? 4.305 -50.318 25.331 1.00 64.80 101 GLY B N 1
ATOM 2952 C CA . GLY B 1 104 ? 5.084 -49.437 24.476 1.00 64.04 101 GLY B CA 1
ATOM 2953 C C . GLY B 1 104 ? 4.540 -49.403 23.072 1.00 63.26 101 GLY B C 1
ATOM 2954 O O . GLY B 1 104 ? 5.270 -49.621 22.140 1.00 63.81 101 GLY B O 1
ATOM 2955 N N . MET B 1 105 ? 3.240 -49.171 22.910 1.00 64.31 102 MET B N 1
ATOM 2956 C CA . MET B 1 105 ? 2.618 -49.275 21.592 1.00 62.63 102 MET B CA 1
ATOM 2957 C C . MET B 1 105 ? 2.014 -47.956 21.161 1.00 64.35 102 MET B C 1
ATOM 2958 O O . MET B 1 105 ? 1.492 -47.185 21.978 1.00 66.20 102 MET B O 1
ATOM 2963 N N . VAL B 1 106 ? 2.053 -47.712 19.862 1.00 62.30 103 VAL B N 1
ATOM 2964 C CA . VAL B 1 106 ? 1.359 -46.594 19.323 1.00 62.77 103 VAL B CA 1
ATOM 2965 C C . VAL B 1 106 ? 0.018 -47.133 18.862 1.00 59.81 103 VAL B C 1
ATOM 2966 O O . VAL B 1 106 ? -0.055 -48.161 18.202 1.00 53.38 103 VAL B O 1
ATOM 2970 N N . VAL B 1 107 ? -1.033 -46.403 19.234 1.00 61.99 104 VAL B N 1
ATOM 2971 C CA . VAL B 1 107 ? -2.401 -46.833 19.024 1.00 61.89 104 VAL B CA 1
ATOM 2972 C C . VAL B 1 107 ? -3.202 -45.785 18.269 1.00 58.01 104 VAL B C 1
ATOM 2973 O O . VAL B 1 107 ? -3.248 -44.609 18.639 1.00 55.90 104 VAL B O 1
ATOM 2977 N N . VAL B 1 108 ? -3.834 -46.243 17.211 1.00 52.23 105 VAL B N 1
ATOM 2978 C CA . VAL B 1 108 ? -4.660 -45.389 16.445 1.00 53.78 105 VAL B CA 1
ATOM 2979 C C . VAL B 1 108 ? -6.083 -45.877 16.525 1.00 54.03 105 VAL B C 1
ATOM 2980 O O . VAL B 1 108 ? -6.440 -46.946 16.014 1.00 49.10 105 VAL B O 1
ATOM 2984 N N . LEU B 1 109 ? -6.909 -45.045 17.128 1.00 55.15 106 LEU B N 1
ATOM 2985 C CA . LEU B 1 109 ? -8.210 -45.466 17.466 1.00 57.04 106 LEU B CA 1
ATOM 2986 C C . LEU B 1 109 ? -9.259 -44.474 16.970 1.00 60.61 106 LEU B C 1
ATOM 2987 O O . LEU B 1 109 ? -9.220 -43.289 17.303 1.00 60.70 106 LEU B O 1
ATOM 2992 N N . GLY B 1 110 ? -10.233 -44.989 16.225 1.00 59.13 107 GLY B N 1
ATOM 2993 C CA . GLY B 1 110 ? -11.413 -44.211 15.926 1.00 57.57 107 GLY B CA 1
ATOM 2994 C C . GLY B 1 110 ? -12.536 -44.482 16.917 1.00 55.38 107 GLY B C 1
ATOM 2995 O O . GLY B 1 110 ? -12.773 -45.625 17.344 1.00 53.70 107 GLY B O 1
ATOM 2996 N N . VAL B 1 111 ? -13.298 -43.423 17.136 1.00 53.02 108 VAL B N 1
ATOM 2997 C CA . VAL B 1 111 ? -14.203 -43.270 18.212 1.00 51.64 108 VAL B CA 1
ATOM 2998 C C . VAL B 1 111 ? -15.324 -42.279 17.817 1.00 50.46 108 VAL B C 1
ATOM 2999 O O . VAL B 1 111 ? -15.057 -41.192 17.260 1.00 45.61 108 VAL B O 1
ATOM 3003 N N . ASN B 1 112 ? -16.573 -42.647 18.135 1.00 50.07 109 ASN B N 1
ATOM 3004 C CA . ASN B 1 112 ? -17.690 -41.688 18.134 1.00 48.74 109 ASN B CA 1
ATOM 3005 C C . ASN B 1 112 ? -17.536 -40.789 19.352 1.00 49.23 109 ASN B C 1
ATOM 3006 O O . ASN B 1 112 ? -17.827 -41.204 20.484 1.00 51.83 109 ASN B O 1
ATOM 3011 N N . GLU B 1 113 ? -17.057 -39.575 19.139 1.00 47.78 110 GLU B N 1
ATOM 3012 C CA . GLU B 1 113 ? -16.858 -38.651 20.248 1.00 49.54 110 GLU B CA 1
ATOM 3013 C C . GLU B 1 113 ? -18.162 -37.919 20.581 1.00 51.91 110 GLU B C 1
ATOM 3014 O O . GLU B 1 113 ? -18.818 -37.383 19.688 1.00 51.28 110 GLU B O 1
ATOM 3020 N N . ARG B 1 114 ? -18.529 -37.859 21.853 1.00 55.99 111 ARG B N 1
ATOM 3021 C CA . ARG B 1 114 ? -19.504 -36.855 22.245 1.00 63.92 111 ARG B CA 1
ATOM 3022 C C . ARG B 1 114 ? -18.852 -35.597 22.828 1.00 65.94 111 ARG B C 1
ATOM 3023 O O . ARG B 1 114 ? -17.800 -35.651 23.512 1.00 66.47 111 ARG B O 1
ATOM 3031 N N . GLU B 1 115 ? -19.463 -34.474 22.446 1.00 64.89 112 GLU B N 1
ATOM 3032 C CA . GLU B 1 115 ? -19.230 -33.194 23.028 1.00 67.87 112 GLU B CA 1
ATOM 3033 C C . GLU B 1 115 ? -20.564 -32.406 22.957 1.00 72.12 112 GLU B C 1
ATOM 3034 O O . GLU B 1 115 ? -21.139 -32.221 21.891 1.00 66.65 112 GLU B O 1
ATOM 3040 N N . GLU B 1 116 ? -21.086 -32.015 24.120 1.00 79.11 113 GLU B N 1
ATOM 3041 C CA . GLU B 1 116 ? -22.257 -31.146 24.225 1.00 79.64 113 GLU B CA 1
ATOM 3042 C C . GLU B 1 116 ? -23.451 -31.591 23.366 1.00 74.36 113 GLU B C 1
ATOM 3043 O O . GLU B 1 116 ? -23.913 -30.830 22.504 1.00 74.17 113 GLU B O 1
ATOM 3049 N N . GLY B 1 117 ? -23.927 -32.821 23.569 1.00 69.24 114 GLY B N 1
ATOM 3050 C CA . GLY B 1 117 ? -25.071 -33.345 22.793 1.00 68.59 114 GLY B CA 1
ATOM 3051 C C . GLY B 1 117 ? -24.894 -33.418 21.266 1.00 66.56 114 GLY B C 1
ATOM 3052 O O . GLY B 1 117 ? -25.870 -33.511 20.492 1.00 68.34 114 GLY B O 1
ATOM 3053 N N . SER B 1 118 ? -23.651 -33.349 20.821 1.00 64.79 115 SER B N 1
ATOM 3054 C CA . SER B 1 118 ? -23.360 -33.545 19.419 1.00 62.42 115 SER B CA 1
ATOM 3055 C C . SER B 1 118 ? -22.281 -34.674 19.299 1.00 58.73 115 SER B C 1
ATOM 3056 O O . SER B 1 118 ? -21.556 -34.983 20.256 1.00 58.65 115 SER B O 1
ATOM 3059 N N . LEU B 1 119 ? -22.290 -35.393 18.185 1.00 57.51 116 LEU B N 1
ATOM 3060 C CA . LEU B 1 119 ? -21.355 -36.523 17.963 1.00 55.08 116 LEU B CA 1
ATOM 3061 C C . LEU B 1 119 ? -20.377 -36.307 16.811 1.00 53.17 116 LEU B C 1
ATOM 3062 O O . LEU B 1 119 ? -20.688 -35.676 15.797 1.00 52.90 116 LEU B O 1
ATOM 3067 N N . TYR B 1 120 ? -19.180 -36.827 16.963 1.00 51.38 117 TYR B N 1
ATOM 3068 C CA . TYR B 1 120 ? -18.209 -36.665 15.911 1.00 52.31 117 TYR B CA 1
ATOM 3069 C C . TYR B 1 120 ? -17.555 -37.968 15.672 1.00 48.76 117 TYR B C 1
ATOM 3070 O O . TYR B 1 120 ? -17.513 -38.810 16.533 1.00 48.32 117 TYR B O 1
ATOM 3079 N N . ASN B 1 121 ? -17.035 -38.119 14.477 1.00 52.12 118 ASN B N 1
ATOM 3080 C CA . ASN B 1 121 ? -16.100 -39.206 14.154 1.00 52.94 118 ASN B CA 1
ATOM 3081 C C . ASN B 1 121 ? -14.674 -38.688 14.435 1.00 51.97 118 ASN B C 1
ATOM 3082 O O . ASN B 1 121 ? -14.191 -37.772 13.790 1.00 50.91 118 ASN B O 1
ATOM 3087 N N . THR B 1 122 ? -14.004 -39.274 15.403 1.00 49.55 119 THR B N 1
ATOM 3088 C CA . THR B 1 122 ? -12.774 -38.691 15.874 1.00 49.43 119 THR B CA 1
ATOM 3089 C C . THR B 1 122 ? -11.658 -39.719 15.870 1.00 48.43 119 THR B C 1
ATOM 3090 O O . THR B 1 122 ? -11.817 -40.830 16.352 1.00 48.76 119 THR B O 1
ATOM 3094 N N . GLN B 1 123 ? -10.531 -39.369 15.282 1.00 49.73 120 GLN B N 1
ATOM 3095 C CA . GLN B 1 123 ? -9.407 -40.289 15.231 1.00 49.28 120 GLN B CA 1
ATOM 3096 C C . GLN B 1 123 ? -8.454 -39.858 16.308 1.00 50.64 120 GLN B C 1
ATOM 3097 O O . GLN B 1 123 ? -8.166 -38.665 16.464 1.00 54.57 120 GLN B O 1
ATOM 3103 N N . LEU B 1 124 ? -7.987 -40.820 17.084 1.00 49.08 121 LEU B N 1
ATOM 3104 C CA . LEU B 1 124 ? -7.119 -40.516 18.176 1.00 50.35 121 LEU B CA 1
ATOM 3105 C C . LEU B 1 124 ? -5.844 -41.261 17.991 1.00 51.72 121 LEU B C 1
ATOM 3106 O O . LEU B 1 124 ? -5.882 -42.470 17.669 1.00 50.63 121 LEU B O 1
ATOM 3111 N N . ILE B 1 125 ? -4.729 -40.562 18.260 1.00 50.37 122 ILE B N 1
ATOM 3112 C CA . ILE B 1 125 ? -3.458 -41.219 18.276 1.00 50.71 122 ILE B CA 1
ATOM 3113 C C . ILE B 1 125 ? -2.690 -41.102 19.555 1.00 53.13 122 ILE B C 1
ATOM 3114 O O . ILE B 1 125 ? -2.382 -40.014 20.035 1.00 56.56 122 ILE B O 1
ATOM 3119 N N . PHE B 1 126 ? -2.329 -42.262 20.068 1.00 55.56 123 PHE B N 1
ATOM 3120 C CA . PHE B 1 126 ? -1.561 -42.353 21.294 1.00 59.75 123 PHE B CA 1
ATOM 3121 C C . PHE B 1 126 ? -0.135 -42.803 21.036 1.00 59.58 123 PHE B C 1
ATOM 3122 O O . PHE B 1 126 ? 0.098 -43.812 20.348 1.00 53.68 123 PHE B O 1
ATOM 3130 N N . ASP B 1 127 ? 0.810 -42.072 21.609 1.00 61.43 124 ASP B N 1
ATOM 3131 C CA . ASP B 1 127 ? 2.201 -42.462 21.480 1.00 65.44 124 ASP B CA 1
ATOM 3132 C C . ASP B 1 127 ? 2.551 -43.576 22.505 1.00 64.56 124 ASP B C 1
ATOM 3133 O O . ASP B 1 127 ? 1.810 -43.808 23.462 1.00 62.72 124 ASP B O 1
ATOM 3138 N N . ALA B 1 128 ? 3.664 -44.263 22.263 1.00 63.70 125 ALA B N 1
ATOM 3139 C CA . ALA B 1 128 ? 4.113 -45.376 23.110 1.00 65.76 125 ALA B CA 1
ATOM 3140 C C . ALA B 1 128 ? 4.356 -45.012 24.554 1.00 68.24 125 ALA B C 1
ATOM 3141 O O . ALA B 1 128 ? 4.412 -45.890 25.383 1.00 69.55 125 ALA B O 1
ATOM 3143 N N . ASP B 1 129 ? 4.490 -43.726 24.856 1.00 71.76 126 ASP B N 1
ATOM 3144 C CA . ASP B 1 129 ? 4.536 -43.262 26.251 1.00 74.71 126 ASP B CA 1
ATOM 3145 C C . ASP B 1 129 ? 3.130 -43.035 26.830 1.00 71.81 126 ASP B C 1
ATOM 3146 O O . ASP B 1 129 ? 2.979 -42.665 27.993 1.00 68.59 126 ASP B O 1
ATOM 3151 N N . GLY B 1 130 ? 2.112 -43.275 26.006 1.00 68.75 127 GLY B N 1
ATOM 3152 C CA . GLY B 1 130 ? 0.731 -43.221 26.446 1.00 68.73 127 GLY B CA 1
ATOM 3153 C C . GLY B 1 130 ? 0.137 -41.834 26.305 1.00 71.19 127 GLY B C 1
ATOM 3154 O O . GLY B 1 130 ? -1.025 -41.618 26.685 1.00 71.15 127 GLY B O 1
ATOM 3155 N N . ALA B 1 131 ? 0.926 -40.892 25.759 1.00 72.51 128 ALA B N 1
ATOM 3156 C CA . ALA B 1 131 ? 0.452 -39.536 25.428 1.00 67.65 128 ALA B CA 1
ATOM 3157 C C . ALA B 1 131 ? -0.451 -39.552 24.223 1.00 64.67 128 ALA B C 1
ATOM 3158 O O . ALA B 1 131 ? -0.224 -40.278 23.249 1.00 61.66 128 ALA B O 1
ATOM 3160 N N . LEU B 1 132 ? -1.498 -38.746 24.313 1.00 68.09 129 LEU B N 1
ATOM 3161 C CA . LEU B 1 132 ? -2.439 -38.518 23.216 1.00 67.47 129 LEU B CA 1
ATOM 3162 C C . LEU B 1 132 ? -1.898 -37.355 22.415 1.00 66.48 129 LEU B C 1
ATOM 3163 O O . LEU B 1 132 ? -1.916 -36.229 22.878 1.00 66.20 129 LEU B O 1
ATOM 3168 N N . VAL B 1 133 ? -1.424 -37.651 21.225 1.00 63.12 130 VAL B N 1
ATOM 3169 C CA . VAL B 1 133 ? -0.630 -36.711 20.468 1.00 65.71 130 VAL B CA 1
ATOM 3170 C C . VAL B 1 133 ? -1.370 -36.228 19.211 1.00 65.09 130 VAL B C 1
ATOM 3171 O O . VAL B 1 133 ? -0.896 -35.344 18.522 1.00 64.50 130 VAL B O 1
ATOM 3175 N N . LEU B 1 134 ? -2.509 -36.830 18.899 1.00 62.84 131 LEU B N 1
ATOM 3176 C CA . LEU B 1 134 ? -3.330 -36.326 17.838 1.00 63.40 131 LEU B CA 1
ATOM 3177 C C . LEU B 1 134 ? -4.803 -36.592 18.077 1.00 62.77 131 LEU B C 1
ATOM 3178 O O . LEU B 1 134 ? -5.198 -37.710 18.399 1.00 59.67 131 LEU B O 1
ATOM 3183 N N . LYS B 1 135 ? -5.598 -35.548 17.864 1.00 63.43 132 LYS B N 1
ATOM 3184 C CA . LYS B 1 135 ? -7.043 -35.655 17.824 1.00 62.87 132 LYS B CA 1
ATOM 3185 C C . LYS B 1 135 ? -7.568 -34.948 16.563 1.00 59.19 132 LYS B C 1
ATOM 3186 O O . LYS B 1 135 ? -7.295 -33.779 16.382 1.00 60.41 132 LYS B O 1
ATOM 3192 N N . ARG B 1 136 ? -8.279 -35.669 15.699 1.00 57.39 133 ARG B N 1
ATOM 3193 C CA . ARG B 1 136 ? -8.969 -35.100 14.535 1.00 56.81 133 ARG B CA 1
ATOM 3194 C C . ARG B 1 136 ? -10.361 -35.613 14.499 1.00 56.64 133 ARG B C 1
ATOM 3195 O O . ARG B 1 136 ? -10.611 -36.746 14.884 1.00 60.16 133 ARG B O 1
ATOM 3203 N N . ARG B 1 137 ? -11.177 -34.853 13.776 1.00 55.03 134 ARG B N 1
ATOM 3204 C CA . ARG B 1 137 ? -12.499 -35.217 13.370 1.00 49.52 134 ARG B CA 1
ATOM 3205 C C . ARG B 1 137 ? -12.566 -35.368 11.838 1.00 48.60 134 ARG B C 1
ATOM 3206 O O . ARG B 1 137 ? -12.064 -34.561 11.094 1.00 50.15 134 ARG B O 1
ATOM 3214 N N . LYS B 1 138 ? -13.181 -36.433 11.362 1.00 51.32 135 LYS B N 1
ATOM 3215 C CA . LYS B 1 138 ? -13.556 -36.549 9.945 1.00 51.32 135 LYS B CA 1
ATOM 3216 C C . LYS B 1 138 ? -14.259 -35.265 9.504 1.00 52.89 135 LYS B C 1
ATOM 3217 O O . LYS B 1 138 ? -15.130 -34.702 10.201 1.00 52.42 135 LYS B O 1
ATOM 3223 N N . ILE B 1 139 ? -13.840 -34.792 8.354 1.00 55.14 136 ILE B N 1
ATOM 3224 C CA . ILE B 1 139 ? -14.219 -33.479 7.892 1.00 58.91 136 ILE B CA 1
ATOM 3225 C C . ILE B 1 139 ? -15.557 -33.514 7.206 1.00 61.31 136 ILE B C 1
ATOM 3226 O O . ILE B 1 139 ? -16.373 -32.628 7.395 1.00 66.14 136 ILE B O 1
ATOM 3231 N N . THR B 1 140 ? -15.769 -34.515 6.368 1.00 62.73 137 THR B N 1
ATOM 3232 C CA . THR B 1 140 ? -17.077 -34.671 5.745 1.00 64.27 137 THR B CA 1
ATOM 3233 C C . THR B 1 140 ? -17.562 -36.091 5.977 1.00 59.15 137 THR B C 1
ATOM 3234 O O . THR B 1 140 ? -17.090 -37.029 5.350 1.00 51.91 137 THR B O 1
ATOM 3238 N N . PRO B 1 141 ? -18.480 -36.246 6.941 1.00 57.79 138 PRO B N 1
ATOM 3239 C CA . PRO B 1 141 ? -19.264 -37.450 7.063 1.00 59.00 138 PRO B CA 1
ATOM 3240 C C . PRO B 1 141 ? -19.949 -37.646 5.760 1.00 59.34 138 PRO B C 1
ATOM 3241 O O . PRO B 1 141 ? -20.422 -36.683 5.200 1.00 56.03 138 PRO B O 1
ATOM 3245 N N . THR B 1 142 ? -19.995 -38.876 5.285 1.00 65.46 139 THR B N 1
ATOM 3246 C CA . THR B 1 142 ? -20.531 -39.128 3.985 1.00 72.76 139 THR B CA 1
ATOM 3247 C C . THR B 1 142 ? -21.894 -39.808 4.080 1.00 68.49 139 THR B C 1
ATOM 3248 O O . THR B 1 142 ? -22.131 -40.623 4.937 1.00 69.72 139 THR B O 1
ATOM 3252 N N . TYR B 1 143 ? -22.783 -39.413 3.181 1.00 68.66 140 TYR B N 1
ATOM 3253 C CA . TYR B 1 143 ? -24.070 -40.030 2.968 1.00 63.11 140 TYR B CA 1
ATOM 3254 C C . TYR B 1 143 ? -24.840 -40.100 4.281 1.00 58.91 140 TYR B C 1
ATOM 3255 O O . TYR B 1 143 ? -25.126 -39.082 4.873 1.00 59.70 140 TYR B O 1
ATOM 3264 N N . HIS B 1 144 ? -25.205 -41.296 4.709 1.00 58.41 141 HIS B N 1
ATOM 3265 C CA . HIS B 1 144 ? -26.003 -41.520 5.916 1.00 56.71 141 HIS B CA 1
ATOM 3266 C C . HIS B 1 144 ? -25.321 -41.062 7.192 1.00 56.85 141 HIS B C 1
ATOM 3267 O O . HIS B 1 144 ? -25.968 -40.807 8.203 1.00 58.35 141 HIS B O 1
ATOM 3274 N N . GLU B 1 145 ? -24.001 -40.959 7.153 1.00 54.45 142 GLU B N 1
ATOM 3275 C CA . GLU B 1 145 ? -23.279 -40.421 8.279 1.00 52.29 142 GLU B CA 1
ATOM 3276 C C . GLU B 1 145 ? -23.714 -39.001 8.634 1.00 51.47 142 GLU B C 1
ATOM 3277 O O . GLU B 1 145 ? -23.679 -38.636 9.794 1.00 53.19 142 GLU B O 1
ATOM 3283 N N . ARG B 1 146 ? -24.176 -38.227 7.662 1.00 52.44 143 ARG B N 1
ATOM 3284 C CA . ARG B 1 146 ? -24.692 -36.883 7.931 1.00 55.57 143 ARG B CA 1
ATOM 3285 C C . ARG B 1 146 ? -25.874 -36.830 8.901 1.00 58.24 143 ARG B C 1
ATOM 3286 O O . ARG B 1 146 ? -26.191 -35.769 9.413 1.00 64.15 143 ARG B O 1
ATOM 3294 N N . MET B 1 147 ? -26.502 -37.957 9.187 1.00 56.18 144 MET B N 1
ATOM 3295 C CA . MET B 1 147 ? -27.574 -38.001 10.170 1.00 59.10 144 MET B CA 1
ATOM 3296 C C . MET B 1 147 ? -27.039 -38.091 11.594 1.00 60.48 144 MET B C 1
ATOM 3297 O O . MET B 1 147 ? -27.810 -38.229 12.533 1.00 62.77 144 MET B O 1
ATOM 3302 N N . VAL B 1 148 ? -25.728 -38.098 11.763 1.00 60.38 145 VAL B N 1
ATOM 3303 C CA . VAL B 1 148 ? -25.152 -38.545 13.018 1.00 59.81 145 VAL B CA 1
ATOM 3304 C C . VAL B 1 148 ? -24.052 -37.656 13.492 1.00 55.02 145 VAL B C 1
ATOM 3305 O O . VAL B 1 148 ? -24.088 -37.188 14.615 1.00 57.20 145 VAL B O 1
ATOM 3309 N N . TRP B 1 149 ? -23.064 -37.454 12.642 1.00 52.79 146 TRP B N 1
ATOM 3310 C CA . TRP B 1 149 ? -21.868 -36.741 13.027 1.00 53.47 146 TRP B CA 1
ATOM 3311 C C . TRP B 1 149 ? -21.850 -35.313 12.483 1.00 56.72 146 TRP B C 1
ATOM 3312 O O . TRP B 1 149 ? -22.304 -35.082 11.367 1.00 58.61 146 TRP B O 1
ATOM 3323 N N . GLY B 1 150 ? -21.341 -34.364 13.269 1.00 55.80 147 GLY B N 1
ATOM 3324 C CA . GLY B 1 150 ? -20.929 -33.086 12.731 1.00 57.26 147 GLY B CA 1
ATOM 3325 C C . GLY B 1 150 ? -19.622 -33.152 11.936 1.00 58.57 147 GLY B C 1
ATOM 3326 O O . GLY B 1 150 ? -18.959 -34.175 11.874 1.00 63.42 147 GLY B O 1
ATOM 3327 N N . GLN B 1 151 ? -19.196 -32.014 11.413 1.00 62.39 148 GLN B N 1
ATOM 3328 C CA . GLN B 1 151 ? -17.968 -31.909 10.627 1.00 62.73 148 GLN B CA 1
ATOM 3329 C C . GLN B 1 151 ? -16.735 -31.567 11.449 1.00 64.80 148 GLN B C 1
ATOM 3330 O O . GLN B 1 151 ? -16.812 -30.916 12.460 1.00 70.53 148 GLN B O 1
ATOM 3336 N N . GLY B 1 152 ? -15.581 -32.031 11.020 1.00 66.59 149 GLY B N 1
ATOM 3337 C CA . GLY B 1 152 ? -14.349 -31.583 11.624 1.00 68.07 149 GLY B CA 1
ATOM 3338 C C . GLY B 1 152 ? -13.975 -30.266 10.964 1.00 68.80 149 GLY B C 1
ATOM 3339 O O . GLY B 1 152 ? -14.648 -29.834 10.040 1.00 63.25 149 GLY B O 1
ATOM 3340 N N . ASP B 1 153 ? -12.913 -29.643 11.467 1.00 72.60 150 ASP B N 1
ATOM 3341 C CA . ASP B 1 153 ? -12.205 -28.579 10.805 1.00 75.55 150 ASP B CA 1
ATOM 3342 C C . ASP B 1 153 ? -11.209 -29.210 9.829 1.00 78.41 150 ASP B C 1
ATOM 3343 O O . ASP B 1 153 ? -10.832 -30.385 9.960 1.00 73.95 150 ASP B O 1
ATOM 3348 N N . GLY B 1 154 ? -10.795 -28.427 8.839 1.00 86.40 151 GLY B N 1
ATOM 3349 C CA . GLY B 1 154 ? -9.595 -28.719 8.048 1.00 89.06 151 GLY B CA 1
ATOM 3350 C C . GLY B 1 154 ? -8.269 -28.414 8.772 1.00 94.92 151 GLY B C 1
ATOM 3351 O O . GLY B 1 154 ? -7.210 -28.746 8.281 1.00 90.32 151 GLY B O 1
ATOM 3352 N N . ALA B 1 155 ? -8.286 -27.806 9.951 1.00 104.21 152 ALA B N 1
ATOM 3353 C CA . ALA B 1 155 ? -7.053 -27.756 10.747 1.00 108.87 152 ALA B CA 1
ATOM 3354 C C . ALA B 1 155 ? -6.669 -29.165 11.247 1.00 108.51 152 ALA B C 1
ATOM 3355 O O . ALA B 1 155 ? -5.644 -29.330 11.913 1.00 104.18 152 ALA B O 1
ATOM 3357 N N . GLY B 1 156 ? -7.489 -30.169 10.921 1.00 101.76 153 GLY B N 1
ATOM 3358 C CA . GLY B 1 156 ? -7.265 -31.533 11.371 1.00 100.13 153 GLY B CA 1
ATOM 3359 C C . GLY B 1 156 ? -6.227 -32.291 10.577 1.00 94.65 153 GLY B C 1
ATOM 3360 O O . GLY B 1 156 ? -5.774 -33.370 10.994 1.00 93.36 153 GLY B O 1
ATOM 3361 N N . LEU B 1 157 ? -5.812 -31.699 9.460 1.00 85.65 154 LEU B N 1
ATOM 3362 C CA . LEU B 1 157 ? -4.894 -32.325 8.519 1.00 78.71 154 LEU B CA 1
ATOM 3363 C C . LEU B 1 157 ? -3.421 -32.291 8.910 1.00 76.79 154 LEU B C 1
ATOM 3364 O O . LEU B 1 157 ? -2.585 -32.075 8.059 1.00 81.30 154 LEU B O 1
ATOM 3369 N N . ARG B 1 158 ? -3.086 -32.534 10.171 1.00 77.64 155 ARG B N 1
ATOM 3370 C CA . ARG B 1 158 ? -1.709 -32.614 10.560 1.00 76.57 155 ARG B CA 1
ATOM 3371 C C . ARG B 1 158 ? -1.305 -34.039 10.579 1.00 70.87 155 ARG B C 1
ATOM 3372 O O . ARG B 1 158 ? -2.091 -34.943 10.816 1.00 73.57 155 ARG B O 1
ATOM 3380 N N . THR B 1 159 ? -0.017 -34.178 10.387 1.00 68.73 156 THR B N 1
ATOM 3381 C CA . THR B 1 159 ? 0.731 -35.353 10.661 1.00 63.15 156 THR B CA 1
ATOM 3382 C C . THR B 1 159 ? 1.242 -35.304 12.107 1.00 61.00 156 THR B C 1
ATOM 3383 O O . THR B 1 159 ? 1.110 -34.286 12.756 1.00 64.26 156 THR B O 1
ATOM 3387 N N . VAL B 1 160 ? 1.770 -36.402 12.645 1.00 57.78 157 VAL B N 1
ATOM 3388 C CA . VAL B 1 160 ? 2.350 -36.384 13.987 1.00 57.86 157 VAL B CA 1
ATOM 3389 C C . VAL B 1 160 ? 3.612 -37.187 13.999 1.00 61.46 157 VAL B C 1
ATOM 3390 O O . VAL B 1 160 ? 3.637 -38.292 13.448 1.00 61.49 157 VAL B O 1
ATOM 3394 N N . ASP B 1 161 ? 4.639 -36.691 14.695 1.00 62.55 158 ASP B N 1
ATOM 3395 C CA . ASP B 1 161 ? 5.780 -37.540 14.961 1.00 60.86 158 ASP B CA 1
ATOM 3396 C C . ASP B 1 161 ? 5.531 -38.425 16.169 1.00 60.95 158 ASP B C 1
ATOM 3397 O O . ASP B 1 161 ? 4.945 -38.006 17.147 1.00 62.88 158 ASP B O 1
ATOM 3402 N N . THR B 1 162 ? 5.946 -39.677 16.067 1.00 60.92 159 THR B N 1
ATOM 3403 C CA . THR B 1 162 ? 5.751 -40.642 17.138 1.00 61.94 159 THR B CA 1
ATOM 3404 C C . THR B 1 162 ? 6.968 -41.517 17.312 1.00 62.48 159 THR B C 1
ATOM 3405 O O . THR B 1 162 ? 7.879 -41.476 16.511 1.00 61.04 159 THR B O 1
ATOM 3409 N N . THR B 1 163 ? 6.939 -42.332 18.359 1.00 64.49 160 THR B N 1
ATOM 3410 C CA . THR B 1 163 ? 7.977 -43.318 18.638 1.00 64.56 160 THR B CA 1
ATOM 3411 C C . THR B 1 163 ? 8.263 -44.112 17.402 1.00 60.97 160 THR B C 1
ATOM 3412 O O . THR B 1 163 ? 9.346 -44.581 17.206 1.00 59.28 160 THR B O 1
ATOM 3416 N N . VAL B 1 164 ? 7.250 -44.249 16.574 1.00 61.02 161 VAL B N 1
ATOM 3417 C CA . VAL B 1 164 ? 7.236 -45.104 15.433 1.00 61.03 161 VAL B CA 1
ATOM 3418 C C . VAL B 1 164 ? 7.417 -44.395 14.071 1.00 60.56 161 VAL B C 1
ATOM 3419 O O . VAL B 1 164 ? 7.358 -45.012 12.994 1.00 62.18 161 VAL B O 1
ATOM 3423 N N . GLY B 1 165 ? 7.660 -43.102 14.089 1.00 61.21 162 GLY B N 1
ATOM 3424 C CA . GLY B 1 165 ? 7.789 -42.363 12.843 1.00 59.11 162 GLY B CA 1
ATOM 3425 C C . GLY B 1 165 ? 6.664 -41.393 12.714 1.00 56.15 162 GLY B C 1
ATOM 3426 O O . GLY B 1 165 ? 5.906 -41.160 13.648 1.00 55.12 162 GLY B O 1
ATOM 3427 N N . ARG B 1 166 ? 6.522 -40.860 11.522 1.00 57.37 163 ARG B N 1
ATOM 3428 C CA . ARG B 1 166 ? 5.528 -39.837 11.274 1.00 58.50 163 ARG B CA 1
ATOM 3429 C C . ARG B 1 166 ? 4.236 -40.361 10.675 1.00 56.31 163 ARG B C 1
ATOM 3430 O O . ARG B 1 166 ? 4.240 -40.868 9.564 1.00 55.94 163 ARG B O 1
ATOM 3438 N N . LEU B 1 167 ? 3.129 -40.208 11.400 1.00 58.89 164 LEU B N 1
ATOM 3439 C CA . LEU B 1 167 ? 1.824 -40.746 10.986 1.00 57.41 164 LEU B CA 1
ATOM 3440 C C . LEU B 1 167 ? 0.858 -39.720 10.445 1.00 56.50 164 LEU B C 1
ATOM 3441 O O . LEU B 1 167 ? 0.908 -38.545 10.801 1.00 56.71 164 LEU B O 1
ATOM 3446 N N . GLY B 1 168 ? 0.004 -40.209 9.553 1.00 56.18 165 GLY B N 1
ATOM 3447 C CA . GLY B 1 168 ? -1.115 -39.476 8.989 1.00 56.73 165 GLY B CA 1
ATOM 3448 C C . GLY B 1 168 ? -2.317 -40.387 9.068 1.00 55.18 165 GLY B C 1
ATOM 3449 O O . GLY B 1 168 ? -2.174 -41.605 9.016 1.00 57.47 165 GLY B O 1
ATOM 3450 N N . ALA B 1 169 ? -3.508 -39.821 9.228 1.00 59.64 166 ALA B N 1
ATOM 3451 C CA . ALA B 1 169 ? -4.739 -40.653 9.324 1.00 53.79 166 ALA B CA 1
ATOM 3452 C C . ALA B 1 169 ? -5.935 -40.005 8.635 1.00 48.78 166 ALA B C 1
ATOM 3453 O O . ALA B 1 169 ? -6.163 -38.821 8.754 1.00 52.13 166 ALA B O 1
ATOM 3455 N N . LEU B 1 170 ? -6.676 -40.792 7.895 1.00 47.34 167 LEU B N 1
ATOM 3456 C CA . LEU B 1 170 ? -7.922 -40.327 7.345 1.00 48.45 167 LEU B CA 1
ATOM 3457 C C . LEU B 1 170 ? -8.965 -41.408 7.494 1.00 50.01 167 LEU B C 1
ATOM 3458 O O . LEU B 1 170 ? -8.645 -42.593 7.680 1.00 48.00 167 LEU B O 1
ATOM 3463 N N . ALA B 1 171 ? -10.220 -40.981 7.375 1.00 50.80 168 ALA B N 1
ATOM 3464 C CA . ALA B 1 171 ? -11.373 -41.870 7.478 1.00 47.34 168 ALA B CA 1
ATOM 3465 C C . ALA B 1 171 ? -12.122 -41.969 6.137 1.00 43.27 168 ALA B C 1
ATOM 3466 O O . ALA B 1 171 ? -12.543 -40.986 5.563 1.00 43.21 168 ALA B O 1
ATOM 3468 N N . CYS B 1 172 ? -12.248 -43.173 5.643 1.00 42.45 169 CYS B N 1
ATOM 3469 C CA . CYS B 1 172 ? -13.146 -43.479 4.560 1.00 46.94 169 CYS B CA 1
ATOM 3470 C C . CYS B 1 172 ? -12.917 -42.550 3.379 1.00 44.54 169 CYS B C 1
ATOM 3471 O O . CYS B 1 172 ? -11.813 -42.446 2.961 1.00 45.64 169 CYS B O 1
ATOM 3474 N N . TRP B 1 173 ? -13.904 -41.848 2.842 1.00 44.98 170 TRP B N 1
ATOM 3475 C CA . TRP B 1 173 ? -13.626 -41.091 1.615 1.00 46.18 170 TRP B CA 1
ATOM 3476 C C . TRP B 1 173 ? -12.891 -39.757 1.815 1.00 46.86 170 TRP B C 1
ATOM 3477 O O . TRP B 1 173 ? -12.615 -39.026 0.860 1.00 44.13 170 TRP B O 1
ATOM 3488 N N . GLU B 1 174 ? -12.511 -39.448 3.045 1.00 47.00 171 GLU B N 1
ATOM 3489 C CA . GLU B 1 174 ? -11.574 -38.381 3.214 1.00 47.10 171 GLU B CA 1
ATOM 3490 C C . GLU B 1 174 ? -10.406 -38.555 2.242 1.00 46.50 171 GLU B C 1
ATOM 3491 O O . GLU B 1 174 ? -9.799 -37.570 1.776 1.00 44.07 171 GLU B O 1
ATOM 3497 N N . HIS B 1 175 ? -10.107 -39.813 1.923 1.00 45.57 172 HIS B N 1
ATOM 3498 C CA . HIS B 1 175 ? -9.085 -40.117 0.930 1.00 47.14 172 HIS B CA 1
ATOM 3499 C C . HIS B 1 175 ? -9.323 -39.542 -0.463 1.00 47.39 172 HIS B C 1
ATOM 3500 O O . HIS B 1 175 ? -8.420 -39.478 -1.225 1.00 45.75 172 HIS B O 1
ATOM 3507 N N . TYR B 1 176 ? -10.522 -39.101 -0.801 1.00 50.66 173 TYR B N 1
ATOM 3508 C CA . TYR B 1 176 ? -10.698 -38.480 -2.115 1.00 50.80 173 TYR B CA 1
ATOM 3509 C C . TYR B 1 176 ? -10.595 -37.020 -2.043 1.00 52.52 173 TYR B C 1
ATOM 3510 O O . TYR B 1 176 ? -10.644 -36.365 -3.053 1.00 57.43 173 TYR B O 1
ATOM 3519 N N . ASN B 1 177 ? -10.417 -36.499 -0.848 1.00 54.87 174 ASN B N 1
ATOM 3520 C CA . ASN B 1 177 ? -10.255 -35.073 -0.690 1.00 58.47 174 ASN B CA 1
ATOM 3521 C C . ASN B 1 177 ? -8.825 -34.642 -1.010 1.00 58.60 174 ASN B C 1
ATOM 3522 O O . ASN B 1 177 ? -7.904 -34.890 -0.220 1.00 61.05 174 ASN B O 1
ATOM 3527 N N . PRO B 1 178 ? -8.639 -33.954 -2.142 1.00 53.85 175 PRO B N 1
ATOM 3528 C CA . PRO B 1 178 ? -7.268 -33.608 -2.543 1.00 55.50 175 PRO B CA 1
ATOM 3529 C C . PRO B 1 178 ? -6.482 -32.714 -1.585 1.00 55.38 175 PRO B C 1
ATOM 3530 O O . PRO B 1 178 ? -5.290 -32.843 -1.521 1.00 51.30 175 PRO B O 1
ATOM 3534 N N . LEU B 1 179 ? -7.136 -31.833 -0.842 1.00 62.63 176 LEU B N 1
ATOM 3535 C CA . LEU B 1 179 ? -6.416 -31.051 0.172 1.00 70.66 176 LEU B CA 1
ATOM 3536 C C . LEU B 1 179 ? -5.730 -31.969 1.200 1.00 69.95 176 LEU B C 1
ATOM 3537 O O . LEU B 1 179 ? -4.541 -31.833 1.495 1.00 65.42 176 LEU B O 1
ATOM 3542 N N . ALA B 1 180 ? -6.491 -32.913 1.740 1.00 69.36 177 ALA B N 1
ATOM 3543 C CA . ALA B 1 180 ? -5.951 -33.822 2.728 1.00 68.52 177 ALA B CA 1
ATOM 3544 C C . ALA B 1 180 ? -4.847 -34.686 2.174 1.00 67.21 177 ALA B C 1
ATOM 3545 O O . ALA B 1 180 ? -3.888 -34.948 2.850 1.00 77.23 177 ALA B O 1
ATOM 3547 N N . ARG B 1 181 ? -4.932 -35.079 0.929 1.00 68.31 178 ARG B N 1
ATOM 3548 C CA . ARG B 1 181 ? -3.891 -35.924 0.385 1.00 73.54 178 ARG B CA 1
ATOM 3549 C C . ARG B 1 181 ? -2.550 -35.204 0.301 1.00 73.12 178 ARG B C 1
ATOM 3550 O O . ARG B 1 181 ? -1.530 -35.676 0.787 1.00 72.81 178 ARG B O 1
ATOM 3558 N N . TYR B 1 182 ? -2.578 -34.052 -0.328 1.00 70.55 179 TYR B N 1
ATOM 3559 C CA . TYR B 1 182 ? -1.402 -33.278 -0.519 1.00 76.84 179 TYR B CA 1
ATOM 3560 C C . TYR B 1 182 ? -0.870 -32.691 0.809 1.00 70.51 179 TYR B C 1
ATOM 3561 O O . TYR B 1 182 ? 0.351 -32.547 1.009 1.00 66.26 179 TYR B O 1
ATOM 3570 N N . ALA B 1 183 ? -1.772 -32.466 1.761 1.00 62.95 180 ALA B N 1
ATOM 3571 C CA . ALA B 1 183 ? -1.354 -31.973 3.053 1.00 56.64 180 ALA B CA 1
ATOM 3572 C C . ALA B 1 183 ? -0.451 -33.020 3.656 1.00 57.14 180 ALA B C 1
ATOM 3573 O O . ALA B 1 183 ? 0.680 -32.729 4.009 1.00 62.23 180 ALA B O 1
ATOM 3575 N N . LEU B 1 184 ? -0.911 -34.263 3.705 1.00 55.84 181 LEU B N 1
ATOM 3576 C CA . LEU B 1 184 ? -0.099 -35.319 4.284 1.00 56.19 181 LEU B CA 1
ATOM 3577 C C . LEU B 1 184 ? 1.162 -35.600 3.488 1.00 58.80 181 LEU B C 1
ATOM 3578 O O . LEU B 1 184 ? 2.226 -35.754 4.056 1.00 62.45 181 LEU B O 1
ATOM 3583 N N . MET B 1 185 ? 1.046 -35.645 2.174 1.00 61.02 182 MET B N 1
ATOM 3584 C CA . MET B 1 185 ? 2.211 -35.881 1.336 1.00 62.41 182 MET B CA 1
ATOM 3585 C C . MET B 1 185 ? 3.239 -34.816 1.459 1.00 59.41 182 MET B C 1
ATOM 3586 O O . MET B 1 185 ? 4.407 -35.112 1.406 1.00 60.67 182 MET B O 1
ATOM 3591 N N . ALA B 1 186 ? 2.816 -33.580 1.617 1.00 58.45 183 ALA B N 1
ATOM 3592 C CA . ALA B 1 186 ? 3.766 -32.484 1.684 1.00 60.82 183 ALA B CA 1
ATOM 3593 C C . ALA B 1 186 ? 4.586 -32.627 2.954 1.00 62.40 183 ALA B C 1
ATOM 3594 O O . ALA B 1 186 ? 5.772 -32.280 2.963 1.00 62.53 183 ALA B O 1
ATOM 3596 N N . GLN B 1 187 ? 3.944 -33.143 4.012 1.00 59.02 184 GLN B N 1
ATOM 3597 C CA . GLN B 1 187 ? 4.603 -33.357 5.286 1.00 58.40 184 GLN B CA 1
ATOM 3598 C C . GLN B 1 187 ? 5.313 -34.703 5.376 1.00 58.95 184 GLN B C 1
ATOM 3599 O O . GLN B 1 187 ? 5.668 -35.140 6.459 1.00 61.30 184 GLN B O 1
ATOM 3605 N N . HIS B 1 188 ? 5.459 -35.401 4.264 1.00 58.92 185 HIS B N 1
ATOM 3606 C CA . HIS B 1 188 ? 6.212 -36.645 4.241 1.00 59.52 185 HIS B CA 1
ATOM 3607 C C . HIS B 1 188 ? 5.754 -37.723 5.206 1.00 56.31 185 HIS B C 1
ATOM 3608 O O . HIS B 1 188 ? 6.550 -38.472 5.741 1.00 55.15 185 HIS B O 1
ATOM 3615 N N . GLU B 1 189 ? 4.457 -37.850 5.383 1.00 56.34 186 GLU B N 1
ATOM 3616 C CA . GLU B 1 189 ? 3.921 -38.899 6.240 1.00 57.46 186 GLU B CA 1
ATOM 3617 C C . GLU B 1 189 ? 4.578 -40.225 5.863 1.00 55.62 186 GLU B C 1
ATOM 3618 O O . GLU B 1 189 ? 4.666 -40.537 4.696 1.00 57.15 186 GLU B O 1
ATOM 3624 N N . GLN B 1 190 ? 5.072 -40.967 6.846 1.00 55.02 187 GLN B N 1
ATOM 3625 C CA . GLN B 1 190 ? 5.821 -42.194 6.596 1.00 56.88 187 GLN B CA 1
ATOM 3626 C C . GLN B 1 190 ? 4.885 -43.388 6.620 1.00 55.34 187 GLN B C 1
ATOM 3627 O O . GLN B 1 190 ? 4.990 -44.303 5.799 1.00 54.87 187 GLN B O 1
ATOM 3633 N N . ILE B 1 191 ? 3.993 -43.398 7.592 1.00 54.97 188 ILE B N 1
ATOM 3634 C CA . ILE B 1 191 ? 2.975 -44.411 7.635 1.00 55.73 188 ILE B CA 1
ATOM 3635 C C . ILE B 1 191 ? 1.607 -43.760 7.674 1.00 55.03 188 ILE B C 1
ATOM 3636 O O . ILE B 1 191 ? 1.277 -42.998 8.603 1.00 51.01 188 ILE B O 1
ATOM 3641 N N . HIS B 1 192 ? 0.802 -44.114 6.682 1.00 51.47 189 HIS B N 1
ATOM 3642 C CA . HIS B 1 192 ? -0.535 -43.628 6.626 1.00 49.24 189 HIS B CA 1
ATOM 3643 C C . HIS B 1 192 ? -1.506 -44.633 7.179 1.00 44.62 189 HIS B C 1
ATOM 3644 O O . HIS B 1 192 ? -1.541 -45.779 6.749 1.00 43.29 189 HIS B O 1
ATOM 3651 N N . CYS B 1 193 ? -2.369 -44.177 8.062 1.00 43.95 190 CYS B N 1
ATOM 3652 C CA . CYS B 1 193 ? -3.403 -45.027 8.646 1.00 44.38 190 CYS B CA 1
ATOM 3653 C C . CYS B 1 193 ? -4.803 -44.718 8.131 1.00 44.86 190 CYS B C 1
ATOM 3654 O O . CYS B 1 193 ? -5.334 -43.661 8.392 1.00 48.60 190 CYS B O 1
ATOM 3657 N N . GLY B 1 194 ? -5.427 -45.642 7.416 1.00 45.89 191 GLY B N 1
ATOM 3658 C CA . GLY B 1 194 ? -6.814 -45.447 6.987 1.00 44.79 191 GLY B CA 1
ATOM 3659 C C . GLY B 1 194 ? -7.765 -46.229 7.857 1.00 42.88 191 GLY B C 1
ATOM 3660 O O . GLY B 1 194 ? -7.407 -47.267 8.387 1.00 43.79 191 GLY B O 1
ATOM 3661 N N . GLN B 1 195 ? -8.994 -45.763 7.986 1.00 44.48 192 GLN B N 1
ATOM 3662 C CA . GLN B 1 195 ? -10.034 -46.518 8.727 1.00 46.12 192 GLN B CA 1
ATOM 3663 C C . GLN B 1 195 ? -11.304 -46.480 7.949 1.00 43.33 192 GLN B C 1
ATOM 3664 O O . GLN B 1 195 ? -11.704 -45.426 7.533 1.00 47.99 192 GLN B O 1
ATOM 3670 N N . PHE B 1 196 ? -11.947 -47.614 7.768 1.00 42.79 193 PHE B N 1
ATOM 3671 C CA . PHE B 1 196 ? -13.263 -47.672 7.158 1.00 43.36 193 PHE B CA 1
ATOM 3672 C C . PHE B 1 196 ? -14.180 -48.426 8.115 1.00 42.42 193 PHE B C 1
ATOM 3673 O O . PHE B 1 196 ? -13.696 -49.035 9.068 1.00 43.45 193 PHE B O 1
ATOM 3681 N N . PRO B 1 197 ? -15.487 -48.420 7.865 1.00 41.61 194 PRO B N 1
ATOM 3682 C CA . PRO B 1 197 ? -16.416 -48.956 8.818 1.00 46.92 194 PRO B CA 1
ATOM 3683 C C . PRO B 1 197 ? -16.308 -50.413 9.092 1.00 51.57 194 PRO B C 1
ATOM 3684 O O . PRO B 1 197 ? -16.140 -50.788 10.305 1.00 58.02 194 PRO B O 1
ATOM 3688 N N . GLY B 1 198 ? -16.411 -51.209 8.025 1.00 49.78 195 GLY B N 1
ATOM 3689 C CA . GLY B 1 198 ? -16.530 -52.620 8.193 1.00 55.37 195 GLY B CA 1
ATOM 3690 C C . GLY B 1 198 ? -17.639 -53.145 7.368 1.00 61.39 195 GLY B C 1
ATOM 3691 O O . GLY B 1 198 ? -17.798 -52.672 6.264 1.00 94.56 195 GLY B O 1
ATOM 3692 N N . SER B 1 199 ? -18.424 -54.073 7.885 1.00 64.15 196 SER B N 1
ATOM 3693 C CA . SER B 1 199 ? -19.211 -54.953 7.029 1.00 68.71 196 SER B CA 1
ATOM 3694 C C . SER B 1 199 ? -20.418 -54.241 6.531 1.00 64.78 196 SER B C 1
ATOM 3695 O O . SER B 1 199 ? -21.380 -54.080 7.236 1.00 68.07 196 SER B O 1
ATOM 3698 N N . MET B 1 200 ? -20.366 -53.843 5.282 1.00 58.78 197 MET B N 1
ATOM 3699 C CA . MET B 1 200 ? -21.390 -52.976 4.781 1.00 60.10 197 MET B CA 1
ATOM 3700 C C . MET B 1 200 ? -21.237 -52.845 3.255 1.00 54.84 197 MET B C 1
ATOM 3701 O O . MET B 1 200 ? -20.155 -52.935 2.759 1.00 48.99 197 MET B O 1
ATOM 3706 N N . VAL B 1 201 ? -22.363 -52.756 2.548 1.00 53.02 198 VAL B N 1
ATOM 3707 C CA . VAL B 1 201 ? -22.440 -52.616 1.097 1.00 53.47 198 VAL B CA 1
ATOM 3708 C C . VAL B 1 201 ? -22.015 -53.809 0.223 1.00 54.89 198 VAL B C 1
ATOM 3709 O O . VAL B 1 201 ? -22.758 -54.211 -0.664 1.00 58.97 198 VAL B O 1
ATOM 3713 N N . GLY B 1 202 ? -20.814 -54.326 0.384 1.00 52.89 199 GLY B N 1
ATOM 3714 C CA . GLY B 1 202 ? -20.440 -55.503 -0.376 1.00 54.45 199 GLY B CA 1
ATOM 3715 C C . GLY B 1 202 ? -19.071 -55.488 -1.007 1.00 55.11 199 GLY B C 1
ATOM 3716 O O . GLY B 1 202 ? -18.226 -54.690 -0.636 1.00 54.27 199 GLY B O 1
ATOM 3717 N N . GLN B 1 203 ? -18.868 -56.383 -1.972 1.00 57.84 200 GLN B N 1
ATOM 3718 C CA . GLN B 1 203 ? -17.629 -56.463 -2.717 1.00 58.71 200 GLN B CA 1
ATOM 3719 C C . GLN B 1 203 ? -17.247 -55.132 -3.329 1.00 57.48 200 GLN B C 1
ATOM 3720 O O . GLN B 1 203 ? -16.121 -54.703 -3.247 1.00 61.25 200 GLN B O 1
ATOM 3726 N N . ILE B 1 204 ? -18.207 -54.463 -3.915 1.00 57.63 201 ILE B N 1
ATOM 3727 C CA . ILE B 1 204 ? -17.968 -53.189 -4.542 1.00 57.00 201 ILE B CA 1
ATOM 3728 C C . ILE B 1 204 ? -17.204 -52.216 -3.640 1.00 57.29 201 ILE B C 1
ATOM 3729 O O . ILE B 1 204 ? -16.287 -51.519 -4.084 1.00 55.95 201 ILE B O 1
ATOM 3734 N N . PHE B 1 205 ? -17.563 -52.191 -2.366 1.00 55.41 202 PHE B N 1
ATOM 3735 C CA . PHE B 1 205 ? -17.012 -51.236 -1.455 1.00 51.17 202 PHE B CA 1
ATOM 3736 C C . PHE B 1 205 ? -15.628 -51.747 -1.100 1.00 51.30 202 PHE B C 1
ATOM 3737 O O . PHE B 1 205 ? -14.650 -51.001 -0.943 1.00 53.75 202 PHE B O 1
ATOM 3745 N N . ALA B 1 206 ? -15.524 -53.055 -1.017 1.00 50.21 203 ALA B N 1
ATOM 3746 C CA . ALA B 1 206 ? -14.264 -53.653 -0.709 1.00 44.46 203 ALA B CA 1
ATOM 3747 C C . ALA B 1 206 ? -13.274 -53.380 -1.854 1.00 46.82 203 ALA B C 1
ATOM 3748 O O . ALA B 1 206 ? -12.204 -52.856 -1.629 1.00 49.37 203 ALA B O 1
ATOM 3750 N N . ASP B 1 207 ? -13.653 -53.676 -3.092 1.00 49.34 204 ASP B N 1
ATOM 3751 C CA . ASP B 1 207 ? -12.808 -53.396 -4.239 1.00 49.32 204 ASP B CA 1
ATOM 3752 C C . ASP B 1 207 ? -12.404 -51.947 -4.237 1.00 51.12 204 ASP B C 1
ATOM 3753 O O . ASP B 1 207 ? -11.236 -51.613 -4.429 1.00 55.16 204 ASP B O 1
ATOM 3758 N N . GLN B 1 208 ? -13.350 -51.068 -3.971 1.00 49.70 205 GLN B N 1
ATOM 3759 C CA . GLN B 1 208 ? -13.011 -49.664 -3.877 1.00 48.52 205 GLN B CA 1
ATOM 3760 C C . GLN B 1 208 ? -12.064 -49.289 -2.796 1.00 48.27 205 GLN B C 1
ATOM 3761 O O . GLN B 1 208 ? -11.133 -48.549 -3.074 1.00 50.55 205 GLN B O 1
ATOM 3767 N N . MET B 1 209 ? -12.299 -49.718 -1.563 1.00 47.92 206 MET B N 1
ATOM 3768 C CA . MET B 1 209 ? -11.283 -49.505 -0.532 1.00 50.96 206 MET B CA 1
ATOM 3769 C C . MET B 1 209 ? -9.895 -49.890 -1.011 1.00 49.45 206 MET B C 1
ATOM 3770 O O . MET B 1 209 ? -8.975 -49.089 -0.925 1.00 50.89 206 MET B O 1
ATOM 3775 N N . GLU B 1 210 ? -9.745 -51.111 -1.505 1.00 45.61 207 GLU B N 1
ATOM 3776 C CA . GLU B 1 210 ? -8.439 -51.613 -1.813 1.00 45.80 207 GLU B CA 1
ATOM 3777 C C . GLU B 1 210 ? -7.790 -50.739 -2.855 1.00 47.73 207 GLU B C 1
ATOM 3778 O O . GLU B 1 210 ? -6.714 -50.181 -2.639 1.00 48.53 207 GLU B O 1
ATOM 3784 N N . VAL B 1 211 ? -8.465 -50.548 -3.971 1.00 48.81 208 VAL B N 1
ATOM 3785 C CA . VAL B 1 211 ? -7.946 -49.645 -4.991 1.00 48.50 208 VAL B CA 1
ATOM 3786 C C . VAL B 1 211 ? -7.578 -48.282 -4.406 1.00 47.17 208 VAL B C 1
ATOM 3787 O O . VAL B 1 211 ? -6.481 -47.789 -4.571 1.00 47.53 208 VAL B O 1
ATOM 3791 N N . THR B 1 212 ? -8.496 -47.688 -3.678 1.00 48.73 209 THR B N 1
ATOM 3792 C CA . THR B 1 212 ? -8.258 -46.373 -3.065 1.00 49.23 209 THR B CA 1
ATOM 3793 C C . THR B 1 212 ? -6.979 -46.325 -2.214 1.00 46.56 209 THR B C 1
ATOM 3794 O O . THR B 1 212 ? -6.115 -45.473 -2.427 1.00 50.87 209 THR B O 1
ATOM 3798 N N . MET B 1 213 ? -6.876 -47.229 -1.261 1.00 44.61 210 MET B N 1
ATOM 3799 C CA . MET B 1 213 ? -5.763 -47.242 -0.314 1.00 45.55 210 MET B CA 1
ATOM 3800 C C . MET B 1 213 ? -4.423 -47.726 -0.879 1.00 46.10 210 MET B C 1
ATOM 3801 O O . MET B 1 213 ? -3.363 -47.250 -0.484 1.00 47.41 210 MET B O 1
ATOM 3806 N N . ARG B 1 214 ? -4.440 -48.655 -1.808 1.00 44.47 211 ARG B N 1
ATOM 3807 C CA . ARG B 1 214 ? -3.189 -49.020 -2.469 1.00 46.09 211 ARG B CA 1
ATOM 3808 C C . ARG B 1 214 ? -2.688 -47.909 -3.373 1.00 45.81 211 ARG B C 1
ATOM 3809 O O . ARG B 1 214 ? -1.491 -47.727 -3.515 1.00 49.56 211 ARG B O 1
ATOM 3817 N N . HIS B 1 215 ? -3.596 -47.193 -4.027 1.00 42.76 212 HIS B N 1
ATOM 3818 C CA . HIS B 1 215 ? -3.194 -46.011 -4.749 1.00 43.43 212 HIS B CA 1
ATOM 3819 C C . HIS B 1 215 ? -2.619 -44.943 -3.808 1.00 43.54 212 HIS B C 1
ATOM 3820 O O . HIS B 1 215 ? -1.623 -44.259 -4.139 1.00 41.21 212 HIS B O 1
ATOM 3827 N N . HIS B 1 216 ? -3.219 -44.782 -2.634 1.00 41.51 213 HIS B N 1
ATOM 3828 C CA . HIS B 1 216 ? -2.614 -43.875 -1.706 1.00 44.67 213 HIS B CA 1
ATOM 3829 C C . HIS B 1 216 ? -1.151 -44.158 -1.487 1.00 48.21 213 HIS B C 1
ATOM 3830 O O . HIS B 1 216 ? -0.302 -43.284 -1.621 1.00 46.03 213 HIS B O 1
ATOM 3837 N N . ALA B 1 217 ? -0.857 -45.411 -1.137 1.00 51.52 214 ALA B N 1
ATOM 3838 C CA . ALA B 1 217 ? 0.537 -45.834 -0.967 1.00 50.48 214 ALA B CA 1
ATOM 3839 C C . ALA B 1 217 ? 1.337 -45.426 -2.174 1.00 48.12 214 ALA B C 1
ATOM 3840 O O . ALA B 1 217 ? 2.374 -44.817 -2.034 1.00 48.39 214 ALA B O 1
ATOM 3842 N N . LEU B 1 218 ? 0.852 -45.755 -3.354 1.00 46.52 215 LEU B N 1
ATOM 3843 C CA . LEU B 1 218 ? 1.645 -45.492 -4.542 1.00 50.38 215 LEU B CA 1
ATOM 3844 C C . LEU B 1 218 ? 1.982 -44.013 -4.752 1.00 50.36 215 LEU B C 1
ATOM 3845 O O . LEU B 1 218 ? 3.128 -43.687 -4.950 1.00 52.61 215 LEU B O 1
ATOM 3850 N N . GLU B 1 219 ? 0.973 -43.154 -4.699 1.00 50.19 216 GLU B N 1
ATOM 3851 C CA . GLU B 1 219 ? 1.097 -41.727 -4.939 1.00 50.14 216 GLU B CA 1
ATOM 3852 C C . GLU B 1 219 ? 1.932 -41.067 -3.858 1.00 49.75 216 GLU B C 1
ATOM 3853 O O . GLU B 1 219 ? 2.809 -40.286 -4.179 1.00 55.80 216 GLU B O 1
ATOM 3859 N N . SER B 1 220 ? 1.674 -41.382 -2.590 1.00 46.92 217 SER B N 1
ATOM 3860 C CA . SER B 1 220 ? 2.402 -40.804 -1.465 1.00 45.85 217 SER B CA 1
ATOM 3861 C C . SER B 1 220 ? 3.773 -41.397 -1.311 1.00 50.95 217 SER B C 1
ATOM 3862 O O . SER B 1 220 ? 4.626 -40.794 -0.704 1.00 58.63 217 SER B O 1
ATOM 3865 N N . GLY B 1 221 ? 3.979 -42.610 -1.802 1.00 52.24 218 GLY B N 1
ATOM 3866 C CA . GLY B 1 221 ? 5.200 -43.339 -1.569 1.00 53.05 218 GLY B CA 1
ATOM 3867 C C . GLY B 1 221 ? 5.421 -43.705 -0.109 1.00 52.50 218 GLY B C 1
ATOM 3868 O O . GLY B 1 221 ? 6.544 -43.721 0.352 1.00 60.01 218 GLY B O 1
ATOM 3869 N N . CYS B 1 222 ? 4.367 -44.029 0.608 1.00 49.78 219 CYS B N 1
ATOM 3870 C CA . CYS B 1 222 ? 4.477 -44.374 2.011 1.00 50.22 219 CYS B CA 1
ATOM 3871 C C . CYS B 1 222 ? 3.864 -45.741 2.311 1.00 47.81 219 CYS B C 1
ATOM 3872 O O . CYS B 1 222 ? 3.274 -46.384 1.467 1.00 44.97 219 CYS B O 1
ATOM 3875 N N . PHE B 1 223 ? 4.023 -46.201 3.537 1.00 49.15 220 PHE B N 1
ATOM 3876 C CA . PHE B 1 223 ? 3.285 -47.375 3.965 1.00 48.92 220 PHE B CA 1
ATOM 3877 C C . PHE B 1 223 ? 1.880 -46.939 4.250 1.00 47.25 220 PHE B C 1
ATOM 3878 O O . PHE B 1 223 ? 1.644 -45.818 4.697 1.00 43.40 220 PHE B O 1
ATOM 3886 N N . VAL B 1 224 ? 0.956 -47.854 3.988 1.00 49.50 221 VAL B N 1
ATOM 3887 C CA . VAL B 1 224 ? -0.458 -47.647 4.279 1.00 50.28 221 VAL B CA 1
ATOM 3888 C C . VAL B 1 224 ? -0.988 -48.793 5.093 1.00 46.81 221 VAL B C 1
ATOM 3889 O O . VAL B 1 224 ? -0.687 -49.953 4.800 1.00 46.46 221 VAL B O 1
ATOM 3893 N N . ILE B 1 225 ? -1.764 -48.450 6.108 1.00 45.02 222 ILE B N 1
ATOM 3894 C CA . ILE B 1 225 ? -2.365 -49.427 6.984 1.00 50.29 222 ILE B CA 1
ATOM 3895 C C . ILE B 1 225 ? -3.842 -49.171 7.054 1.00 50.29 222 ILE B C 1
ATOM 3896 O O . ILE B 1 225 ? -4.254 -48.048 7.368 1.00 53.39 222 ILE B O 1
ATOM 3901 N N . ASN B 1 226 ? -4.640 -50.202 6.849 1.00 48.16 223 ASN B N 1
ATOM 3902 C CA . ASN B 1 226 ? -6.049 -49.982 6.772 1.00 49.83 223 ASN B CA 1
ATOM 3903 C C . ASN B 1 226 ? -6.868 -50.979 7.552 1.00 48.97 223 ASN B C 1
ATOM 3904 O O . ASN B 1 226 ? -6.663 -52.181 7.397 1.00 46.88 223 ASN B O 1
ATOM 3909 N N . ALA B 1 227 ? -7.820 -50.467 8.337 1.00 50.33 224 ALA B N 1
ATOM 3910 C CA . ALA B 1 227 ? -8.646 -51.298 9.230 1.00 53.23 224 ALA B CA 1
ATOM 3911 C C . ALA B 1 227 ? -10.139 -51.096 9.049 1.00 52.22 224 ALA B C 1
ATOM 3912 O O . ALA B 1 227 ? -10.594 -49.986 8.891 1.00 52.21 224 ALA B O 1
ATOM 3914 N N . THR B 1 228 ? -10.869 -52.201 9.171 1.00 52.13 225 THR B N 1
ATOM 3915 C CA . THR B 1 228 ? -12.298 -52.308 8.916 1.00 49.42 225 THR B CA 1
ATOM 3916 C C . THR B 1 228 ? -12.864 -53.209 9.970 1.00 49.38 225 THR B C 1
ATOM 3917 O O . THR B 1 228 ? -12.229 -54.183 10.374 1.00 52.78 225 THR B O 1
ATOM 3921 N N . GLY B 1 229 ? -14.071 -52.912 10.402 1.00 48.61 226 GLY B N 1
ATOM 3922 C CA . GLY B 1 229 ? -14.759 -53.764 11.353 1.00 49.10 226 GLY B CA 1
ATOM 3923 C C . GLY B 1 229 ? -15.329 -55.044 10.769 1.00 51.96 226 GLY B C 1
ATOM 3924 O O . GLY B 1 229 ? -15.218 -55.319 9.572 1.00 52.46 226 GLY B O 1
ATOM 3925 N N . TRP B 1 230 ? -15.948 -55.836 11.640 1.00 56.59 227 TRP B N 1
ATOM 3926 C CA . TRP B 1 230 ? -16.600 -57.078 11.261 1.00 56.92 227 TRP B CA 1
ATOM 3927 C C . TRP B 1 230 ? -17.911 -57.244 12.038 1.00 61.34 227 TRP B C 1
ATOM 3928 O O . TRP B 1 230 ? -17.994 -56.844 13.203 1.00 59.63 227 TRP B O 1
ATOM 3939 N N . LEU B 1 231 ? -18.919 -57.821 11.377 1.00 63.82 228 LEU B N 1
ATOM 3940 C CA . LEU B 1 231 ? -20.156 -58.257 12.025 1.00 61.88 228 LEU B CA 1
ATOM 3941 C C . LEU B 1 231 ? -20.464 -59.712 11.719 1.00 62.48 228 LEU B C 1
ATOM 3942 O O . LEU B 1 231 ? -20.336 -60.182 10.589 1.00 65.49 228 LEU B O 1
ATOM 3947 N N . THR B 1 232 ? -20.891 -60.400 12.759 1.00 62.29 229 THR B N 1
ATOM 3948 C CA . THR B 1 232 ? -21.398 -61.752 12.711 1.00 59.89 229 THR B CA 1
ATOM 3949 C C . THR B 1 232 ? -22.857 -61.690 12.331 1.00 58.79 229 THR B C 1
ATOM 3950 O O . THR B 1 232 ? -23.511 -60.677 12.527 1.00 54.20 229 THR B O 1
ATOM 3954 N N . ALA B 1 233 ? -23.372 -62.806 11.841 1.00 62.16 230 ALA B N 1
ATOM 3955 C CA . ALA B 1 233 ? -24.776 -62.915 11.455 1.00 62.20 230 ALA B CA 1
ATOM 3956 C C . ALA B 1 233 ? -25.690 -62.554 12.595 1.00 64.65 230 ALA B C 1
ATOM 3957 O O . ALA B 1 233 ? -26.743 -61.933 12.400 1.00 62.44 230 ALA B O 1
ATOM 3959 N N . GLU B 1 234 ? -25.295 -62.957 13.797 1.00 67.89 231 GLU B N 1
ATOM 3960 C CA . GLU B 1 234 ? -26.105 -62.665 14.972 1.00 71.92 231 GLU B CA 1
ATOM 3961 C C . GLU B 1 234 ? -26.206 -61.165 15.172 1.00 69.37 231 GLU B C 1
ATOM 3962 O O . GLU B 1 234 ? -27.265 -60.634 15.448 1.00 73.00 231 GLU B O 1
ATOM 3968 N N . GLN B 1 235 ? -25.091 -60.485 15.002 1.00 65.36 232 GLN B N 1
ATOM 3969 C CA . GLN B 1 235 ? -25.069 -59.035 15.117 1.00 62.46 232 GLN B CA 1
ATOM 3970 C C . GLN B 1 235 ? -25.877 -58.308 14.073 1.00 61.02 232 GLN B C 1
ATOM 3971 O O . GLN B 1 235 ? -26.470 -57.279 14.342 1.00 58.06 232 GLN B O 1
ATOM 3977 N N . LYS B 1 236 ? -25.887 -58.828 12.865 1.00 63.21 233 LYS B N 1
ATOM 3978 C CA . LYS B 1 236 ? -26.731 -58.232 11.861 1.00 64.48 233 LYS B CA 1
ATOM 3979 C C . LYS B 1 236 ? -28.208 -58.249 12.303 1.00 66.11 233 LYS B C 1
ATOM 3980 O O . LYS B 1 236 ? -28.883 -57.247 12.120 1.00 63.91 233 LYS B O 1
ATOM 3986 N N . LEU B 1 237 ? -28.676 -59.340 12.925 1.00 67.06 234 LEU B N 1
ATOM 3987 C CA . LEU B 1 237 ? -30.041 -59.378 13.474 1.00 69.66 234 LEU B CA 1
ATOM 3988 C C . LEU B 1 237 ? -30.279 -58.329 14.537 1.00 66.20 234 LEU B C 1
ATOM 3989 O O . LEU B 1 237 ? -31.318 -57.663 14.557 1.00 66.68 234 LEU B O 1
ATOM 3994 N N . GLN B 1 238 ? -29.298 -58.183 15.407 1.00 61.40 235 GLN B N 1
ATOM 3995 C CA . GLN B 1 238 ? -29.316 -57.174 16.423 1.00 59.21 235 GLN B CA 1
ATOM 3996 C C . GLN B 1 238 ? -29.574 -55.816 15.847 1.00 58.36 235 GLN B C 1
ATOM 3997 O O . GLN B 1 238 ? -30.213 -54.994 16.476 1.00 60.99 235 GLN B O 1
ATOM 4003 N N . ILE B 1 239 ? -29.061 -55.566 14.651 1.00 57.68 236 ILE B N 1
ATOM 4004 C CA . ILE B 1 239 ? -29.234 -54.264 13.977 1.00 56.45 236 ILE B CA 1
ATOM 4005 C C . ILE B 1 239 ? -30.545 -54.168 13.225 1.00 56.40 236 ILE B C 1
ATOM 4006 O O . ILE B 1 239 ? -31.226 -53.194 13.312 1.00 54.73 236 ILE B O 1
ATOM 4011 N N . THR B 1 240 ? -30.883 -55.181 12.457 1.00 59.93 237 THR B N 1
ATOM 4012 C CA . THR B 1 240 ? -32.164 -55.213 11.801 1.00 62.79 237 THR B CA 1
ATOM 4013 C C . THR B 1 240 ? -32.637 -56.645 11.647 1.00 64.56 237 THR B C 1
ATOM 4014 O O . THR B 1 240 ? -31.899 -57.538 11.327 1.00 61.96 237 THR B O 1
ATOM 4018 N N . THR B 1 241 ? -33.911 -56.820 11.906 1.00 72.10 238 THR B N 1
ATOM 4019 C CA . THR B 1 241 ? -34.619 -58.069 11.778 1.00 76.38 238 THR B CA 1
ATOM 4020 C C . THR B 1 241 ? -34.888 -58.464 10.362 1.00 80.71 238 THR B C 1
ATOM 4021 O O . THR B 1 241 ? -35.175 -59.614 10.074 1.00 86.95 238 THR B O 1
ATOM 4025 N N . ASP B 1 242 ? -34.839 -57.488 9.480 1.00 80.39 239 ASP B N 1
ATOM 4026 C CA . ASP B 1 242 ? -35.131 -57.703 8.094 1.00 82.10 239 ASP B CA 1
ATOM 4027 C C . ASP B 1 242 ? -33.954 -58.419 7.417 1.00 81.83 239 ASP B C 1
ATOM 4028 O O . ASP B 1 242 ? -32.959 -57.801 7.103 1.00 77.31 239 ASP B O 1
ATOM 4033 N N . GLU B 1 243 ? -34.062 -59.718 7.172 1.00 86.77 240 GLU B N 1
ATOM 4034 C CA . GLU B 1 243 ? -32.971 -60.437 6.504 1.00 89.73 240 GLU B CA 1
ATOM 4035 C C . GLU B 1 243 ? -32.674 -59.858 5.138 1.00 85.84 240 GLU B C 1
ATOM 4036 O O . GLU B 1 243 ? -31.532 -59.861 4.717 1.00 86.31 240 GLU B O 1
ATOM 4042 N N . LYS B 1 244 ? -33.673 -59.329 4.451 1.00 86.10 241 LYS B N 1
ATOM 4043 C CA . LYS B 1 244 ? -33.415 -58.684 3.165 1.00 87.10 241 LYS B CA 1
ATOM 4044 C C . LYS B 1 244 ? -32.398 -57.566 3.278 1.00 84.69 241 LYS B C 1
ATOM 4045 O O . LYS B 1 244 ? -31.638 -57.330 2.356 1.00 92.10 241 LYS B O 1
ATOM 4051 N N . MET B 1 245 ? -32.318 -56.905 4.418 1.00 82.96 242 MET B N 1
ATOM 4052 C CA . MET B 1 245 ? -31.249 -55.916 4.599 1.00 81.02 242 MET B CA 1
ATOM 4053 C C . MET B 1 245 ? -29.849 -56.468 4.719 1.00 77.24 242 MET B C 1
ATOM 4054 O O . MET B 1 245 ? -28.912 -55.708 4.658 1.00 76.66 242 MET B O 1
ATOM 4059 N N . HIS B 1 246 ? -29.676 -57.756 4.956 1.00 79.78 243 HIS B N 1
ATOM 4060 C CA . HIS B 1 246 ? -28.375 -58.198 5.493 1.00 78.00 243 HIS B CA 1
ATOM 4061 C C . HIS B 1 246 ? -27.223 -58.144 4.479 1.00 72.54 243 HIS B C 1
ATOM 4062 O O . HIS B 1 246 ? -26.081 -57.987 4.890 1.00 61.62 243 HIS B O 1
ATOM 4069 N N . GLN B 1 247 ? -27.535 -58.186 3.179 1.00 73.38 244 GLN B N 1
ATOM 4070 C CA . GLN B 1 247 ? -26.543 -57.908 2.129 1.00 75.59 244 GLN B CA 1
ATOM 4071 C C . GLN B 1 247 ? -25.917 -56.538 2.331 1.00 70.40 244 GLN B C 1
ATOM 4072 O O . GLN B 1 247 ? -24.711 -56.308 2.124 1.00 71.96 244 GLN B O 1
ATOM 4078 N N . ALA B 1 248 ? -26.768 -55.603 2.696 1.00 66.30 245 ALA B N 1
ATOM 4079 C CA . ALA B 1 248 ? -26.323 -54.268 2.921 1.00 60.39 245 ALA B CA 1
ATOM 4080 C C . ALA B 1 248 ? -25.387 -54.207 4.083 1.00 57.57 245 ALA B C 1
ATOM 4081 O O . ALA B 1 248 ? -24.696 -53.230 4.209 1.00 59.52 245 ALA B O 1
ATOM 4083 N N . LEU B 1 249 ? -25.391 -55.195 4.967 1.00 58.84 246 LEU B N 1
ATOM 4084 C CA . LEU B 1 249 ? -24.466 -55.177 6.112 1.00 58.64 246 LEU B CA 1
ATOM 4085 C C . LEU B 1 249 ? -23.368 -56.225 5.991 1.00 58.08 246 LEU B C 1
ATOM 4086 O O . LEU B 1 249 ? -22.828 -56.734 6.973 1.00 62.14 246 LEU B O 1
ATOM 4091 N N . SER B 1 250 ? -23.010 -56.520 4.764 1.00 57.33 247 SER B N 1
ATOM 4092 C CA . SER B 1 250 ? -22.038 -57.550 4.495 1.00 55.76 247 SER B CA 1
ATOM 4093 C C . SER B 1 250 ? -20.986 -57.049 3.553 1.00 56.07 247 SER B C 1
ATOM 4094 O O . SER B 1 250 ? -21.255 -56.155 2.710 1.00 58.00 247 SER B O 1
ATOM 4097 N N . GLY B 1 251 ? -19.800 -57.636 3.685 1.00 52.20 248 GLY B N 1
ATOM 4098 C CA . GLY B 1 251 ? -18.702 -57.254 2.822 1.00 52.45 248 GLY B CA 1
ATOM 4099 C C . GLY B 1 251 ? -18.129 -55.915 3.211 1.00 49.93 248 GLY B C 1
ATOM 4100 O O . GLY B 1 251 ? -18.154 -55.524 4.392 1.00 49.34 248 GLY B O 1
ATOM 4101 N N . GLY B 1 252 ? -17.594 -55.222 2.219 1.00 46.95 249 GLY B N 1
ATOM 4102 C CA . GLY B 1 252 ? -16.761 -54.050 2.462 1.00 45.81 249 GLY B CA 1
ATOM 4103 C C . GLY B 1 252 ? -15.743 -54.155 3.576 1.00 46.87 249 GLY B C 1
ATOM 4104 O O . GLY B 1 252 ? -15.693 -53.297 4.460 1.00 49.13 249 GLY B O 1
ATOM 4105 N N . CYS B 1 253 ? -14.915 -55.189 3.532 1.00 54.48 250 CYS B N 1
ATOM 4106 C CA . CYS B 1 253 ? -13.891 -55.398 4.563 1.00 58.78 250 CYS B CA 1
ATOM 4107 C C . CYS B 1 253 ? -12.547 -55.479 3.861 1.00 57.01 250 CYS B C 1
ATOM 4108 O O . CYS B 1 253 ? -12.368 -56.301 2.955 1.00 60.47 250 CYS B O 1
ATOM 4111 N N . TYR B 1 254 ? -11.589 -54.654 4.265 1.00 51.05 251 TYR B N 1
ATOM 4112 C CA . TYR B 1 254 ? -10.213 -54.760 3.725 1.00 47.89 251 TYR B CA 1
ATOM 4113 C C . TYR B 1 254 ? -9.286 -54.296 4.791 1.00 47.82 251 TYR B C 1
ATOM 4114 O O . TYR B 1 254 ? -9.006 -53.103 4.904 1.00 45.25 251 TYR B O 1
ATOM 4123 N N . THR B 1 255 ? -8.863 -55.239 5.616 1.00 49.64 252 THR B N 1
ATOM 4124 C CA . THR B 1 255 ? -7.902 -54.946 6.653 1.00 50.89 252 THR B CA 1
ATOM 4125 C C . THR B 1 255 ? -6.553 -55.429 6.128 1.00 47.14 252 THR B C 1
ATOM 4126 O O . THR B 1 255 ? -6.422 -56.568 5.715 1.00 48.28 252 THR B O 1
ATOM 4130 N N . ALA B 1 256 ? -5.585 -54.523 6.062 1.00 43.80 253 ALA B N 1
ATOM 4131 C CA . ALA B 1 256 ? -4.469 -54.709 5.145 1.00 44.75 253 ALA B CA 1
ATOM 4132 C C . ALA B 1 256 ? -3.280 -53.852 5.485 1.00 45.23 253 ALA B C 1
ATOM 4133 O O . ALA B 1 256 ? -3.424 -52.812 6.104 1.00 43.31 253 ALA B O 1
ATOM 4135 N N . ILE B 1 257 ? -2.103 -54.277 5.030 1.00 49.97 254 ILE B N 1
ATOM 4136 C CA . ILE B 1 257 ? -0.916 -53.445 5.167 1.00 51.33 254 ILE B CA 1
ATOM 4137 C C . ILE B 1 257 ? -0.143 -53.397 3.860 1.00 52.57 254 ILE B C 1
ATOM 4138 O O . ILE B 1 257 ? 0.240 -54.449 3.291 1.00 56.09 254 ILE B O 1
ATOM 4143 N N . ILE B 1 258 ? 0.134 -52.174 3.416 1.00 49.20 255 ILE B N 1
ATOM 4144 C CA . ILE B 1 258 ? 0.624 -51.945 2.050 1.00 48.94 255 ILE B CA 1
ATOM 4145 C C . ILE B 1 258 ? 1.938 -51.211 1.983 1.00 47.04 255 ILE B C 1
ATOM 4146 O O . ILE B 1 258 ? 2.120 -50.218 2.663 1.00 49.36 255 ILE B O 1
ATOM 4151 N N . SER B 1 259 ? 2.838 -51.695 1.142 1.00 47.97 256 SER B N 1
ATOM 4152 C CA . SER B 1 259 ? 4.146 -51.070 0.974 1.00 48.89 256 SER B CA 1
ATOM 4153 C C . SER B 1 259 ? 4.089 -49.890 0.023 1.00 48.02 256 SER B C 1
ATOM 4154 O O . SER B 1 259 ? 3.179 -49.784 -0.774 1.00 49.33 256 SER B O 1
ATOM 4157 N N . PRO B 1 260 ? 5.091 -49.021 0.071 1.00 48.14 257 PRO B N 1
ATOM 4158 C CA . PRO B 1 260 ? 5.224 -47.912 -0.848 1.00 49.80 257 PRO B CA 1
ATOM 4159 C C . PRO B 1 260 ? 5.129 -48.240 -2.322 1.00 53.03 257 PRO B C 1
ATOM 4160 O O . PRO B 1 260 ? 4.823 -47.347 -3.113 1.00 57.66 257 PRO B O 1
ATOM 4164 N N . GLU B 1 261 ? 5.379 -49.487 -2.690 1.00 56.44 258 GLU B N 1
ATOM 4165 C CA . GLU B 1 261 ? 5.184 -49.932 -4.048 1.00 58.29 258 GLU B CA 1
ATOM 4166 C C . GLU B 1 261 ? 3.861 -50.537 -4.248 1.00 54.90 258 GLU B C 1
ATOM 4167 O O . GLU B 1 261 ? 3.677 -51.188 -5.254 1.00 54.38 258 GLU B O 1
ATOM 4173 N N . GLY B 1 262 ? 2.939 -50.379 -3.306 1.00 54.52 259 GLY B N 1
ATOM 4174 C CA . GLY B 1 262 ? 1.584 -50.962 -3.469 1.00 54.09 259 GLY B CA 1
ATOM 4175 C C . GLY B 1 262 ? 1.420 -52.443 -3.126 1.00 54.24 259 GLY B C 1
ATOM 4176 O O . GLY B 1 262 ? 0.338 -52.963 -3.171 1.00 48.94 259 GLY B O 1
ATOM 4177 N N . LYS B 1 263 ? 2.493 -53.094 -2.701 1.00 60.63 260 LYS B N 1
ATOM 4178 C CA . LYS B 1 263 ? 2.492 -54.519 -2.435 1.00 60.64 260 LYS B CA 1
ATOM 4179 C C . LYS B 1 263 ? 1.915 -54.795 -1.046 1.00 57.57 260 LYS B C 1
ATOM 4180 O O . LYS B 1 263 ? 2.069 -53.975 -0.118 1.00 53.49 260 LYS B O 1
ATOM 4186 N N . HIS B 1 264 ? 1.179 -55.916 -0.940 1.00 56.81 261 HIS B N 1
ATOM 4187 C CA . HIS B 1 264 ? 0.657 -56.393 0.348 1.00 52.70 261 HIS B CA 1
ATOM 4188 C C . HIS B 1 264 ? 1.816 -56.970 1.142 1.00 49.04 261 HIS B C 1
ATOM 4189 O O . HIS B 1 264 ? 2.467 -57.858 0.684 1.00 46.17 261 HIS B O 1
ATOM 4196 N N . LEU B 1 265 ? 2.030 -56.489 2.355 1.00 48.34 262 LEU B N 1
ATOM 4197 C CA . LEU B 1 265 ? 3.066 -57.050 3.201 1.00 50.19 262 LEU B CA 1
ATOM 4198 C C . LEU B 1 265 ? 2.620 -58.237 4.029 1.00 49.79 262 LEU B C 1
ATOM 4199 O O . LEU B 1 265 ? 3.417 -58.834 4.714 1.00 54.26 262 LEU B O 1
ATOM 4204 N N . CYS B 1 266 ? 1.363 -58.609 3.913 1.00 51.53 263 CYS B N 1
ATOM 4205 C CA . CYS B 1 266 ? 0.804 -59.795 4.539 1.00 52.66 263 CYS B CA 1
ATOM 4206 C C . CYS B 1 266 ? -0.542 -60.059 3.920 1.00 51.76 263 CYS B C 1
ATOM 4207 O O . CYS B 1 266 ? -1.120 -59.169 3.280 1.00 56.33 263 CYS B O 1
ATOM 4210 N N . GLU B 1 267 ? -1.081 -61.241 4.140 1.00 54.34 264 GLU B N 1
ATOM 4211 C CA . GLU B 1 267 ? -2.373 -61.544 3.561 1.00 58.06 264 GLU B CA 1
ATOM 4212 C C . GLU B 1 267 ? -3.324 -60.581 4.184 1.00 59.49 264 GLU B C 1
ATOM 4213 O O . GLU B 1 267 ? -3.304 -60.408 5.413 1.00 62.35 264 GLU B O 1
ATOM 4219 N N . PRO B 1 268 ? -4.140 -59.921 3.348 1.00 55.68 265 PRO B N 1
ATOM 4220 C CA . PRO B 1 268 ? -5.175 -59.083 3.866 1.00 52.12 265 PRO B CA 1
ATOM 4221 C C . PRO B 1 268 ? -6.345 -59.888 4.387 1.00 52.20 265 PRO B C 1
ATOM 4222 O O . PRO B 1 268 ? -6.588 -60.989 3.924 1.00 54.45 265 PRO B O 1
ATOM 4226 N N . ILE B 1 269 ? -7.069 -59.294 5.323 1.00 50.54 266 ILE B N 1
ATOM 4227 C CA . ILE B 1 269 ? -8.226 -59.901 5.928 1.00 51.32 266 ILE B CA 1
ATOM 4228 C C . ILE B 1 269 ? -9.512 -59.254 5.439 1.00 51.14 266 ILE B C 1
ATOM 4229 O O . ILE B 1 269 ? -9.682 -58.045 5.534 1.00 47.73 266 ILE B O 1
ATOM 4234 N N . ALA B 1 270 ? -10.423 -60.101 4.971 1.00 53.10 267 ALA B N 1
ATOM 4235 C CA . ALA B 1 270 ? -11.753 -59.718 4.578 1.00 50.71 267 ALA B CA 1
ATOM 4236 C C . ALA B 1 270 ? -12.884 -60.423 5.364 1.00 55.43 267 ALA B C 1
ATOM 4237 O O . ALA B 1 270 ? -14.043 -60.024 5.268 1.00 59.04 267 ALA B O 1
ATOM 4239 N N . GLU B 1 271 ? -12.574 -61.482 6.098 1.00 59.58 268 GLU B N 1
ATOM 4240 C CA . GLU B 1 271 ? -13.604 -62.288 6.756 1.00 61.17 268 GLU B CA 1
ATOM 4241 C C . GLU B 1 271 ? -13.218 -62.637 8.167 1.00 57.96 268 GLU B C 1
ATOM 4242 O O . GLU B 1 271 ? -12.086 -62.992 8.447 1.00 60.36 268 GLU B O 1
ATOM 4248 N N . GLY B 1 272 ? -14.171 -62.514 9.064 1.00 53.14 269 GLY B N 1
ATOM 4249 C CA . GLY B 1 272 ? -13.927 -62.791 10.447 1.00 52.42 269 GLY B CA 1
ATOM 4250 C C . GLY B 1 272 ? -13.107 -61.719 11.090 1.00 49.91 269 GLY B C 1
ATOM 4251 O O . GLY B 1 272 ? -13.082 -60.618 10.602 1.00 47.87 269 GLY B O 1
ATOM 4252 N N . GLU B 1 273 ? -12.444 -62.073 12.184 1.00 53.97 270 GLU B N 1
ATOM 4253 C CA . GLU B 1 273 ? -11.648 -61.162 13.001 1.00 55.28 270 GLU B CA 1
ATOM 4254 C C . GLU B 1 273 ? -10.198 -61.624 13.008 1.00 53.83 270 GLU B C 1
ATOM 4255 O O . GLU B 1 273 ? -9.906 -62.792 12.906 1.00 56.25 270 GLU B O 1
ATOM 4261 N N . GLY B 1 274 ? -9.283 -60.681 13.065 1.00 52.91 271 GLY B N 1
ATOM 4262 C CA . GLY B 1 274 ? -7.880 -60.988 13.161 1.00 51.09 271 GLY B CA 1
ATOM 4263 C C . GLY B 1 274 ? -7.045 -59.734 13.122 1.00 50.41 271 GLY B C 1
ATOM 4264 O O . GLY B 1 274 ? -7.572 -58.610 12.979 1.00 51.18 271 GLY B O 1
ATOM 4265 N N . LEU B 1 275 ? -5.735 -59.939 13.243 1.00 49.87 272 LEU B N 1
ATOM 4266 C CA . LEU B 1 275 ? -4.744 -58.890 13.044 1.00 47.97 272 LEU B CA 1
ATOM 4267 C C . LEU B 1 275 ? -3.962 -59.154 11.780 1.00 48.51 272 LEU B C 1
ATOM 4268 O O . LEU B 1 275 ? -3.300 -60.175 11.662 1.00 52.01 272 LEU B O 1
ATOM 4273 N N . ALA B 1 276 ? -4.003 -58.214 10.851 1.00 46.46 273 ALA B N 1
ATOM 4274 C CA . ALA B 1 276 ? -3.008 -58.145 9.797 1.00 46.76 273 ALA B CA 1
ATOM 4275 C C . ALA B 1 276 ? -1.729 -57.511 10.362 1.00 49.83 273 ALA B C 1
ATOM 4276 O O . ALA B 1 276 ? -1.768 -56.421 10.931 1.00 49.96 273 ALA B O 1
ATOM 4278 N N . ILE B 1 277 ? -0.608 -58.221 10.229 1.00 54.73 274 ILE B N 1
ATOM 4279 C CA . ILE B 1 277 ? 0.660 -57.807 10.820 1.00 54.95 274 ILE B CA 1
ATOM 4280 C C . ILE B 1 277 ? 1.803 -57.908 9.855 1.00 54.07 274 ILE B C 1
ATOM 4281 O O . ILE B 1 277 ? 1.892 -58.876 9.098 1.00 52.87 274 ILE B O 1
ATOM 4286 N N . ALA B 1 278 ? 2.705 -56.936 9.930 1.00 53.66 275 ALA B N 1
ATOM 4287 C CA . ALA B 1 278 ? 3.815 -56.875 9.011 1.00 56.77 275 ALA B CA 1
ATOM 4288 C C . ALA B 1 278 ? 4.932 -55.995 9.524 1.00 60.10 275 ALA B C 1
ATOM 4289 O O . ALA B 1 278 ? 4.727 -55.070 10.333 1.00 59.76 275 ALA B O 1
ATOM 4291 N N . ASP B 1 279 ? 6.123 -56.282 9.023 1.00 61.44 276 ASP B N 1
ATOM 4292 C CA . ASP B 1 279 ? 7.235 -55.416 9.274 1.00 61.62 276 ASP B CA 1
ATOM 4293 C C . ASP B 1 279 ? 7.388 -54.412 8.170 1.00 58.65 276 ASP B C 1
ATOM 4294 O O . ASP B 1 279 ? 7.500 -54.772 7.001 1.00 56.80 276 ASP B O 1
ATOM 4299 N N . LEU B 1 280 ? 7.356 -53.143 8.563 1.00 57.01 277 LEU B N 1
ATOM 4300 C CA . LEU B 1 280 ? 7.490 -52.024 7.644 1.00 54.61 277 LEU B CA 1
ATOM 4301 C C . LEU B 1 280 ? 8.907 -51.560 7.679 1.00 56.13 277 LEU B C 1
ATOM 4302 O O . LEU B 1 280 ? 9.317 -50.936 8.641 1.00 57.64 277 LEU B O 1
ATOM 4307 N N . ASP B 1 281 ? 9.663 -51.843 6.634 1.00 58.02 278 ASP B N 1
ATOM 4308 C CA . ASP B 1 281 ? 11.059 -51.406 6.576 1.00 58.84 278 ASP B CA 1
ATOM 4309 C C . ASP B 1 281 ? 11.213 -50.038 5.889 1.00 57.65 278 ASP B C 1
ATOM 4310 O O . ASP B 1 281 ? 11.164 -49.922 4.660 1.00 54.34 278 ASP B O 1
ATOM 4315 N N . PHE B 1 282 ? 11.443 -49.015 6.709 1.00 58.34 279 PHE B N 1
ATOM 4316 C CA . PHE B 1 282 ? 11.439 -47.593 6.272 1.00 57.23 279 PHE B CA 1
ATOM 4317 C C . PHE B 1 282 ? 12.400 -47.245 5.185 1.00 58.94 279 PHE B C 1
ATOM 4318 O O . PHE B 1 282 ? 12.221 -46.237 4.527 1.00 57.07 279 PHE B O 1
ATOM 4326 N N . SER B 1 283 ? 13.442 -48.059 5.024 1.00 62.54 280 SER B N 1
ATOM 4327 C CA . SER B 1 283 ? 14.439 -47.790 4.021 1.00 63.80 280 SER B CA 1
ATOM 4328 C C . SER B 1 283 ? 13.781 -47.940 2.647 1.00 62.42 280 SER B C 1
ATOM 4329 O O . SER B 1 283 ? 14.170 -47.295 1.697 1.00 59.64 280 SER B O 1
ATOM 4332 N N . LEU B 1 284 ? 12.763 -48.785 2.574 1.00 63.88 281 LEU B N 1
ATOM 4333 C CA . LEU B 1 284 ? 11.904 -48.866 1.399 1.00 66.70 281 LEU B CA 1
ATOM 4334 C C . LEU B 1 284 ? 11.317 -47.552 0.961 1.00 64.33 281 LEU B C 1
ATOM 4335 O O . LEU B 1 284 ? 11.188 -47.322 -0.208 1.00 67.05 281 LEU B O 1
ATOM 4340 N N . ILE B 1 285 ? 10.885 -46.720 1.885 1.00 62.57 282 ILE B N 1
ATOM 4341 C CA . ILE B 1 285 ? 10.392 -45.412 1.495 1.00 63.32 282 ILE B CA 1
ATOM 4342 C C . ILE B 1 285 ? 11.452 -44.613 0.734 1.00 68.00 282 ILE B C 1
ATOM 4343 O O . ILE B 1 285 ? 11.119 -43.829 -0.119 1.00 71.12 282 ILE B O 1
ATOM 4348 N N . ALA B 1 286 ? 12.722 -44.798 1.064 1.00 75.04 283 ALA B N 1
ATOM 4349 C CA . ALA B 1 286 ? 13.790 -43.931 0.575 1.00 80.77 283 ALA B CA 1
ATOM 4350 C C . ALA B 1 286 ? 14.435 -44.502 -0.652 1.00 88.97 283 ALA B C 1
ATOM 4351 O O . ALA B 1 286 ? 14.986 -43.778 -1.449 1.00 96.73 283 ALA B O 1
ATOM 4353 N N . LYS B 1 287 ? 14.395 -45.817 -0.788 1.00 97.91 284 LYS B N 1
ATOM 4354 C CA . LYS B 1 287 ? 14.842 -46.474 -2.014 1.00 100.36 284 LYS B CA 1
ATOM 4355 C C . LYS B 1 287 ? 13.854 -46.211 -3.131 1.00 96.57 284 LYS B C 1
ATOM 4356 O O . LYS B 1 287 ? 14.222 -46.206 -4.301 1.00 97.09 284 LYS B O 1
ATOM 4362 N N . ARG B 1 288 ? 12.608 -45.959 -2.746 1.00 88.52 285 ARG B N 1
ATOM 4363 C CA . ARG B 1 288 ? 11.570 -45.536 -3.653 1.00 89.20 285 ARG B CA 1
ATOM 4364 C C . ARG B 1 288 ? 11.961 -44.171 -4.221 1.00 89.27 285 ARG B C 1
ATOM 4365 O O . ARG B 1 288 ? 12.181 -44.066 -5.416 1.00 90.14 285 ARG B O 1
ATOM 4373 N N . LYS B 1 289 ? 12.140 -43.158 -3.369 1.00 91.21 286 LYS B N 1
ATOM 4374 C CA . LYS B 1 289 ? 12.330 -41.765 -3.838 1.00 93.75 286 LYS B CA 1
ATOM 4375 C C . LYS B 1 289 ? 13.598 -41.562 -4.626 1.00 90.51 286 LYS B C 1
ATOM 4376 O O . LYS B 1 289 ? 13.609 -40.782 -5.565 1.00 95.71 286 LYS B O 1
ATOM 4382 N N . ARG B 1 290 ? 14.638 -42.292 -4.259 1.00 85.44 287 ARG B N 1
ATOM 4383 C CA . ARG B 1 290 ? 15.919 -42.255 -4.934 1.00 92.47 287 ARG B CA 1
ATOM 4384 C C . ARG B 1 290 ? 15.912 -42.896 -6.315 1.00 97.40 287 ARG B C 1
ATOM 4385 O O . ARG B 1 290 ? 16.618 -42.455 -7.225 1.00 90.39 287 ARG B O 1
ATOM 4393 N N . MET B 1 291 ? 15.117 -43.957 -6.442 1.00 108.93 288 MET B N 1
ATOM 4394 C CA . MET B 1 291 ? 15.056 -44.755 -7.668 1.00 113.95 288 MET B CA 1
ATOM 4395 C C . MET B 1 291 ? 14.135 -44.061 -8.658 1.00 111.76 288 MET B C 1
ATOM 4396 O O . MET B 1 291 ? 14.383 -44.090 -9.856 1.00 113.21 288 MET B O 1
ATOM 4401 N N . MET B 1 292 ? 13.118 -43.363 -8.172 1.00 109.70 289 MET B N 1
ATOM 4402 C CA . MET B 1 292 ? 12.285 -42.616 -9.104 1.00 114.39 289 MET B CA 1
ATOM 4403 C C . MET B 1 292 ? 13.225 -41.733 -9.927 1.00 120.55 289 MET B C 1
ATOM 4404 O O . MET B 1 292 ? 14.225 -41.183 -9.412 1.00 113.28 289 MET B O 1
ATOM 4409 N N . ASP B 1 293 ? 12.939 -41.715 -11.228 1.00 125.94 290 ASP B N 1
ATOM 4410 C CA . ASP B 1 293 ? 13.482 -40.783 -12.205 1.00 126.54 290 ASP B CA 1
ATOM 4411 C C . ASP B 1 293 ? 13.985 -39.513 -11.511 1.00 120.80 290 ASP B C 1
ATOM 4412 O O . ASP B 1 293 ? 13.275 -38.929 -10.657 1.00 120.05 290 ASP B O 1
ATOM 4417 N N . SER B 1 294 ? 15.198 -39.079 -11.846 1.00 110.22 291 SER B N 1
ATOM 4418 C CA . SER B 1 294 ? 15.670 -37.841 -11.233 1.00 110.31 291 SER B CA 1
ATOM 4419 C C . SER B 1 294 ? 15.030 -36.594 -11.924 1.00 112.88 291 SER B C 1
ATOM 4420 O O . SER B 1 294 ? 15.064 -36.470 -13.156 1.00 112.93 291 SER B O 1
ATOM 4423 N N . VAL B 1 295 ? 14.415 -35.716 -11.107 1.00 108.20 292 VAL B N 1
ATOM 4424 C CA . VAL B 1 295 ? 13.721 -34.482 -11.554 1.00 101.06 292 VAL B CA 1
ATOM 4425 C C . VAL B 1 295 ? 14.744 -33.400 -11.964 1.00 97.50 292 VAL B C 1
ATOM 4426 O O . VAL B 1 295 ? 14.683 -32.819 -13.056 1.00 93.71 292 VAL B O 1
#

InterPro domains:
  IPR000132 Nitrilase/cyanide hydratase, conserved site [PS00921] (165-178)
  IPR003010 Carbon-nitrogen hydrolase [PF00795] (14-285)
  IPR003010 Carbon-nitrogen hydrolase [PS50263] (13-279)
  IPR023919 Nitrilase [TIGR04048] (12-310)
  IPR036526 Carbon-nitrogen hydrolase superfamily [G3DSA:3.60.110.10] (1-291)
  IPR036526 Carbon-nitrogen hydrolase superfamily [SSF56317] (11-306)
  IPR044149 Nitrilase/Cyanide hydratase [PTHR46044] (10-312)
  IPR044149 Nitrilase/Cyanide hydratase [cd07564] (13-306)

Foldseek 3Di:
DDADQQDKAKEKEWAEAADPQALVRRLVVVLVVLVVVLVVVHAEYEAAFQPGNAPPPLLVPPDLVPCVVVQVSCVVRFAEPDDPSLQSQLVSLCVSLHKYWDWTFYDDPPATFTWIWIAASNSDTFAIWTAADDDDSCVSHHDGTDPVRLDWDQHPRGIEGEHEQCVLVVVVSLVSCLVVLRAEYEYHYAAQFQAPVLQVVVLVSQLVSLQVSLHKYFYYYYYDDPVVLVVSPVPPVCNNRRGWNGWGFIAGSNSDTQADTDTDHIDMDIHIHNSVSSVVVVVVDDD/DFDQQDKAKEKEWAEAADPQALVRRLVVVLVVLVVVLVVVHAEYEAAFQPGNAPPPLLVPDDPVPCVVVQVSCVVRFAEPDDPSLQSQLVSLLVSLHKYWDWTFYDDPPATFTWIWIAASNSDTFAIWTAADDDDSCVSHHDGTDPVRLDWDQHPRGIEGEHEDVVLVVVVSLVSCLVVLGAEYEYHYEAFFQAPVLQVVVLVSQLVSLQVSLHKYFYYYYYDDPVVLVVSPVPPVCVNRRGWNGWGFIAGSNSDTQADTDTDHIDMDIHMHNSVSSVCVVVPPDDD

Solvent-accessible surface area: 23283 Å² total; per-residue (Å²): 168,173,61,56,68,128,39,87,7,86,0,0,0,0,0,16,6,8,54,20,67,34,36,126,15,0,15,108,61,0,57,84,9,0,37,62,0,30,167,116,46,5,66,0,0,0,0,1,1,0,6,0,0,4,6,0,6,11,7,63,10,36,72,87,127,119,9,40,179,28,56,125,72,0,56,125,31,0,2,57,54,84,17,182,7,15,122,37,0,23,121,13,0,132,88,69,38,0,0,0,0,0,0,1,0,2,63,65,169,62,48,4,36,2,2,0,4,0,1,21,15,88,10,42,68,39,8,79,9,47,1,28,62,5,28,125,20,2,117,86,13,11,30,122,11,113,43,94,14,17,118,17,14,53,3,80,2,4,44,0,0,2,0,0,5,71,7,4,51,44,76,130,0,13,160,18,2,42,56,59,93,7,2,0,0,0,0,0,0,3,0,1,9,66,12,126,66,13,13,51,23,0,49,9,5,0,25,4,4,0,12,45,8,1,0,0,0,0,0,0,0,2,55,2,46,68,122,16,28,86,91,22,30,118,60,131,176,70,29,142,29,0,34,32,0,6,9,0,0,0,0,1,0,74,3,91,57,57,31,152,39,34,58,143,24,79,23,43,3,44,9,70,0,50,0,31,61,6,22,122,53,92,194,132,102,125,154,221,38,64,72,127,51,83,7,85,0,0,0,0,0,16,5,7,62,22,66,37,29,144,14,0,15,122,62,0,58,83,8,0,37,63,0,28,170,113,47,6,65,0,0,0,0,0,1,0,6,0,0,4,6,0,7,13,8,59,14,40,71,87,136,122,9,40,179,27,54,116,70,0,55,117,31,0,3,57,55,83,18,178,7,16,121,37,0,23,124,13,0,134,89,71,37,0,0,0,0,0,0,1,0,2,62,64,165,62,44,3,36,2,2,0,4,0,0,21,15,89,10,43,69,51,16,80,5,46,1,27,77,6,53,144,28,4,151,88,13,11,29,122,14,106,40,57,14,27,146,21,20,73,15,84,2,4,41,0,0,2,0,0,6,70,6,4,50,45,77,139,0,5,77,26,2,50,76,64,99,7,2,0,0,0,0,0,0,5,0,1,4,69,11,127,72,17,12,53,28,0,48,8,4,0,24,5,6,0,12,30,9,4,1,0,0,0,0,0,0,2,52,2,47,67,123,14,27,96,90,23,19,116,62,130,169,62,30,135,29,0,34,31,0,6,9,0,0,0,0,2,1,78,3,101,50,60,31,151,45,33,58,144,24,89,25,42,3,44,8,69,0,48,0,29,61,7,21,124,50,104,199,126,111,38,101,201

Sequence (574 aa):
IMLNYTKNIRAAAAQISPVLFSQQGTMEKVLDAIANAAKKGVELIVFPETFVPYYPYFSFVEPPVLMGKSHLKLYQEAVTVPGKVTQAIAQAAKTHGMVVVLGVNEREEGSLYNTQLIFDADGALVLKRRKITPTYHERMVWGQGDGAGLRTVDTTVGRLGALACWEHYNPLARYALMAQHEQIHCGQFPGSMVGQIFADQMEVTMRHHALESGCFVINATGWLTAEQKLQITTDEKMHQALSGGCYTAIISPEGKHLCEPIAEGEGLAIADLDFSLIAKRKRMMDSMLNYTKNIRAAAAQISPVLFSQQGTMEKVLDAIANAAKKGVELIVFPETFVPYYPYFSFVEPPVLMGKSHLKLYQEAVTVPGKVTQAIAQAAKTHGMVVVLGVNEREEGSLYNTQLIFDADGALVLKRRKITPTYHERMVWGQGDGAGLRTVDTTVGRLGALACWEHYNPLARYALMAQHEQIHCGQFPGSMVGQIFADQMEVTMRHHALESGCFVINATGWLTAEQKLQITTDEKMHQALSGGCYTAIISPEGKHLCEPIAEGEGLAIADLDFSLIAKRKRMMDSV

B-factor: mean 63.36, std 17.32, range [39.26, 159.08]

Nearest PDB structures (foldseek):
  3wuy-assembly1_A  TM=1.003E+00  e=1.818E-64  Synechocystis sp. PCC 6803 substr. Kazusa
  9er3-assembly1_B  TM=9.336E-01  e=6.791E-34  Bacillus pumilus
  8c5i-assembly1_H  TM=9.323E-01  e=3.347E-32  Bacillus pumilus
  6zby-assembly1_K  TM=9.485E-01  e=1.751E-30  Pseudomonas fluorescens
  8p4i-assembly1_I  TM=9.202E-01  e=8.630E-29  Bacillus pumilus

Organism: Synechocystis sp. (strain ATCC 27184 / PCC 6803 / Kazusa) (NCBI:txid1111708)

Secondary structure (DSSP, 8-state):
----S--EEEEEEEE----TT-HHHHHHHHHHHHHHHHTTT--EEEPPTT-BS---THHHHS-GGG-HHHHHHHHHH-EESSSHHHHHHHHHHHHTT-EEEEEEEEEETTEEEEEEEEE-TTS-EEEEEE-S---GGGGGTB-PPPGGG---EEETTEEEEEEEGGGGG-HHHHHHHHHTT-SEEEEE---SSS-HHHHHHHHHHHHHHHHHHTSEEEEE-----HHHHHHH-S-GGGGGGGS----BEEE-TTS-BSS--B-SS-EEEEEEEETHHHHHHHHHS--/------EEEEEEEE----TT-HHHHHHHHHHHHHHHHTTT--EEEPPTT-BS---THHHHS-GGG-HHHHHHHHHH-EESSSHHHHHHHHHHHHTT-EEEEEEEEEETTEEEEEEEEE-TTS-EEEEEE-SS--GGGGGT-----GGG---EEETTEEEEEEEGGGGG-HHHHHHHHHTT-SEEEEE---S-S-HHHHHHHHHHHHHHHHHHTSEEEEE-----HHHHHHH-S-GGGGGGGS----BEEE-TTS-BSS--B-SSSEEEEEEEETHHHHHHHHHS---

Radius of gyration: 25.76 Å; Cα contacts (8 Å, |Δi|>4): 1382; chains: 2; bounding box: 65×39×76 Å

CATH classification: 3.60.110.10